Protein AF-A0A139N5F8-F1 (afdb_monomer_lite)

Structure (mmCIF, N/CA/C/O backbone):
data_AF-A0A139N5F8-F1
#
_entry.id   AF-A0A139N5F8-F1
#
loop_
_atom_site.group_PDB
_atom_site.id
_atom_site.type_symbol
_atom_site.label_atom_id
_atom_site.label_alt_id
_atom_site.label_comp_id
_atom_site.label_asym_id
_atom_site.label_entity_id
_atom_site.label_seq_id
_atom_site.pdbx_PDB_ins_code
_atom_site.Cartn_x
_atom_site.Cartn_y
_atom_site.Cartn_z
_atom_site.occupancy
_atom_site.B_iso_or_equiv
_atom_site.auth_seq_id
_atom_site.auth_comp_id
_atom_site.auth_asym_id
_atom_site.auth_atom_id
_atom_site.pdbx_PDB_model_num
ATOM 1 N N . MET A 1 1 ? -13.510 3.423 37.361 1.00 41.25 1 MET A N 1
ATOM 2 C CA . MET A 1 1 ? -13.432 2.050 37.909 1.00 41.25 1 MET A CA 1
ATOM 3 C C . MET A 1 1 ? -13.609 0.960 36.857 1.00 41.25 1 MET A C 1
ATOM 5 O O . MET A 1 1 ? -12.562 0.560 36.400 1.00 41.25 1 MET A O 1
ATOM 9 N N . TYR A 1 2 ? -14.798 0.511 36.390 1.00 46.12 2 TYR A N 1
ATOM 10 C CA . TYR A 1 2 ? -14.890 -0.666 35.463 1.00 46.12 2 TYR A CA 1
ATOM 11 C C . TYR A 1 2 ? -14.114 -0.357 34.209 1.00 46.12 2 TYR A C 1
ATOM 13 O O . TYR A 1 2 ? -13.152 -1.031 33.912 1.00 46.12 2 TYR A O 1
ATOM 21 N N . SER A 1 3 ? -14.462 0.763 33.579 1.00 46.75 3 SER A N 1
ATOM 22 C CA . SER A 1 3 ? -13.756 1.280 32.419 1.00 46.75 3 SER A CA 1
ATOM 23 C C . SER A 1 3 ? -12.316 1.691 32.707 1.00 46.75 3 SER A C 1
ATOM 25 O O . SER A 1 3 ? -11.556 1.757 31.772 1.00 46.75 3 SER A O 1
ATOM 27 N N . GLU A 1 4 ? -11.920 1.998 33.941 1.00 49.69 4 GLU A N 1
ATOM 28 C CA . GLU A 1 4 ? -10.561 2.482 34.238 1.00 49.69 4 GLU A CA 1
ATOM 29 C C . GLU A 1 4 ? -9.602 1.326 34.487 1.00 49.69 4 GLU A C 1
ATOM 31 O O . GLU A 1 4 ? -8.511 1.320 33.952 1.00 49.69 4 GLU A O 1
ATOM 36 N N . VAL A 1 5 ? -10.037 0.315 35.232 1.00 53.34 5 VAL A N 1
ATOM 37 C CA . VAL A 1 5 ? -9.359 -0.974 35.366 1.00 53.34 5 VAL A CA 1
ATOM 38 C C . VAL A 1 5 ? -9.423 -1.731 34.047 1.00 53.34 5 VAL A C 1
ATOM 40 O O . VAL A 1 5 ? -8.434 -2.327 33.658 1.00 53.34 5 VAL A O 1
ATOM 43 N N . LEU A 1 6 ? -10.540 -1.655 33.313 1.00 60.09 6 LEU A N 1
ATOM 44 C CA . LEU A 1 6 ? -10.627 -2.131 31.933 1.00 60.09 6 LEU A CA 1
ATOM 45 C C . LEU A 1 6 ? -9.640 -1.364 31.066 1.00 60.09 6 LEU A C 1
ATOM 47 O O . LEU A 1 6 ? -8.886 -1.997 30.359 1.00 60.09 6 LEU A O 1
ATOM 51 N N . SER A 1 7 ? -9.572 -0.034 31.147 1.00 58.97 7 SER A N 1
ATOM 52 C CA . SER A 1 7 ? -8.598 0.757 30.390 1.00 58.97 7 SER A CA 1
ATOM 53 C C . SER A 1 7 ? -7.164 0.504 30.833 1.00 58.97 7 SER A C 1
ATOM 55 O O . SER A 1 7 ? -6.294 0.552 29.985 1.00 58.97 7 SER A O 1
ATOM 57 N N . GLN A 1 8 ? -6.886 0.214 32.103 1.00 67.31 8 GLN A N 1
ATOM 58 C CA . GLN A 1 8 ? -5.550 -0.130 32.596 1.00 67.31 8 GLN A CA 1
ATOM 59 C C . GLN A 1 8 ? -5.160 -1.553 32.185 1.00 67.31 8 GLN A C 1
ATOM 61 O O . GLN A 1 8 ? -4.027 -1.770 31.778 1.00 67.31 8 GLN A O 1
ATOM 66 N N . ALA A 1 9 ? -6.086 -2.510 32.234 1.00 69.00 9 ALA A N 1
ATOM 67 C CA . ALA A 1 9 ? -5.894 -3.868 31.732 1.00 69.00 9 ALA A CA 1
ATOM 68 C C . ALA A 1 9 ? -5.728 -3.874 30.206 1.00 69.00 9 ALA A C 1
ATOM 70 O O . ALA A 1 9 ? -4.790 -4.472 29.694 1.00 69.00 9 ALA A O 1
ATOM 71 N N . ILE A 1 10 ? -6.572 -3.127 29.486 1.00 69.00 10 ILE A N 1
ATOM 72 C CA . ILE A 1 10 ? -6.457 -2.898 28.042 1.00 69.00 10 ILE A CA 1
ATOM 73 C C . ILE A 1 10 ? -5.171 -2.139 27.720 1.00 69.00 10 ILE A C 1
ATOM 75 O O . ILE A 1 10 ? -4.531 -2.470 26.739 1.00 69.00 10 ILE A O 1
ATOM 79 N N . ALA A 1 11 ? -4.745 -1.160 28.521 1.00 77.31 11 ALA A N 1
ATOM 80 C CA . ALA A 1 11 ? -3.487 -0.444 28.289 1.00 77.31 11 ALA A CA 1
ATOM 81 C C . ALA A 1 11 ? -2.262 -1.336 28.518 1.00 77.31 11 ALA A C 1
ATOM 83 O O . ALA A 1 11 ? -1.247 -1.149 27.853 1.00 77.31 11 ALA A O 1
ATOM 84 N N . LYS A 1 12 ? -2.370 -2.325 29.413 1.00 81.06 12 LYS A N 1
ATOM 85 C CA . LYS A 1 12 ? -1.350 -3.361 29.592 1.00 81.06 12 LYS A CA 1
ATOM 86 C C . LYS A 1 12 ? -1.323 -4.353 28.437 1.00 81.06 12 LYS A C 1
ATOM 88 O O . LYS A 1 12 ? -0.272 -4.935 28.218 1.00 81.06 12 LYS A O 1
ATOM 93 N N . LEU A 1 13 ? -2.423 -4.541 27.692 1.00 79.31 13 LEU A N 1
ATOM 94 C CA . LEU A 1 13 ? -2.438 -5.485 26.573 1.00 79.31 13 LEU A CA 1
ATOM 95 C C . LEU A 1 13 ? -1.332 -5.159 25.551 1.00 79.31 13 LEU A C 1
ATOM 97 O O . LEU A 1 13 ? -0.492 -6.031 25.353 1.00 79.31 13 LEU A O 1
ATOM 101 N N . PRO A 1 14 ? -1.237 -3.942 24.967 1.00 77.44 14 PRO A N 1
ATOM 102 C CA . PRO A 1 14 ? -0.156 -3.605 24.046 1.00 77.44 14 PRO A CA 1
ATOM 103 C C . PRO A 1 14 ? 1.236 -3.745 24.659 1.00 77.44 14 PRO A C 1
ATOM 105 O O . PRO A 1 14 ? 2.102 -4.333 24.030 1.00 77.44 14 PRO A O 1
ATOM 108 N N . GLU A 1 15 ? 1.467 -3.235 25.871 1.00 82.12 15 GLU A N 1
ATOM 109 C CA . GLU A 1 15 ? 2.800 -3.271 26.488 1.00 82.12 15 GLU A CA 1
ATOM 110 C C . GLU A 1 15 ? 3.255 -4.710 26.778 1.00 82.12 15 GLU A C 1
ATOM 112 O O . GLU A 1 15 ? 4.356 -5.106 26.403 1.00 82.12 15 GLU A O 1
ATOM 117 N N . GLU A 1 16 ? 2.392 -5.523 27.388 1.00 84.81 16 GLU A N 1
ATOM 118 C CA . GLU A 1 16 ? 2.695 -6.921 27.704 1.00 84.81 16 GLU A CA 1
ATOM 119 C C . GLU A 1 16 ? 2.792 -7.782 26.447 1.00 84.81 16 GLU A C 1
ATOM 121 O O . GLU A 1 16 ? 3.644 -8.664 26.372 1.00 84.81 16 GLU A O 1
ATOM 126 N N . TYR A 1 17 ? 1.970 -7.499 25.434 1.00 85.44 17 TYR A N 1
ATOM 127 C CA . TYR A 1 17 ? 2.072 -8.153 24.134 1.00 85.44 17 TYR A CA 1
ATOM 128 C C . TYR A 1 17 ? 3.430 -7.860 23.491 1.00 85.44 17 TYR A C 1
ATOM 130 O O . TYR A 1 17 ? 4.120 -8.778 23.061 1.00 85.44 17 TYR A O 1
ATOM 138 N N . GLN A 1 18 ? 3.858 -6.595 23.482 1.00 78.62 18 GLN A N 1
ATOM 139 C CA . GLN A 1 18 ? 5.145 -6.198 22.908 1.00 78.62 18 GLN A CA 1
ATOM 140 C C . GLN A 1 18 ? 6.342 -6.787 23.657 1.00 78.62 18 GLN A C 1
ATOM 142 O O . GLN A 1 18 ? 7.362 -7.088 23.038 1.00 78.62 18 GLN A O 1
ATOM 147 N N . ASN A 1 19 ? 6.222 -6.965 24.973 1.00 79.81 19 ASN A N 1
ATOM 148 C CA . ASN A 1 19 ? 7.268 -7.565 25.796 1.00 79.81 19 ASN A CA 1
ATOM 149 C C . ASN A 1 19 ? 7.380 -9.085 25.618 1.00 79.81 19 ASN A C 1
ATOM 151 O O . ASN A 1 19 ? 8.471 -9.628 25.795 1.00 79.81 19 ASN A O 1
ATOM 155 N N . GLN A 1 20 ? 6.267 -9.768 25.337 1.00 80.06 20 GLN A N 1
ATOM 156 C CA . GLN A 1 20 ? 6.196 -11.232 25.346 1.00 80.06 20 GLN A CA 1
ATOM 157 C C . GLN A 1 20 ? 6.139 -11.854 23.951 1.00 80.06 20 GLN A C 1
ATOM 159 O O . GLN A 1 20 ? 6.611 -12.971 23.798 1.00 80.06 20 GLN A O 1
ATOM 164 N N . VAL A 1 21 ? 5.570 -11.155 22.967 1.00 78.19 21 VAL A N 1
ATOM 165 C CA . VAL A 1 21 ? 5.289 -11.679 21.623 1.00 78.19 21 VAL A CA 1
ATOM 166 C C . VAL A 1 21 ? 6.112 -10.944 20.578 1.00 78.19 21 VAL A C 1
ATOM 168 O O . VAL A 1 21 ? 7.102 -11.463 20.072 1.00 78.19 21 VAL A O 1
ATOM 171 N N . ASP A 1 22 ? 5.707 -9.722 20.236 1.00 73.38 22 ASP A N 1
ATOM 172 C CA . ASP A 1 22 ? 6.372 -8.898 19.235 1.00 73.38 22 ASP A CA 1
ATOM 173 C C . ASP A 1 22 ? 5.853 -7.456 19.323 1.00 73.38 22 ASP A C 1
ATOM 175 O O . ASP A 1 22 ? 4.732 -7.174 19.733 1.00 73.38 22 ASP A O 1
ATOM 179 N N . THR A 1 23 ? 6.660 -6.516 18.861 1.00 68.62 23 THR A N 1
ATOM 180 C CA . THR A 1 23 ? 6.262 -5.144 18.539 1.00 68.62 23 THR A CA 1
ATOM 181 C C . THR A 1 23 ? 5.134 -5.037 17.504 1.00 68.62 23 THR A C 1
ATOM 183 O O . THR A 1 23 ? 4.361 -4.078 17.554 1.00 68.62 23 THR A O 1
ATOM 186 N N . LYS A 1 24 ? 5.017 -6.005 16.583 1.00 71.75 24 LYS A N 1
ATOM 187 C CA . LYS A 1 24 ? 3.912 -6.104 15.616 1.00 71.75 24 LYS A CA 1
ATOM 188 C C . LYS A 1 24 ? 2.756 -6.941 16.177 1.00 71.75 24 LYS A C 1
ATOM 190 O O . LYS A 1 24 ? 2.964 -8.050 16.656 1.00 71.75 24 LYS A O 1
ATOM 195 N N . SER A 1 25 ? 1.521 -6.452 16.035 1.00 72.56 25 SER A N 1
ATOM 196 C CA . SER A 1 25 ? 0.321 -7.264 16.284 1.00 72.56 25 SER A CA 1
ATOM 197 C C . SER A 1 25 ? 0.201 -8.340 15.207 1.00 72.56 25 SER A C 1
ATOM 199 O O . SER A 1 25 ? 0.054 -8.016 14.030 1.00 72.56 25 SER A O 1
ATOM 201 N N . TRP A 1 26 ? 0.266 -9.600 15.612 1.00 77.00 26 TRP A N 1
ATOM 202 C CA . TRP A 1 26 ? 0.195 -10.763 14.742 1.00 77.00 26 TRP A CA 1
ATOM 203 C C . TRP A 1 26 ? -1.126 -11.485 14.970 1.00 77.00 26 TRP A C 1
ATOM 205 O O . TRP A 1 26 ? -1.547 -11.656 16.115 1.00 77.00 26 TRP A O 1
ATOM 215 N N . SER A 1 27 ? -1.765 -11.938 13.893 1.00 83.56 27 SER A N 1
ATOM 216 C CA . SER A 1 27 ? -2.798 -12.965 14.009 1.00 83.56 27 SER A CA 1
ATOM 217 C C . SER A 1 27 ? -2.167 -14.346 13.846 1.00 83.56 27 SER A C 1
ATOM 219 O O . SER A 1 27 ? -1.191 -14.528 13.112 1.00 83.56 27 SER A O 1
ATOM 221 N N . GLU A 1 28 ? -2.729 -15.335 14.536 1.00 88.12 28 GLU A N 1
ATOM 222 C CA . GLU A 1 28 ? -2.294 -16.724 14.393 1.00 88.12 28 GLU A CA 1
ATOM 223 C C . GLU A 1 28 ? -2.449 -17.203 12.940 1.00 88.12 28 GLU A C 1
ATOM 225 O O . GLU A 1 28 ? -1.529 -17.811 12.397 1.00 88.12 28 GLU A O 1
ATOM 230 N N . ASP A 1 29 ? -3.549 -16.842 12.275 1.00 79.88 29 ASP A N 1
ATOM 231 C CA . ASP A 1 29 ? -3.785 -17.181 10.869 1.00 79.88 29 ASP A CA 1
ATOM 232 C C . ASP A 1 29 ? -2.760 -16.529 9.925 1.00 79.88 29 ASP A C 1
ATOM 234 O O . ASP A 1 29 ? -2.303 -17.171 8.976 1.00 79.88 29 ASP A O 1
ATOM 238 N N . GLU A 1 30 ? -2.343 -15.282 10.185 1.00 71.44 30 GLU A N 1
ATOM 239 C CA . GLU A 1 30 ? -1.284 -14.619 9.416 1.00 71.44 30 GLU A CA 1
ATOM 240 C C . GLU A 1 30 ? 0.047 -15.355 9.579 1.00 71.44 30 GLU A C 1
ATOM 242 O O . GLU A 1 30 ? 0.714 -15.650 8.585 1.00 71.44 30 GLU A O 1
ATOM 247 N N . LEU A 1 31 ? 0.421 -15.689 10.815 1.00 72.31 31 LEU A N 1
ATOM 248 C CA . LEU A 1 31 ? 1.657 -16.416 11.093 1.00 72.31 31 LEU A CA 1
ATOM 249 C C . LEU A 1 31 ? 1.649 -17.793 10.430 1.00 72.31 31 LEU A C 1
ATOM 251 O O . LEU A 1 31 ? 2.632 -18.160 9.792 1.00 72.31 31 LEU A O 1
ATOM 255 N N . LEU A 1 32 ? 0.536 -18.525 10.500 1.00 81.88 32 LEU A N 1
ATOM 256 C CA . LEU A 1 32 ? 0.383 -19.815 9.826 1.00 81.88 32 LEU A CA 1
ATOM 257 C C . LEU A 1 32 ? 0.470 -19.679 8.301 1.00 81.88 32 LEU A C 1
ATOM 259 O O . LEU A 1 32 ? 1.153 -20.475 7.654 1.00 81.88 32 LEU A O 1
ATOM 263 N N . ARG A 1 33 ? -0.156 -18.650 7.718 1.00 76.31 33 ARG A N 1
ATOM 264 C CA . ARG A 1 33 ? -0.075 -18.370 6.277 1.00 76.31 33 ARG A CA 1
ATOM 265 C C . ARG A 1 33 ? 1.349 -18.029 5.846 1.00 76.31 33 ARG A C 1
ATOM 267 O O . ARG A 1 33 ? 1.801 -18.531 4.821 1.00 76.31 33 ARG A O 1
ATOM 274 N N . LEU A 1 34 ? 2.062 -17.204 6.612 1.00 64.06 34 LEU A N 1
ATOM 275 C CA . LEU A 1 34 ? 3.455 -16.849 6.333 1.00 64.06 34 LEU A CA 1
ATOM 276 C C . LEU A 1 34 ? 4.380 -18.056 6.482 1.00 64.06 34 LEU A C 1
ATOM 278 O O . LEU A 1 34 ? 5.237 -18.266 5.632 1.00 64.06 34 LEU A O 1
ATOM 282 N N . ILE A 1 35 ? 4.176 -18.890 7.504 1.00 76.38 35 ILE A N 1
ATOM 283 C CA . ILE A 1 35 ? 4.897 -20.158 7.665 1.00 76.38 35 ILE A CA 1
ATOM 284 C C . ILE A 1 35 ? 4.682 -21.050 6.438 1.00 76.38 35 ILE A C 1
ATOM 286 O O . ILE A 1 35 ? 5.662 -21.537 5.876 1.00 76.38 35 ILE A O 1
ATOM 290 N N . GLN A 1 36 ? 3.435 -21.212 5.986 1.00 71.88 36 GLN A N 1
ATOM 291 C CA . GLN A 1 36 ? 3.123 -22.001 4.793 1.00 71.88 36 GLN A CA 1
ATOM 292 C C . GLN A 1 36 ? 3.755 -21.403 3.530 1.00 71.88 36 GLN A C 1
ATOM 294 O O . GLN A 1 36 ? 4.325 -22.127 2.721 1.00 71.88 36 GLN A O 1
ATOM 299 N N . GLN A 1 37 ? 3.715 -20.080 3.370 1.00 61.16 37 GLN A N 1
ATOM 300 C CA . GLN A 1 37 ? 4.336 -19.400 2.235 1.00 61.16 37 GLN A CA 1
ATOM 301 C C . GLN A 1 37 ? 5.858 -19.604 2.213 1.00 61.16 37 GLN A C 1
ATOM 303 O O . GLN A 1 37 ? 6.431 -19.860 1.155 1.00 61.16 37 GLN A O 1
ATOM 308 N N . GLU A 1 38 ? 6.523 -19.524 3.368 1.00 68.56 38 GLU A N 1
ATOM 309 C CA . GLU A 1 38 ? 7.954 -19.816 3.485 1.00 68.56 38 GLU A CA 1
ATOM 310 C C . GLU A 1 38 ? 8.251 -21.287 3.134 1.00 68.56 38 GLU A C 1
ATOM 312 O O . GLU A 1 38 ? 9.223 -21.560 2.430 1.00 68.56 38 GLU A O 1
ATOM 317 N N . GLU A 1 39 ? 7.406 -22.239 3.551 1.00 71.69 39 GLU A N 1
ATOM 318 C CA . GLU A 1 39 ? 7.519 -23.656 3.163 1.00 71.69 39 GLU A CA 1
ATOM 319 C C . GLU A 1 39 ? 7.358 -23.875 1.652 1.00 71.69 39 GLU A C 1
ATOM 321 O O . GLU A 1 39 ? 8.157 -24.595 1.043 1.00 71.69 39 GLU A O 1
ATOM 326 N N . ASP A 1 40 ? 6.378 -23.220 1.032 1.00 58.88 40 ASP A N 1
ATOM 327 C CA . ASP A 1 40 ? 6.131 -23.308 -0.407 1.00 58.88 40 ASP A CA 1
ATOM 328 C C . ASP A 1 40 ? 7.305 -22.722 -1.206 1.00 58.88 40 ASP A C 1
ATOM 330 O O . ASP A 1 40 ? 7.725 -23.295 -2.215 1.00 58.88 40 ASP A O 1
ATOM 334 N N . LEU A 1 41 ? 7.879 -21.604 -0.748 1.00 59.50 41 LEU A N 1
ATOM 335 C CA . LEU A 1 41 ? 9.068 -20.997 -1.353 1.00 59.50 41 LEU A CA 1
ATOM 336 C C . LEU A 1 41 ? 10.297 -21.898 -1.206 1.00 59.50 41 LEU A C 1
ATOM 338 O O . LEU A 1 41 ? 11.017 -22.105 -2.183 1.00 59.50 41 LEU A O 1
ATOM 342 N N . ILE A 1 42 ? 10.513 -22.500 -0.031 1.00 71.31 42 ILE A N 1
ATOM 343 C CA . ILE A 1 42 ? 11.575 -23.500 0.173 1.00 71.31 42 ILE A CA 1
ATOM 344 C C . ILE A 1 42 ? 11.423 -24.643 -0.835 1.00 71.31 42 ILE A C 1
ATOM 346 O O . ILE A 1 42 ? 12.389 -24.987 -1.520 1.00 71.31 42 ILE A O 1
ATOM 350 N N . SER A 1 43 ? 10.210 -25.185 -0.985 1.00 65.56 43 SER A N 1
ATOM 351 C CA . SER A 1 43 ? 9.939 -26.284 -1.915 1.00 65.56 43 SER A CA 1
ATOM 352 C C . SER A 1 43 ? 10.203 -25.894 -3.375 1.00 65.56 43 SER A C 1
ATOM 354 O O . SER A 1 43 ? 10.829 -26.656 -4.116 1.00 65.56 43 SER A O 1
ATOM 356 N N . GLN A 1 44 ? 9.796 -24.694 -3.791 1.00 54.19 44 GLN A N 1
ATOM 357 C CA . GLN A 1 44 ? 10.046 -24.191 -5.145 1.00 54.19 44 GLN A CA 1
ATOM 358 C C . GLN A 1 44 ? 11.539 -23.995 -5.435 1.00 54.19 44 GLN A C 1
ATOM 360 O O . GLN A 1 44 ? 12.013 -24.329 -6.528 1.00 54.19 44 GLN A O 1
ATOM 365 N N . LEU A 1 45 ? 12.295 -23.477 -4.466 1.00 59.47 45 LEU A N 1
ATOM 366 C CA . LEU A 1 45 ? 13.743 -23.317 -4.588 1.00 59.47 45 LEU A CA 1
ATOM 367 C C . LEU A 1 45 ? 14.443 -24.683 -4.646 1.00 59.47 45 LEU A C 1
ATOM 369 O O . LEU A 1 45 ? 15.373 -24.865 -5.438 1.00 59.47 45 LEU A O 1
ATOM 373 N N . ASP A 1 46 ? 13.975 -25.675 -3.890 1.00 70.12 46 ASP A N 1
ATOM 374 C CA . ASP A 1 46 ? 14.473 -27.050 -3.987 1.00 70.12 46 ASP A CA 1
ATOM 375 C C . ASP A 1 46 ? 14.237 -27.658 -5.378 1.00 70.12 46 ASP A C 1
ATOM 377 O O . ASP A 1 46 ? 15.155 -28.236 -5.972 1.00 70.12 46 ASP A O 1
ATOM 381 N N . ASP A 1 47 ? 13.064 -27.440 -5.969 1.00 59.81 47 ASP A N 1
ATOM 382 C CA . ASP A 1 47 ? 12.777 -27.832 -7.351 1.00 59.81 47 ASP A CA 1
ATOM 383 C C . ASP A 1 47 ? 13.666 -27.092 -8.363 1.00 59.81 47 ASP A C 1
ATOM 385 O O . ASP A 1 47 ? 14.115 -27.658 -9.371 1.00 59.81 47 ASP A O 1
ATOM 389 N N . MET A 1 48 ? 13.974 -25.821 -8.100 1.00 51.38 48 MET A N 1
ATOM 390 C CA . MET A 1 48 ? 14.844 -25.017 -8.953 1.00 51.38 48 MET A CA 1
ATOM 391 C C . MET A 1 48 ? 16.282 -25.545 -8.981 1.00 51.38 48 MET A C 1
ATOM 393 O O . MET A 1 48 ? 16.911 -25.517 -10.044 1.00 51.38 48 MET A O 1
ATOM 397 N N . ASN A 1 49 ? 16.776 -26.154 -7.894 1.00 64.69 49 ASN A N 1
ATOM 398 C CA . ASN A 1 49 ? 18.071 -26.850 -7.901 1.00 64.69 49 ASN A CA 1
ATOM 399 C C . ASN A 1 49 ? 18.133 -27.938 -8.985 1.00 64.69 49 ASN A C 1
ATOM 401 O O . ASN A 1 49 ? 19.170 -28.099 -9.634 1.00 64.69 49 ASN A O 1
ATOM 405 N N . GLN A 1 50 ? 17.032 -28.658 -9.221 1.00 65.19 50 GLN A N 1
ATOM 406 C CA . GLN A 1 50 ? 16.958 -29.689 -10.264 1.00 65.19 50 GLN A CA 1
ATOM 407 C C . GLN A 1 50 ? 16.919 -29.087 -11.671 1.00 65.19 50 GLN A C 1
ATOM 409 O O . GLN A 1 50 ? 17.478 -29.654 -12.614 1.00 65.19 50 GLN A O 1
ATOM 414 N N . LYS A 1 51 ? 16.281 -27.922 -11.823 1.00 50.28 51 LYS A N 1
ATOM 415 C CA . LYS A 1 51 ? 16.184 -27.204 -13.101 1.00 50.28 51 LYS A CA 1
ATOM 416 C C . LYS A 1 51 ? 17.526 -26.586 -13.507 1.00 50.28 51 LYS A C 1
ATOM 418 O O . LYS A 1 51 ? 17.907 -26.718 -14.669 1.00 50.28 51 LYS A O 1
ATOM 423 N N . ILE A 1 52 ? 1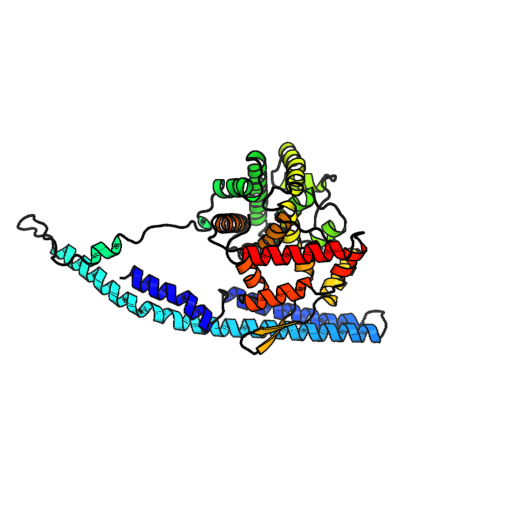8.290 -26.026 -12.561 1.00 50.06 52 ILE A N 1
ATOM 424 C CA . ILE A 1 52 ? 19.628 -25.449 -12.811 1.00 50.06 52 ILE A CA 1
ATOM 425 C C . ILE A 1 52 ? 20.576 -26.481 -13.443 1.00 50.06 52 ILE A C 1
ATOM 427 O O . ILE A 1 52 ? 21.335 -26.163 -14.360 1.00 50.06 52 ILE A O 1
ATOM 431 N N . LEU A 1 53 ? 20.493 -27.750 -13.028 1.00 58.28 53 LEU A N 1
ATOM 432 C CA . LEU A 1 53 ? 21.322 -28.824 -13.589 1.00 58.28 53 LEU A CA 1
ATOM 433 C C . LEU A 1 53 ? 21.109 -29.019 -15.099 1.00 58.28 53 LEU A C 1
ATOM 435 O O . LEU A 1 53 ? 22.054 -29.377 -15.810 1.00 58.28 53 LEU A O 1
ATOM 439 N N . ARG A 1 54 ? 19.898 -28.739 -15.596 1.00 56.22 54 ARG A N 1
ATOM 440 C CA . ARG A 1 54 ? 19.488 -28.934 -16.996 1.00 56.22 54 ARG A CA 1
ATOM 441 C C . ARG A 1 54 ? 19.806 -27.744 -17.903 1.00 56.22 54 ARG A C 1
ATOM 443 O O . ARG A 1 54 ? 19.655 -27.866 -19.115 1.00 56.22 54 ARG A O 1
ATOM 450 N N . LEU A 1 55 ? 20.248 -26.615 -17.347 1.00 46.69 55 LEU A N 1
ATOM 451 C CA . LEU A 1 55 ? 20.616 -25.434 -18.130 1.00 46.69 55 LEU A CA 1
ATOM 452 C C . LEU A 1 55 ? 21.818 -25.728 -19.038 1.00 46.69 55 LEU A C 1
ATOM 454 O O . LEU A 1 55 ? 22.690 -26.525 -18.697 1.00 46.69 55 LEU A O 1
ATOM 458 N N . THR A 1 56 ? 21.893 -25.072 -20.193 1.00 59.75 56 THR A N 1
ATOM 459 C CA . THR A 1 56 ? 23.030 -25.215 -21.122 1.00 59.75 56 THR A CA 1
ATOM 460 C C . THR A 1 56 ? 23.985 -24.032 -20.950 1.00 59.75 56 THR A C 1
ATOM 462 O O . THR A 1 56 ? 24.122 -23.199 -21.837 1.00 59.75 56 THR A O 1
ATOM 465 N N . ILE A 1 57 ? 24.591 -23.943 -19.764 1.00 52.34 57 ILE A N 1
ATOM 466 C CA . ILE A 1 57 ? 25.571 -22.918 -19.353 1.00 52.34 57 ILE A CA 1
ATOM 467 C C . ILE A 1 57 ? 26.824 -23.600 -18.783 1.00 52.34 57 ILE A C 1
ATOM 469 O O . ILE A 1 57 ? 26.824 -24.827 -18.599 1.00 52.34 57 ILE A O 1
ATOM 473 N N . SER A 1 58 ? 27.885 -22.836 -18.507 1.00 58.22 58 SER A N 1
ATOM 474 C CA . SER A 1 58 ? 29.138 -23.394 -17.988 1.00 58.22 58 SER A CA 1
ATOM 475 C C . SER A 1 58 ? 28.965 -24.030 -16.601 1.00 58.22 58 SER A C 1
ATOM 477 O O . SER A 1 58 ? 28.024 -23.743 -15.858 1.00 58.22 58 SER A O 1
ATOM 479 N N . ALA A 1 59 ? 29.872 -24.942 -16.245 1.00 63.59 59 ALA A N 1
ATOM 480 C CA . ALA A 1 59 ? 29.828 -25.619 -14.949 1.00 63.59 59 ALA A CA 1
ATOM 481 C C . ALA A 1 59 ? 30.014 -24.643 -13.775 1.00 63.59 59 ALA A C 1
ATOM 483 O O . ALA A 1 59 ? 29.361 -24.811 -12.743 1.00 63.59 59 ALA A O 1
ATOM 484 N N . ASP A 1 60 ? 30.846 -23.616 -13.960 1.00 57.59 60 ASP A N 1
ATOM 485 C CA . ASP A 1 60 ? 31.108 -22.591 -12.951 1.00 57.59 60 ASP A CA 1
ATOM 486 C C . ASP A 1 60 ? 29.848 -21.752 -12.692 1.00 57.59 60 ASP A C 1
ATOM 488 O O . ASP A 1 60 ? 29.430 -21.615 -11.543 1.00 57.59 60 ASP A O 1
ATOM 492 N N . GLU A 1 61 ? 29.148 -21.326 -13.750 1.00 45.25 61 GLU A N 1
ATOM 493 C CA . GLU A 1 61 ? 27.875 -20.595 -13.637 1.00 45.25 61 GLU A CA 1
ATOM 494 C C . GLU A 1 61 ? 26.776 -21.447 -12.978 1.00 45.25 61 GLU A C 1
ATOM 496 O O . GLU A 1 61 ? 26.029 -20.966 -12.127 1.00 45.25 61 GLU A O 1
ATOM 501 N N . LYS A 1 62 ? 26.684 -22.748 -13.299 1.00 51.47 62 LYS A N 1
ATOM 502 C CA . LYS A 1 62 ? 25.752 -23.655 -12.597 1.00 51.47 62 LYS A CA 1
ATOM 503 C C . LYS A 1 62 ? 26.080 -23.777 -11.113 1.00 51.47 62 LYS A C 1
ATOM 505 O O . LYS A 1 62 ? 25.166 -23.883 -10.295 1.00 51.47 62 LYS A O 1
ATOM 510 N N . SER A 1 63 ? 27.366 -23.835 -10.773 1.00 58.84 63 SER A N 1
ATOM 511 C CA . SER A 1 63 ? 27.823 -23.947 -9.389 1.00 58.84 63 SER A CA 1
ATOM 512 C C . SER A 1 63 ? 27.456 -22.697 -8.593 1.00 58.84 63 SER A C 1
ATOM 514 O O . SER A 1 63 ? 26.925 -22.812 -7.489 1.00 58.84 63 SER A O 1
ATOM 516 N N . GLU A 1 64 ? 27.663 -21.518 -9.175 1.00 52.66 64 GLU A N 1
ATOM 517 C CA . GLU A 1 64 ? 27.302 -20.234 -8.574 1.00 52.66 64 GLU A CA 1
ATOM 518 C C . GLU A 1 64 ? 25.785 -20.105 -8.360 1.00 52.66 64 GLU A C 1
ATOM 520 O O . GLU A 1 64 ? 25.342 -19.848 -7.239 1.00 52.66 64 GLU A O 1
ATOM 525 N N . LEU A 1 65 ? 24.971 -20.411 -9.378 1.00 47.84 65 LEU A N 1
ATOM 526 C CA . LEU A 1 65 ? 23.505 -20.391 -9.265 1.00 47.84 65 LEU A CA 1
ATOM 527 C C . LEU A 1 65 ? 22.990 -21.330 -8.170 1.00 47.84 65 LEU A C 1
ATOM 529 O O . LEU A 1 65 ? 22.101 -20.970 -7.398 1.00 47.84 65 LEU A O 1
ATOM 533 N N . ARG A 1 66 ? 23.562 -22.535 -8.064 1.00 60.81 66 ARG A N 1
ATOM 534 C CA . ARG A 1 66 ? 23.200 -23.476 -6.996 1.00 60.81 66 ARG A CA 1
ATOM 535 C C . ARG A 1 66 ? 23.620 -22.973 -5.622 1.00 60.81 66 ARG A C 1
ATOM 537 O O . ARG A 1 66 ? 22.872 -23.161 -4.667 1.00 60.81 66 ARG A O 1
ATOM 544 N N . GLN A 1 67 ? 24.790 -22.351 -5.505 1.00 56.56 67 GLN A N 1
ATOM 545 C CA . GLN A 1 67 ? 25.258 -21.803 -4.236 1.00 56.56 67 GLN A CA 1
ATOM 546 C C . GLN A 1 67 ? 24.341 -20.672 -3.752 1.00 56.56 67 GLN A C 1
ATOM 548 O O . GLN A 1 67 ? 23.978 -20.645 -2.574 1.00 56.56 67 GLN A O 1
ATOM 553 N N . ASN A 1 68 ? 23.896 -19.802 -4.658 1.00 51.03 68 ASN A N 1
ATOM 554 C CA . ASN A 1 68 ? 22.933 -18.744 -4.351 1.00 51.03 68 ASN A CA 1
ATOM 555 C C . ASN A 1 68 ? 21.586 -19.337 -3.916 1.00 51.03 68 ASN A C 1
ATOM 557 O O . ASN A 1 68 ? 21.082 -19.008 -2.843 1.00 51.03 68 ASN A O 1
ATOM 561 N N . ASN A 1 69 ? 21.068 -20.309 -4.669 1.00 52.03 69 ASN A N 1
ATOM 562 C CA . ASN A 1 69 ? 19.793 -20.964 -4.382 1.00 52.03 69 ASN A CA 1
ATOM 563 C C . ASN A 1 69 ? 19.783 -21.720 -3.034 1.00 52.03 69 ASN A C 1
ATOM 565 O O . ASN A 1 69 ? 18.839 -21.607 -2.257 1.00 52.03 69 ASN A O 1
ATOM 569 N N . VAL A 1 70 ? 20.869 -22.429 -2.697 1.00 65.19 70 VAL A N 1
ATOM 570 C CA . VAL A 1 70 ? 21.053 -23.058 -1.370 1.00 65.19 70 VAL A CA 1
ATOM 571 C C . VAL A 1 70 ? 21.026 -22.022 -0.256 1.00 65.19 70 VAL A C 1
ATOM 573 O O . VAL A 1 70 ? 20.534 -22.288 0.842 1.00 65.19 70 VAL A O 1
ATOM 576 N N . THR A 1 71 ? 21.580 -20.843 -0.514 1.00 55.28 71 THR A N 1
ATOM 577 C CA . THR A 1 71 ? 21.566 -19.785 0.483 1.00 55.28 71 THR A CA 1
ATOM 578 C C . THR A 1 71 ? 20.134 -19.261 0.653 1.00 55.28 71 THR A C 1
ATOM 580 O O . THR A 1 71 ? 19.719 -19.054 1.797 1.00 55.28 71 THR A O 1
ATOM 583 N N . LEU A 1 72 ? 19.352 -19.095 -0.427 1.00 51.16 72 LEU A N 1
ATOM 584 C CA . LEU A 1 72 ? 17.953 -18.631 -0.358 1.00 51.16 72 LEU A CA 1
ATOM 585 C C . LEU A 1 72 ? 17.108 -19.567 0.505 1.00 51.16 72 LEU A C 1
ATOM 587 O O . LEU A 1 72 ? 16.471 -19.117 1.454 1.00 51.16 72 LEU A O 1
ATOM 591 N N . ILE A 1 73 ? 17.220 -20.876 0.270 1.00 60.59 73 ILE A N 1
ATOM 592 C CA . ILE A 1 73 ? 16.557 -21.913 1.075 1.00 60.59 73 ILE A CA 1
ATOM 593 C C . ILE A 1 73 ? 16.865 -21.740 2.570 1.00 60.59 73 ILE A C 1
ATOM 595 O O . ILE A 1 73 ? 15.967 -21.787 3.410 1.00 60.59 73 ILE A O 1
ATOM 599 N N . ARG A 1 74 ? 18.130 -21.477 2.934 1.00 66.94 74 ARG A N 1
ATOM 600 C CA . ARG A 1 74 ? 18.508 -21.238 4.340 1.00 66.94 74 ARG A CA 1
ATOM 601 C C . ARG A 1 74 ? 17.857 -19.987 4.928 1.00 66.94 74 ARG A C 1
ATOM 603 O O . ARG A 1 74 ? 17.549 -19.993 6.116 1.00 66.94 74 ARG A O 1
ATOM 610 N N . GLY A 1 75 ? 17.684 -18.930 4.137 1.00 54.00 75 GLY A N 1
ATOM 611 C CA . GLY A 1 75 ? 17.039 -17.696 4.587 1.00 54.00 75 GLY A CA 1
ATOM 612 C C . GLY A 1 75 ? 15.539 -17.879 4.817 1.00 54.00 75 GLY A C 1
ATOM 613 O O . GLY A 1 75 ? 15.051 -17.507 5.879 1.00 54.00 75 GLY A O 1
ATOM 614 N N . HIS A 1 76 ? 14.840 -18.557 3.906 1.00 66.88 76 HIS A N 1
ATOM 615 C CA . HIS A 1 76 ? 13.429 -18.906 4.102 1.00 66.88 76 HIS A CA 1
ATOM 616 C C . HIS A 1 76 ? 13.230 -19.814 5.325 1.00 66.88 76 HIS A C 1
ATOM 618 O O . HIS A 1 76 ? 12.348 -19.577 6.148 1.00 66.88 76 HIS A O 1
ATOM 624 N N . HIS A 1 77 ? 14.134 -20.774 5.561 1.00 73.75 77 HIS A N 1
ATOM 625 C CA . HIS A 1 77 ? 14.129 -21.543 6.811 1.00 73.75 77 HIS A CA 1
ATOM 626 C C . HIS A 1 77 ? 14.316 -20.675 8.063 1.00 73.75 77 HIS A C 1
ATOM 628 O O . HIS A 1 77 ? 13.769 -21.004 9.115 1.00 73.75 77 HIS A O 1
ATOM 634 N N . ALA A 1 78 ? 15.107 -19.602 7.989 1.00 63.78 78 ALA A N 1
ATOM 635 C CA . ALA A 1 78 ? 15.290 -18.687 9.111 1.00 63.78 78 ALA A CA 1
ATOM 636 C C . ALA A 1 78 ? 14.031 -17.841 9.357 1.00 63.78 78 ALA A C 1
ATOM 638 O O . ALA A 1 78 ? 13.601 -17.747 10.504 1.00 63.78 78 ALA A O 1
ATOM 639 N N . ASN A 1 79 ? 13.407 -17.302 8.303 1.00 59.97 79 ASN A N 1
ATOM 640 C CA . ASN A 1 79 ? 12.131 -16.585 8.400 1.00 59.97 79 ASN A CA 1
ATOM 641 C C . ASN A 1 79 ? 11.040 -17.467 9.004 1.00 59.97 79 ASN A C 1
ATOM 643 O O . ASN A 1 79 ? 10.376 -17.056 9.952 1.00 59.97 79 ASN A O 1
ATOM 647 N N . LYS A 1 80 ? 10.912 -18.700 8.504 1.00 78.62 80 LYS A N 1
ATOM 648 C CA . LYS A 1 80 ? 9.954 -19.675 9.018 1.00 78.62 80 LYS A CA 1
ATOM 649 C C . LYS A 1 80 ? 10.089 -19.856 10.533 1.00 78.62 80 LYS A C 1
ATOM 651 O O . LYS A 1 80 ? 9.103 -19.745 11.247 1.00 78.62 80 LYS A O 1
ATOM 656 N N . ARG A 1 81 ? 11.317 -20.051 11.032 1.00 77.00 81 ARG A N 1
ATOM 657 C CA . ARG A 1 81 ? 11.582 -20.208 12.475 1.00 77.00 81 ARG A CA 1
ATOM 658 C C . ARG A 1 81 ? 11.196 -18.979 13.293 1.00 77.00 81 ARG A C 1
ATOM 660 O O . ARG A 1 81 ? 10.760 -19.130 14.429 1.00 77.00 81 ARG A O 1
ATOM 667 N N . VAL A 1 82 ? 11.382 -17.778 12.740 1.00 75.56 82 VAL A N 1
ATOM 668 C CA . VAL A 1 82 ? 10.950 -16.533 13.390 1.00 75.56 82 VAL A CA 1
ATOM 669 C C . VAL A 1 82 ? 9.430 -16.523 13.525 1.00 75.56 82 VAL A C 1
ATOM 671 O O . VAL A 1 82 ? 8.937 -16.319 14.628 1.00 75.56 82 VAL A O 1
ATOM 674 N N . TYR A 1 83 ? 8.695 -16.822 12.451 1.00 75.50 83 TYR A N 1
ATOM 675 C CA . TYR A 1 83 ? 7.233 -16.895 12.507 1.00 75.50 83 TYR A CA 1
ATOM 676 C C . TYR A 1 83 ? 6.733 -17.996 13.451 1.00 75.50 83 TYR A C 1
ATOM 678 O O . TYR A 1 83 ? 5.790 -17.763 14.196 1.00 75.50 83 TYR A O 1
ATOM 686 N N . GLU A 1 84 ? 7.389 -19.161 13.480 1.00 83.88 84 GLU A N 1
ATOM 687 C CA . GLU A 1 84 ? 7.078 -20.242 14.429 1.00 83.88 84 GLU A CA 1
ATOM 688 C C . GLU A 1 84 ? 7.290 -19.795 15.886 1.00 83.88 84 GLU A C 1
ATOM 690 O O . GLU A 1 84 ? 6.455 -20.078 16.739 1.00 83.88 84 GLU A O 1
ATOM 695 N N . THR A 1 85 ? 8.363 -19.047 16.166 1.00 83.06 85 THR A N 1
ATOM 696 C CA . THR A 1 85 ? 8.648 -18.531 17.518 1.00 83.06 85 THR A CA 1
ATOM 697 C C . THR A 1 85 ? 7.608 -17.497 17.943 1.00 83.06 85 THR A C 1
ATOM 699 O O . THR A 1 85 ? 7.029 -17.622 19.015 1.00 83.06 85 THR A O 1
ATOM 702 N N . ILE A 1 86 ? 7.304 -16.529 17.072 1.00 73.50 86 ILE A N 1
ATOM 703 C CA . ILE A 1 86 ? 6.272 -15.517 17.334 1.00 73.50 86 ILE A CA 1
ATOM 704 C C . ILE A 1 86 ? 4.908 -16.184 17.546 1.00 73.50 86 ILE A C 1
ATOM 706 O O . ILE A 1 86 ? 4.142 -15.749 18.397 1.00 73.50 86 ILE A O 1
ATOM 710 N N . LEU A 1 87 ? 4.593 -17.248 16.801 1.00 88.88 87 LEU A N 1
ATOM 711 C CA . LEU A 1 87 ? 3.342 -17.990 16.960 1.00 88.88 87 LEU A CA 1
ATOM 712 C C . LEU A 1 87 ? 3.247 -18.676 18.327 1.00 88.88 87 LEU A C 1
ATOM 714 O O . LEU A 1 87 ? 2.192 -18.640 18.964 1.00 88.88 87 LEU A O 1
ATOM 718 N N . ASP A 1 88 ? 4.333 -19.289 18.788 1.00 88.06 88 ASP A N 1
ATOM 719 C CA . ASP A 1 88 ? 4.380 -19.914 20.111 1.00 88.06 88 ASP A CA 1
ATOM 720 C C . ASP A 1 88 ? 4.269 -18.871 21.236 1.00 88.06 88 ASP A C 1
ATOM 722 O O . ASP A 1 88 ? 3.536 -19.077 22.214 1.00 88.06 88 ASP A O 1
ATOM 726 N N . ASP A 1 89 ? 4.924 -17.721 21.072 1.00 85.06 89 ASP A N 1
ATOM 727 C CA . ASP A 1 89 ? 4.834 -16.602 22.007 1.00 85.06 89 ASP A CA 1
ATOM 728 C C . ASP A 1 89 ? 3.421 -15.989 22.009 1.00 85.06 89 ASP A C 1
ATOM 730 O O . ASP A 1 89 ? 2.850 -15.755 23.076 1.00 85.06 89 ASP A O 1
ATOM 734 N N . LEU A 1 90 ? 2.793 -15.832 20.835 1.00 88.94 90 LEU A N 1
ATOM 735 C CA . LEU A 1 90 ? 1.417 -15.349 20.671 1.00 88.94 90 LEU A CA 1
ATOM 736 C C . LEU A 1 90 ? 0.418 -16.249 21.405 1.00 88.94 90 LEU A C 1
ATOM 738 O O . LEU A 1 90 ? -0.430 -15.757 22.147 1.00 88.94 90 LEU A O 1
ATOM 742 N N . ARG A 1 91 ? 0.540 -17.572 21.251 1.00 91.75 91 ARG A N 1
ATOM 743 C CA . ARG A 1 91 ? -0.306 -18.556 21.953 1.00 91.75 91 ARG A CA 1
ATOM 744 C C . ARG A 1 91 ? -0.102 -18.523 23.468 1.00 91.75 91 ARG A C 1
ATOM 746 O O . ARG A 1 91 ? -1.053 -18.694 24.236 1.00 91.75 91 ARG A O 1
ATOM 753 N N . SER A 1 92 ? 1.133 -18.294 23.911 1.00 88.62 92 SER A N 1
ATOM 754 C CA . SER A 1 92 ? 1.458 -18.137 25.333 1.00 88.62 92 SER A CA 1
ATOM 755 C C . SER A 1 92 ? 0.850 -16.854 25.904 1.00 88.62 92 SER A C 1
ATOM 757 O O . SER A 1 92 ? 0.269 -16.870 26.994 1.00 88.62 92 SER A O 1
ATOM 759 N N . TYR A 1 93 ? 0.914 -15.761 25.143 1.00 87.88 93 TYR A N 1
ATOM 760 C CA . TYR A 1 93 ? 0.305 -14.488 25.500 1.00 87.88 93 TYR A CA 1
ATOM 761 C C . TYR A 1 93 ? -1.222 -14.549 25.520 1.00 87.88 93 TYR A C 1
ATOM 763 O O . TYR A 1 93 ? -1.811 -14.025 26.458 1.00 87.88 93 TYR A O 1
ATOM 771 N N . ASP A 1 94 ? -1.872 -15.214 24.560 1.00 85.69 94 ASP A N 1
ATOM 772 C CA . ASP A 1 94 ? -3.330 -15.414 24.565 1.00 85.69 94 ASP A CA 1
ATOM 773 C C . ASP A 1 94 ? -3.788 -16.010 25.908 1.00 85.69 94 ASP A C 1
ATOM 775 O O . ASP A 1 94 ? -4.633 -15.438 26.603 1.00 85.69 94 ASP A O 1
ATOM 779 N N . SER A 1 95 ? -3.094 -17.057 26.365 1.00 84.69 95 SER A N 1
ATOM 780 C CA . SER A 1 95 ? -3.337 -17.684 27.670 1.00 84.69 95 SER A CA 1
ATOM 781 C C . SER A 1 95 ? -3.076 -16.745 28.862 1.00 84.69 95 SER A C 1
ATOM 783 O O . SER A 1 95 ? -3.809 -16.781 29.854 1.00 84.69 95 SER A O 1
ATOM 785 N N . TYR A 1 96 ? -2.039 -15.903 28.796 1.00 87.88 96 TYR A N 1
ATOM 786 C CA . TYR A 1 96 ? -1.694 -14.926 29.839 1.00 87.88 96 TYR A CA 1
ATOM 787 C C . TYR A 1 96 ? -2.675 -13.743 29.898 1.00 87.88 96 TYR A C 1
ATOM 789 O O . TYR A 1 96 ? -3.063 -13.312 30.989 1.00 87.88 96 TYR A O 1
ATOM 797 N N . SER A 1 97 ? -3.100 -13.230 28.743 1.00 80.75 97 SER A N 1
ATOM 798 C CA . SER A 1 97 ? -3.844 -11.976 28.577 1.00 80.75 97 SER A CA 1
ATOM 799 C C . SER A 1 97 ? -5.175 -11.970 29.334 1.00 80.75 97 SER A C 1
ATOM 801 O O . SER A 1 97 ? -5.567 -10.953 29.909 1.00 80.75 97 SER A O 1
ATOM 803 N N . VAL A 1 98 ? -5.818 -13.137 29.456 1.00 76.88 98 VAL A N 1
ATOM 804 C CA . VAL A 1 98 ? -7.048 -13.345 30.236 1.00 76.88 98 VAL A CA 1
ATOM 805 C C . VAL A 1 98 ? -6.871 -12.920 31.700 1.00 76.88 98 VAL A C 1
ATOM 807 O O . VAL A 1 98 ? -7.799 -12.401 32.322 1.00 76.88 98 VAL A O 1
ATOM 810 N N . THR A 1 99 ? -5.669 -13.080 32.261 1.00 80.00 99 THR A N 1
ATOM 811 C CA . THR A 1 99 ? -5.388 -12.760 33.668 1.00 80.00 99 THR A CA 1
ATOM 812 C C . THR A 1 99 ? -5.311 -11.258 33.953 1.00 80.00 99 THR A C 1
ATOM 814 O O . THR A 1 99 ? -5.526 -10.846 35.097 1.00 80.00 99 THR A O 1
ATOM 817 N N . LEU A 1 100 ? -5.089 -10.425 32.929 1.00 76.31 100 LEU A N 1
ATOM 818 C CA . LEU A 1 100 ? -5.055 -8.963 33.060 1.00 76.31 100 LEU A CA 1
ATOM 819 C C . LEU A 1 100 ? -6.425 -8.386 33.448 1.00 76.31 100 LEU A C 1
ATOM 821 O O . LEU A 1 100 ? -6.503 -7.305 34.029 1.00 76.31 100 LEU A O 1
ATOM 825 N N . PHE A 1 101 ? -7.504 -9.127 33.189 1.00 71.56 101 PHE A N 1
ATOM 826 C CA . PHE A 1 101 ? -8.883 -8.699 33.421 1.00 71.56 101 PHE A CA 1
ATOM 827 C C . PHE A 1 101 ? -9.473 -9.150 34.761 1.00 71.56 101 PHE A C 1
ATOM 829 O O . PHE A 1 101 ? -10.637 -8.866 35.048 1.00 71.56 101 PHE A O 1
ATOM 836 N N . ASN A 1 102 ? -8.683 -9.799 35.618 1.00 67.75 102 ASN A N 1
ATOM 837 C CA . ASN A 1 102 ? -9.143 -10.304 36.916 1.00 67.75 102 ASN A CA 1
ATOM 838 C C . ASN A 1 102 ? -9.737 -9.209 37.828 1.00 67.75 102 ASN A C 1
ATOM 840 O O . ASN A 1 102 ? -10.646 -9.476 38.611 1.00 67.75 102 ASN A O 1
ATOM 844 N N . GLU A 1 103 ? -9.282 -7.959 37.707 1.00 53.75 103 GLU A N 1
ATOM 845 C CA . GLU A 1 103 ? -9.798 -6.827 38.488 1.00 53.75 103 GLU A CA 1
ATOM 846 C C . GLU A 1 103 ? -11.189 -6.330 38.014 1.00 53.75 103 GLU A C 1
ATOM 848 O O . GLU A 1 103 ? -11.872 -5.622 38.759 1.00 53.75 103 GLU A O 1
ATOM 853 N N . LEU A 1 104 ? -11.673 -6.737 36.827 1.00 61.16 104 LEU A N 1
ATOM 854 C CA . LEU A 1 104 ? -13.020 -6.395 36.334 1.00 61.16 104 LEU A CA 1
ATOM 855 C C . LEU A 1 104 ? -14.144 -7.042 37.138 1.00 61.16 104 LEU A C 1
ATOM 857 O O . LEU A 1 104 ? -15.217 -6.445 37.288 1.00 61.16 104 LEU A O 1
ATOM 861 N N . GLU A 1 105 ? -13.900 -8.224 37.703 1.00 63.09 105 GLU A N 1
ATOM 862 C CA . GLU A 1 105 ? -14.860 -8.863 38.605 1.00 63.09 105 GLU A CA 1
ATOM 863 C C . GLU A 1 105 ? -15.093 -8.017 39.869 1.00 63.09 105 GLU A C 1
ATOM 865 O O . GLU A 1 105 ? -16.219 -7.905 40.357 1.00 63.09 105 GLU A O 1
ATOM 870 N N . THR A 1 106 ? -14.083 -7.271 40.326 1.00 52.84 106 THR A N 1
ATOM 871 C CA . THR A 1 106 ? -14.211 -6.331 41.452 1.00 52.84 106 THR A CA 1
ATOM 872 C C . THR A 1 106 ? -15.130 -5.148 41.134 1.00 52.84 106 THR A C 1
ATOM 874 O O . THR A 1 106 ? -15.780 -4.611 42.033 1.00 52.84 106 THR A O 1
ATOM 877 N N . ILE A 1 107 ? -15.251 -4.728 39.870 1.00 52.34 107 ILE A N 1
ATOM 878 C CA . ILE A 1 107 ? -16.136 -3.607 39.522 1.00 52.34 107 ILE A CA 1
ATOM 879 C C . ILE A 1 107 ? -17.544 -4.058 39.147 1.00 52.34 107 ILE A C 1
ATOM 881 O O . ILE A 1 107 ? -18.509 -3.342 39.422 1.00 52.34 107 ILE A O 1
ATOM 885 N N . LYS A 1 108 ? -17.703 -5.266 38.611 1.00 62.97 108 LYS A N 1
ATOM 886 C CA . LYS A 1 108 ? -19.023 -5.901 38.521 1.00 62.97 108 LYS A CA 1
ATOM 887 C C . LYS A 1 108 ? -19.731 -5.888 39.885 1.00 62.97 108 LYS A C 1
ATOM 889 O O . LYS A 1 108 ? -20.927 -5.601 39.952 1.00 62.97 108 LYS A O 1
ATOM 894 N N . ILE A 1 109 ? -18.977 -6.076 40.974 1.00 60.34 109 ILE A N 1
ATOM 895 C CA . ILE A 1 109 ? -19.465 -5.919 42.353 1.00 60.34 109 ILE A CA 1
ATOM 896 C C . ILE A 1 109 ? -19.936 -4.478 42.629 1.00 60.34 109 ILE A C 1
ATOM 898 O O . ILE A 1 109 ? -21.030 -4.305 43.149 1.00 60.34 109 ILE A O 1
ATOM 902 N N . GLN A 1 110 ? -19.198 -3.435 42.228 1.00 51.94 110 GLN A N 1
ATOM 903 C CA . GLN A 1 110 ? -19.596 -2.030 42.449 1.00 51.94 110 GLN A CA 1
ATOM 904 C C . GLN A 1 110 ? -20.808 -1.580 41.614 1.00 51.94 110 GLN A C 1
ATOM 906 O O . GLN A 1 110 ? -21.653 -0.843 42.117 1.00 51.94 110 GLN A O 1
ATOM 911 N N . ILE A 1 111 ? -20.945 -2.047 40.366 1.00 56.69 111 ILE A N 1
ATOM 912 C CA . ILE A 1 111 ? -22.155 -1.815 39.551 1.00 56.69 111 ILE A CA 1
ATOM 913 C C . ILE A 1 111 ? -23.363 -2.492 40.208 1.00 56.69 111 ILE A C 1
ATOM 915 O O . ILE A 1 111 ? -24.432 -1.893 40.314 1.00 56.69 111 ILE A O 1
ATOM 919 N N . THR A 1 112 ? -23.179 -3.717 40.705 1.00 67.62 112 THR A N 1
ATOM 920 C CA . THR A 1 112 ? -24.213 -4.445 41.455 1.00 67.62 112 THR A CA 1
ATOM 921 C C . THR A 1 112 ? -24.595 -3.699 42.738 1.00 67.62 112 THR A C 1
ATOM 923 O O . THR A 1 112 ? -25.781 -3.576 43.042 1.00 67.62 112 THR A O 1
ATOM 926 N N . THR A 1 113 ? -23.620 -3.123 43.448 1.00 64.25 113 THR A N 1
ATOM 927 C CA . THR A 1 113 ? -23.846 -2.260 44.618 1.00 64.25 113 THR A CA 1
ATOM 928 C C . THR A 1 113 ? -24.658 -1.014 44.256 1.00 64.25 113 THR A C 1
ATOM 930 O O . THR A 1 113 ? -25.648 -0.732 44.928 1.00 64.25 113 THR A O 1
ATOM 933 N N . GLY A 1 114 ? -24.313 -0.307 43.175 1.00 59.50 114 GLY A N 1
ATOM 934 C CA . GLY A 1 114 ? -25.061 0.867 42.707 1.00 59.50 114 GLY A CA 1
ATOM 935 C C . GLY A 1 114 ? -26.500 0.534 42.295 1.00 59.50 114 GLY A C 1
ATOM 936 O O . GLY A 1 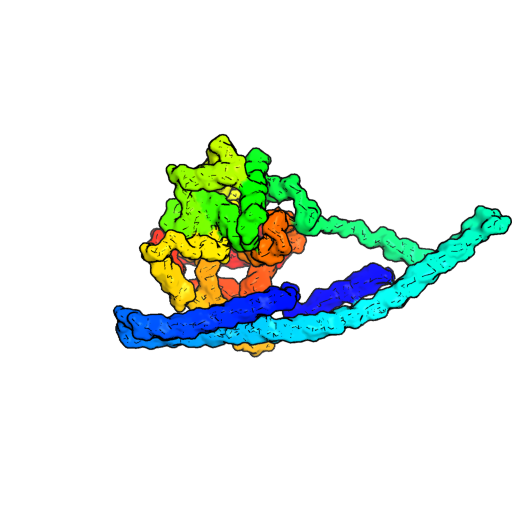114 ? -27.437 1.223 42.696 1.00 59.50 114 GLY A O 1
ATOM 937 N N . LEU A 1 115 ? -26.705 -0.574 41.573 1.00 66.44 115 LEU A N 1
ATOM 938 C CA . LEU A 1 115 ? -28.041 -1.072 41.217 1.00 66.44 115 LEU A CA 1
ATOM 939 C C . LEU A 1 115 ? -28.865 -1.446 42.457 1.00 66.44 115 LEU A C 1
ATOM 941 O O . LEU A 1 115 ? -30.048 -1.110 42.537 1.00 66.44 115 LEU A O 1
ATOM 945 N N . SER A 1 116 ? -28.242 -2.095 43.444 1.00 71.06 116 SER A N 1
ATOM 946 C CA . SER A 1 116 ? -28.880 -2.420 44.722 1.00 71.06 116 SER A CA 1
ATOM 947 C C . SER A 1 116 ? -29.272 -1.161 45.497 1.00 71.06 116 SER A C 1
ATOM 949 O O . SER A 1 116 ? -30.364 -1.108 46.063 1.00 71.06 116 SER A O 1
ATOM 951 N N . GLN A 1 117 ? -28.410 -0.141 45.516 1.00 69.06 117 GLN A N 1
ATOM 952 C CA . GLN A 1 117 ? -28.691 1.133 46.174 1.00 69.06 117 GLN A CA 1
ATOM 953 C C . GLN A 1 117 ? -29.872 1.845 45.507 1.00 69.06 117 GLN A C 1
ATOM 955 O O . GLN A 1 117 ? -30.834 2.170 46.199 1.00 69.06 117 GLN A O 1
ATOM 960 N N . ILE A 1 118 ? -29.870 1.970 44.173 1.00 66.38 118 ILE A N 1
ATOM 961 C CA . ILE A 1 118 ? -30.982 2.548 43.397 1.00 66.38 118 ILE A CA 1
ATOM 962 C C . ILE A 1 118 ? -32.296 1.801 43.668 1.00 66.38 118 ILE A C 1
ATOM 964 O O . ILE A 1 118 ? -33.330 2.435 43.878 1.00 66.38 118 ILE A O 1
ATOM 968 N N . GLY A 1 119 ? -32.258 0.465 43.719 1.00 67.44 119 GLY A N 1
ATOM 969 C CA . GLY A 1 119 ? -33.427 -0.361 44.032 1.00 67.44 119 GLY A CA 1
ATOM 970 C C . GLY A 1 119 ? -34.002 -0.117 45.433 1.00 67.44 119 GLY A C 1
ATOM 971 O O . GLY A 1 119 ? -35.208 -0.243 45.630 1.00 67.44 119 GLY A O 1
ATOM 972 N N . SER A 1 120 ? -33.161 0.276 46.395 1.00 70.94 120 SER A N 1
ATOM 973 C CA . SER A 1 120 ? -33.550 0.575 47.783 1.00 70.94 120 SER A CA 1
ATOM 974 C C . SER A 1 120 ? -33.867 2.052 48.062 1.00 70.94 120 SER A C 1
ATOM 976 O O . SER A 1 120 ? -34.442 2.372 49.101 1.00 70.94 120 SER A O 1
ATOM 978 N N . SER A 1 121 ? -33.527 2.956 47.140 1.00 68.69 121 SER A N 1
ATOM 979 C CA . SER A 1 121 ? -33.692 4.408 47.299 1.00 68.69 121 SER A CA 1
ATOM 980 C C . SER A 1 121 ? -35.138 4.894 47.172 1.00 68.69 121 SER A C 1
ATOM 982 O O . SER A 1 121 ? -35.441 6.023 47.565 1.00 68.69 121 SER A O 1
ATOM 984 N N . TRP A 1 122 ? -36.048 4.072 46.646 1.00 76.56 122 TRP A N 1
ATOM 985 C CA . TRP A 1 122 ? -37.463 4.418 46.516 1.00 76.56 122 TRP A CA 1
ATOM 986 C C . TRP A 1 122 ? -38.272 3.998 47.749 1.00 76.56 122 TRP A C 1
ATOM 988 O O . TRP A 1 122 ? -38.420 2.810 48.034 1.00 76.56 122 TRP A O 1
ATOM 998 N N . ASN A 1 123 ? -38.866 4.967 48.451 1.00 76.38 123 ASN A N 1
ATOM 999 C CA . ASN A 1 123 ? -39.801 4.694 49.538 1.00 76.38 123 ASN A CA 1
ATOM 1000 C C . ASN A 1 123 ? -41.247 4.837 49.044 1.00 76.38 123 ASN A C 1
ATOM 1002 O O . ASN A 1 123 ? -41.780 5.941 48.925 1.00 76.38 123 ASN A O 1
ATOM 1006 N N . ALA A 1 124 ? -41.903 3.703 48.789 1.00 73.31 124 ALA A N 1
ATOM 1007 C CA . ALA A 1 124 ? -43.280 3.667 48.296 1.00 73.31 124 ALA A CA 1
ATOM 1008 C C . ALA A 1 124 ? -44.314 4.218 49.299 1.00 73.31 124 ALA A C 1
ATOM 1010 O O . ALA A 1 124 ? -45.368 4.694 48.886 1.00 73.31 124 ALA A O 1
ATOM 1011 N N . SER A 1 125 ? -44.018 4.176 50.602 1.00 75.06 125 SER A N 1
ATOM 1012 C CA . SER A 1 125 ? -44.933 4.612 51.665 1.00 75.06 125 SER A CA 1
ATOM 1013 C C . SER A 1 125 ? -44.970 6.132 51.827 1.00 75.06 125 SER A C 1
ATOM 1015 O O . SER A 1 125 ? -46.010 6.683 52.175 1.00 75.06 125 SER A O 1
ATOM 1017 N N . SER A 1 126 ? -43.847 6.814 51.585 1.00 78.50 126 SER A N 1
ATOM 1018 C CA . SER A 1 126 ? -43.761 8.281 51.602 1.00 78.50 126 SER A CA 1
ATOM 1019 C C . SER A 1 126 ? -43.812 8.907 50.207 1.00 78.50 126 SER A C 1
ATOM 1021 O O . SER A 1 126 ? -43.968 10.121 50.100 1.00 78.50 126 SER A O 1
ATOM 1023 N N . GLY A 1 127 ? -43.683 8.109 49.140 1.00 77.44 127 GLY A N 1
ATOM 1024 C CA . GLY A 1 127 ? -43.612 8.591 47.757 1.00 77.44 127 GLY A CA 1
ATOM 1025 C C . GLY A 1 127 ? -42.341 9.391 47.458 1.00 77.44 127 GLY A C 1
ATOM 1026 O O . GLY A 1 127 ? -42.339 10.221 46.552 1.00 77.44 127 GLY A O 1
ATOM 1027 N N . THR A 1 128 ? -41.275 9.188 48.238 1.00 68.81 128 THR A N 1
ATOM 1028 C CA . THR A 1 128 ? -40.040 9.978 48.155 1.00 68.81 128 THR A CA 1
ATOM 1029 C C . THR A 1 128 ? -38.848 9.119 47.754 1.00 68.81 128 THR A C 1
ATOM 1031 O O . THR A 1 128 ? -38.717 7.970 48.181 1.00 68.81 128 THR A O 1
ATOM 1034 N N . PHE A 1 129 ? -37.944 9.710 46.975 1.00 69.00 129 PHE A N 1
ATOM 1035 C CA . PHE A 1 129 ? -36.656 9.119 46.631 1.00 69.00 129 PHE A CA 1
ATOM 1036 C C . PHE A 1 129 ? -35.577 9.618 47.597 1.00 69.00 129 PHE A C 1
ATOM 1038 O O . PHE A 1 129 ? -35.472 10.821 47.838 1.00 69.00 129 PHE A O 1
ATOM 1045 N N . THR A 1 130 ? -34.783 8.701 48.141 1.00 70.06 130 THR A N 1
ATOM 1046 C CA . THR A 1 130 ? -33.711 9.008 49.093 1.00 70.06 130 THR A CA 1
ATOM 1047 C C . THR A 1 130 ? -32.376 8.808 48.394 1.00 70.06 130 THR A C 1
ATOM 1049 O O . THR A 1 130 ? -32.044 7.695 47.982 1.00 70.06 130 THR A O 1
ATOM 1052 N N . ILE A 1 131 ? -31.636 9.899 48.218 1.00 61.78 131 ILE A N 1
ATOM 1053 C CA . ILE A 1 131 ? -30.322 9.877 47.577 1.00 61.78 131 ILE A CA 1
ATOM 1054 C C . ILE A 1 131 ? -29.314 9.309 48.588 1.00 61.78 131 ILE A C 1
ATOM 1056 O O . ILE A 1 131 ? -29.228 9.857 49.687 1.00 61.78 131 ILE A O 1
ATOM 1060 N N . PRO A 1 132 ? -28.587 8.223 48.265 1.00 62.84 132 PRO A N 1
ATOM 1061 C CA . PRO A 1 132 ? -27.534 7.699 49.129 1.00 62.84 132 PRO A CA 1
ATOM 1062 C C . PRO A 1 132 ? -26.410 8.723 49.328 1.00 62.84 132 PRO A C 1
ATOM 1064 O O . PRO A 1 132 ? -26.073 9.455 48.399 1.00 62.84 132 PRO A O 1
ATOM 1067 N N . ASP A 1 133 ? -25.799 8.730 50.515 1.00 59.47 133 ASP A N 1
ATOM 1068 C CA . ASP A 1 133 ? -24.754 9.701 50.879 1.00 59.47 133 ASP A CA 1
ATOM 1069 C C . ASP A 1 133 ? -23.455 9.546 50.056 1.00 59.47 133 ASP A C 1
ATOM 1071 O O . ASP A 1 133 ? -22.690 10.500 49.924 1.00 59.47 133 ASP A O 1
ATOM 1075 N N . ASP A 1 134 ? -23.211 8.365 49.473 1.00 53.19 134 ASP A N 1
ATOM 1076 C CA . ASP A 1 134 ? -22.055 8.069 48.618 1.00 53.19 134 ASP A CA 1
ATOM 1077 C C . ASP A 1 134 ? -22.488 7.827 47.161 1.00 53.19 134 ASP A C 1
ATOM 1079 O O . ASP A 1 134 ? -23.032 6.780 46.805 1.00 53.19 134 ASP A O 1
ATOM 1083 N N . LEU A 1 135 ? -22.232 8.824 46.311 1.00 60.09 135 LEU A N 1
ATOM 1084 C CA . LEU A 1 135 ? -22.483 8.807 44.864 1.00 60.09 135 LEU A CA 1
ATOM 1085 C C . LEU A 1 135 ? -21.185 8.735 44.044 1.00 60.09 135 LEU A C 1
ATOM 1087 O O . LEU A 1 135 ? -21.179 9.091 42.864 1.00 60.09 135 LEU A O 1
ATOM 1091 N N . SER A 1 136 ? -20.072 8.303 44.647 1.00 54.38 136 SER A N 1
ATOM 1092 C CA . SER A 1 136 ? -18.759 8.237 43.985 1.00 54.38 136 SER A CA 1
ATOM 1093 C C . SER A 1 136 ? -18.788 7.459 42.659 1.00 54.38 136 SER A C 1
ATOM 1095 O O . SER A 1 136 ? -18.123 7.855 41.701 1.00 54.38 136 SER A O 1
ATOM 1097 N N . TRP A 1 137 ? -19.644 6.435 42.552 1.00 52.84 137 TRP A N 1
ATOM 1098 C CA . TRP A 1 137 ? -19.873 5.650 41.333 1.00 52.84 137 TRP A CA 1
ATOM 1099 C C . TRP A 1 137 ? -20.412 6.470 40.142 1.00 52.84 137 TRP A C 1
ATOM 1101 O O . TRP A 1 137 ? -20.079 6.166 38.995 1.00 52.84 137 TRP A O 1
ATOM 1111 N N . ALA A 1 138 ? -21.220 7.509 40.382 1.00 45.88 138 ALA A N 1
ATOM 1112 C CA . ALA A 1 138 ? -21.885 8.291 39.334 1.00 45.88 138 ALA A CA 1
ATOM 1113 C C . ALA A 1 138 ? -20.938 9.315 38.682 1.00 45.88 138 ALA A C 1
ATOM 1115 O O . ALA A 1 138 ? -20.964 9.520 37.466 1.00 45.88 138 ALA A O 1
ATOM 1116 N N . THR A 1 139 ? -20.040 9.910 39.473 1.00 48.31 139 THR A N 1
ATOM 1117 C CA . THR A 1 139 ? -19.010 10.849 38.995 1.00 48.31 139 THR A CA 1
ATOM 1118 C C . THR A 1 139 ? -17.999 10.163 38.068 1.00 48.31 139 THR A C 1
ATOM 1120 O O . THR A 1 139 ? -17.498 10.776 37.131 1.00 48.31 139 THR A O 1
ATOM 1123 N N . THR A 1 140 ? -17.747 8.867 38.268 1.00 44.94 140 THR A N 1
ATOM 1124 C CA . THR A 1 140 ? -16.816 8.055 37.468 1.00 44.94 140 THR A CA 1
ATOM 1125 C C . THR A 1 140 ? -17.336 7.680 36.069 1.00 44.94 140 THR A C 1
ATOM 1127 O O . THR A 1 140 ? -16.536 7.349 35.199 1.00 44.94 140 THR A O 1
ATOM 1130 N N . LEU A 1 141 ? -18.652 7.709 35.823 1.00 44.50 141 LEU A N 1
ATOM 1131 C CA . LEU A 1 141 ? -19.253 7.275 34.546 1.00 44.50 141 LEU A CA 1
ATOM 1132 C C . LEU A 1 141 ? -19.319 8.387 33.483 1.00 44.50 141 LEU A C 1
ATOM 1134 O O . LEU A 1 141 ? -19.350 8.096 32.291 1.00 44.50 141 LEU A O 1
ATOM 1138 N N . THR A 1 142 ? -19.320 9.654 33.901 1.00 41.03 142 THR A N 1
ATOM 1139 C CA . THR A 1 142 ? -19.594 10.807 33.020 1.00 41.03 142 THR A CA 1
ATOM 1140 C C . THR A 1 142 ? -18.371 11.269 32.203 1.00 41.03 142 THR A C 1
ATOM 1142 O O . THR A 1 142 ? -18.514 12.039 31.260 1.00 41.03 142 THR A O 1
ATOM 1145 N N . SER A 1 143 ? -17.158 10.791 32.499 1.00 40.91 143 SER A N 1
ATOM 1146 C CA . SER A 1 143 ? -15.903 11.281 31.897 1.00 40.91 143 SER A CA 1
ATOM 1147 C C . SER A 1 143 ? -15.355 10.453 30.714 1.00 40.91 143 SER A C 1
ATOM 1149 O O . SER A 1 143 ? -14.163 10.533 30.438 1.00 40.91 143 SER A O 1
ATOM 1151 N N . LEU A 1 144 ? -16.173 9.637 30.029 1.00 40.28 144 LEU A N 1
ATOM 1152 C CA . LEU A 1 144 ? -15.709 8.555 29.128 1.00 40.28 144 LEU A CA 1
ATOM 1153 C C . LEU A 1 144 ? -16.125 8.647 27.637 1.00 40.28 144 LEU A C 1
ATOM 1155 O O . LEU A 1 144 ? -16.083 7.632 26.948 1.00 40.28 144 LEU A O 1
ATOM 1159 N N . SER A 1 145 ? -16.506 9.806 27.083 1.00 33.62 145 SER A N 1
ATOM 1160 C CA . SER A 1 145 ? -16.965 9.880 25.675 1.00 33.62 145 SER A CA 1
ATOM 1161 C C . SER A 1 145 ? -16.183 10.852 24.772 1.00 33.62 145 SER A C 1
ATOM 1163 O O . SER A 1 145 ? -16.437 12.056 24.809 1.00 33.62 145 SER A O 1
ATOM 1165 N N . THR A 1 146 ? -15.337 10.312 23.882 1.00 34.66 146 THR A N 1
ATOM 1166 C CA . THR A 1 146 ? -14.907 10.910 22.593 1.00 34.66 146 THR A CA 1
ATOM 1167 C C . THR A 1 146 ? -14.548 9.787 21.599 1.00 34.66 146 THR A C 1
ATOM 1169 O O . THR A 1 146 ? -13.664 8.982 21.869 1.00 34.66 146 THR A O 1
ATOM 1172 N N . SER A 1 147 ? -15.242 9.693 20.457 1.00 44.56 147 SER A N 1
ATOM 1173 C CA . SER A 1 147 ? -15.128 8.593 19.474 1.00 44.56 147 SER A CA 1
ATOM 1174 C C . SER A 1 147 ? -14.192 8.910 18.292 1.00 44.56 147 SER A C 1
ATOM 1176 O O . SER A 1 147 ? -14.305 9.983 17.700 1.00 44.56 147 SER A O 1
ATOM 1178 N N . LYS A 1 148 ? -13.333 7.952 17.901 1.00 58.44 148 LYS A N 1
ATOM 1179 C CA . LYS A 1 148 ? -12.624 7.885 16.599 1.00 58.44 148 LYS A CA 1
ATOM 1180 C C . LYS A 1 148 ? -13.444 7.040 15.606 1.00 58.44 148 LYS A C 1
ATOM 1182 O O . LYS A 1 148 ? -14.051 6.068 16.045 1.00 58.44 148 LYS A O 1
ATOM 1187 N N . LYS A 1 149 ? -13.439 7.374 14.306 1.00 62.66 149 LYS A N 1
ATOM 1188 C CA . LYS A 1 149 ? -14.061 6.553 13.242 1.00 62.66 149 LYS A CA 1
ATOM 1189 C C . LYS A 1 149 ? -13.228 5.287 12.956 1.00 62.66 149 LYS A C 1
ATOM 1191 O O . LYS A 1 149 ? -12.006 5.376 12.777 1.00 62.66 149 LYS A O 1
ATOM 1196 N N . SER A 1 150 ? -13.893 4.138 12.912 1.00 79.12 150 SER A N 1
ATOM 1197 C CA . SER A 1 150 ? -13.370 2.833 12.472 1.00 79.12 150 SER A CA 1
ATOM 1198 C C . SER A 1 150 ? -13.394 2.699 10.935 1.00 79.12 150 SER A C 1
ATOM 1200 O O . SER A 1 150 ? -13.818 3.632 10.254 1.00 79.12 150 SER A O 1
ATOM 1202 N N . VAL A 1 151 ? -12.891 1.593 10.363 1.00 82.75 151 VAL A N 1
ATOM 1203 C CA . VAL A 1 151 ? -12.926 1.360 8.896 1.00 82.75 151 VAL A CA 1
ATOM 1204 C C . VAL A 1 151 ? -14.371 1.204 8.420 1.00 82.75 151 VAL A C 1
ATOM 1206 O O . VAL A 1 151 ? -14.739 1.682 7.349 1.00 82.75 151 VAL A O 1
ATOM 1209 N N . GLU A 1 152 ? -15.202 0.585 9.251 1.00 82.75 152 GLU A N 1
ATOM 1210 C CA . GLU A 1 152 ? -16.616 0.322 9.018 1.00 82.75 152 GLU A CA 1
ATOM 1211 C C . GLU A 1 152 ? -17.433 1.621 8.952 1.00 82.75 152 GLU A C 1
ATOM 1213 O O . GLU A 1 152 ? -18.445 1.677 8.256 1.00 82.75 152 GLU A O 1
ATOM 1218 N N . ASP A 1 153 ? -16.956 2.677 9.620 1.00 82.50 153 ASP A N 1
ATOM 1219 C CA . ASP A 1 153 ? -17.569 4.010 9.634 1.00 82.50 153 ASP A CA 1
ATOM 1220 C C . ASP A 1 153 ? -17.190 4.874 8.411 1.00 82.50 153 ASP A C 1
ATOM 1222 O O . ASP A 1 153 ? -17.636 6.023 8.310 1.00 82.50 153 ASP A O 1
ATOM 1226 N N . ILE A 1 154 ? -16.329 4.376 7.511 1.00 87.06 154 ILE A N 1
ATOM 1227 C CA . ILE A 1 154 ? -15.918 5.096 6.298 1.00 87.06 154 ILE A CA 1
ATOM 1228 C C . ILE A 1 154 ? -17.014 4.986 5.238 1.00 87.06 154 ILE A C 1
ATOM 1230 O O . ILE A 1 154 ? -17.301 3.912 4.702 1.00 87.06 154 ILE A O 1
ATOM 1234 N N . GLU A 1 155 ? -17.595 6.131 4.886 1.00 88.69 155 GLU A N 1
ATOM 1235 C CA . GLU A 1 155 ? -18.646 6.231 3.877 1.00 88.69 155 GLU A CA 1
ATOM 1236 C C . GLU A 1 155 ? -18.121 6.793 2.544 1.00 88.69 155 GLU A C 1
ATOM 1238 O O . GLU A 1 155 ? -17.023 7.343 2.447 1.00 88.69 155 GLU A O 1
ATOM 1243 N N . LYS A 1 156 ? -18.950 6.739 1.489 1.00 91.31 156 LYS A N 1
ATOM 1244 C CA . LYS A 1 156 ? -18.646 7.318 0.162 1.00 91.31 156 LYS A CA 1
ATOM 1245 C C . LYS A 1 156 ? -18.105 8.751 0.244 1.00 91.31 156 LYS A C 1
ATOM 1247 O O . LYS A 1 156 ? -17.212 9.121 -0.515 1.00 91.31 156 LYS A O 1
ATOM 1252 N N . ALA A 1 157 ? -18.671 9.571 1.130 1.00 79.31 157 ALA A N 1
ATOM 1253 C CA . ALA A 1 157 ? -18.255 10.960 1.290 1.00 79.31 157 ALA A CA 1
ATOM 1254 C C . ALA A 1 157 ? -16.821 11.085 1.825 1.00 79.31 157 ALA A C 1
ATOM 1256 O O . ALA A 1 157 ? -16.102 11.975 1.376 1.00 79.31 157 ALA A O 1
ATOM 1257 N N . ASP A 1 158 ? -16.406 10.190 2.727 1.00 86.50 158 ASP A N 1
ATOM 1258 C CA . ASP A 1 158 ? -15.049 10.164 3.273 1.00 86.50 158 ASP A CA 1
ATOM 1259 C C . ASP A 1 158 ? -14.039 9.786 2.173 1.00 86.50 158 ASP A C 1
ATOM 1261 O O . ASP A 1 158 ? -13.032 10.470 2.025 1.00 86.50 158 ASP A O 1
ATOM 1265 N N . ILE A 1 159 ? -14.356 8.795 1.326 1.00 94.00 159 ILE A N 1
ATOM 1266 C CA . ILE A 1 159 ? -13.494 8.372 0.199 1.00 94.00 159 ILE A CA 1
ATOM 1267 C C . ILE A 1 159 ? -13.362 9.478 -0.860 1.00 94.00 159 ILE A C 1
ATOM 1269 O O . ILE A 1 159 ? -12.266 9.787 -1.323 1.00 94.00 159 ILE A O 1
ATOM 1273 N N . ILE A 1 160 ? -14.469 10.129 -1.239 1.00 87.62 160 ILE A N 1
ATOM 1274 C CA . ILE A 1 160 ? -14.416 11.267 -2.174 1.00 87.62 160 ILE A CA 1
ATOM 1275 C C . ILE A 1 160 ? -13.592 12.411 -1.575 1.00 87.62 160 ILE A C 1
ATOM 1277 O O . ILE A 1 160 ? -12.814 13.046 -2.285 1.00 87.62 160 ILE A O 1
ATOM 1281 N N . ASN A 1 161 ? -13.771 12.695 -0.284 1.00 76.12 161 ASN A N 1
ATOM 1282 C CA . ASN A 1 161 ? -13.029 13.750 0.391 1.00 76.12 161 ASN A CA 1
ATOM 1283 C C . ASN A 1 161 ? -11.535 13.422 0.500 1.00 76.12 161 ASN A C 1
ATOM 1285 O O . ASN A 1 161 ? -10.725 14.325 0.330 1.00 76.12 161 ASN A O 1
ATOM 1289 N N . ASP A 1 162 ? -11.169 12.161 0.717 1.00 89.62 162 ASP A N 1
ATOM 1290 C CA . ASP A 1 162 ? -9.780 11.701 0.680 1.00 89.62 162 ASP A CA 1
ATOM 1291 C C . ASP A 1 162 ? -9.134 11.984 -0.680 1.00 89.62 162 ASP A C 1
ATOM 1293 O O . ASP A 1 162 ? -8.118 12.669 -0.740 1.00 89.62 162 ASP A O 1
ATOM 1297 N N . TYR A 1 163 ? -9.783 11.621 -1.793 1.00 92.50 163 TYR A N 1
ATOM 1298 C CA . TYR A 1 163 ? -9.263 11.953 -3.126 1.00 92.50 163 TYR A CA 1
ATOM 1299 C C . TYR A 1 163 ? -9.017 13.450 -3.343 1.00 92.50 163 TYR A C 1
ATOM 1301 O O . TYR A 1 163 ? -8.056 13.846 -4.007 1.00 92.50 163 TYR A O 1
ATOM 1309 N N . MET A 1 164 ? -9.884 14.286 -2.779 1.00 87.56 164 MET A N 1
ATOM 1310 C CA . MET A 1 164 ? -9.760 15.735 -2.872 1.00 87.56 164 MET A CA 1
ATOM 1311 C C . MET A 1 164 ? -8.660 16.290 -1.959 1.00 87.56 164 MET A C 1
ATOM 1313 O O . MET A 1 164 ? -7.932 17.186 -2.374 1.00 87.56 164 MET A O 1
ATOM 1317 N N . GLN A 1 165 ? -8.547 15.800 -0.723 1.00 81.06 165 GLN A N 1
ATOM 1318 C CA . GLN A 1 165 ? -7.598 16.330 0.262 1.00 81.06 165 GLN A CA 1
ATOM 1319 C C . GLN A 1 165 ? -6.184 15.796 0.057 1.00 81.06 165 GLN A C 1
ATOM 1321 O O . GLN A 1 165 ? -5.235 16.566 0.138 1.00 81.06 165 GLN A O 1
ATOM 1326 N N . THR A 1 166 ? -6.059 14.503 -0.225 1.00 86.25 166 THR A N 1
ATOM 1327 C CA . THR A 1 166 ? -4.778 13.798 -0.291 1.00 86.25 166 THR A CA 1
ATOM 1328 C C . THR A 1 166 ? -4.078 14.003 -1.632 1.00 86.25 166 THR A C 1
ATOM 1330 O O . THR A 1 166 ? -2.860 14.160 -1.669 1.00 86.25 166 THR A O 1
ATOM 1333 N N . TYR A 1 167 ? -4.839 14.039 -2.732 1.00 89.31 167 TYR A N 1
ATOM 1334 C CA . TYR A 1 167 ? -4.286 14.117 -4.092 1.00 89.31 167 TYR A CA 1
ATOM 1335 C C . TYR A 1 167 ? -4.675 15.402 -4.839 1.00 89.31 167 TYR A C 1
ATOM 1337 O O . TYR A 1 167 ? -4.168 15.668 -5.928 1.00 89.31 167 TYR A O 1
ATOM 1345 N N . GLY A 1 168 ? -5.561 16.230 -4.275 1.00 85.06 168 GLY A N 1
ATOM 1346 C CA . GLY A 1 168 ? -5.945 17.516 -4.868 1.00 85.06 168 GLY A CA 1
ATOM 1347 C C . GLY A 1 168 ? -6.913 17.419 -6.052 1.00 85.06 168 GLY A C 1
ATOM 1348 O O . GLY A 1 168 ? -7.066 18.391 -6.796 1.00 85.06 168 GLY A O 1
ATOM 1349 N N . PHE A 1 169 ? -7.570 16.274 -6.262 1.00 89.88 169 PHE A N 1
ATOM 1350 C CA . PHE A 1 169 ? -8.543 16.131 -7.345 1.00 89.88 169 PHE A CA 1
ATOM 1351 C C . PHE A 1 169 ? -9.784 17.004 -7.125 1.00 89.88 169 PHE A C 1
ATOM 1353 O O . PHE A 1 169 ? -10.228 17.242 -6.000 1.00 89.88 169 PHE A O 1
ATOM 1360 N N . ASP A 1 170 ? -10.407 17.444 -8.220 1.00 85.31 170 ASP A N 1
ATOM 1361 C CA . ASP A 1 170 ? -11.748 18.018 -8.141 1.00 85.31 170 ASP A CA 1
ATOM 1362 C C . ASP A 1 170 ? -12.796 16.939 -7.813 1.00 85.31 170 ASP A C 1
ATOM 1364 O O . ASP A 1 170 ? -12.590 15.739 -8.008 1.00 85.31 170 ASP A O 1
ATOM 1368 N N . ARG A 1 171 ? -13.955 17.371 -7.303 1.00 85.12 171 ARG A N 1
ATOM 1369 C CA . ARG A 1 171 ? -15.019 16.454 -6.871 1.00 85.12 171 ARG A CA 1
ATOM 1370 C C . ARG A 1 171 ? -15.540 15.562 -8.004 1.00 85.12 171 ARG A C 1
ATOM 1372 O O . ARG A 1 171 ? -15.951 14.438 -7.723 1.00 85.12 171 ARG A O 1
ATOM 1379 N N . GLU A 1 172 ? -15.566 16.050 -9.247 1.00 96.00 172 GLU A N 1
ATOM 1380 C CA . GLU A 1 172 ? -16.024 15.258 -10.400 1.00 96.00 172 GLU A CA 1
ATOM 1381 C C . GLU A 1 172 ? -15.059 14.091 -10.630 1.00 96.00 172 GLU A C 1
ATOM 1383 O O . GLU A 1 172 ? -15.483 12.939 -10.625 1.00 96.00 172 GLU A O 1
ATOM 1388 N N . THR A 1 173 ? -13.759 14.375 -10.696 1.00 96.88 173 THR A N 1
ATOM 1389 C CA . THR A 1 173 ? -12.704 13.367 -10.854 1.00 96.88 173 THR A CA 1
ATOM 1390 C C . THR A 1 173 ? -12.687 12.379 -9.684 1.00 96.88 173 THR A C 1
ATOM 1392 O O . THR A 1 173 ? -12.677 11.170 -9.907 1.00 96.88 173 THR A O 1
ATOM 1395 N N . ALA A 1 174 ? -12.777 12.865 -8.440 1.00 93.94 174 ALA A N 1
ATOM 1396 C CA . ALA A 1 174 ? -12.847 12.024 -7.242 1.00 93.94 174 ALA A CA 1
ATOM 1397 C C . ALA A 1 174 ? -14.072 11.091 -7.239 1.00 93.94 174 ALA A C 1
ATOM 1399 O O . ALA A 1 174 ? -13.985 9.936 -6.827 1.00 93.94 174 ALA A O 1
ATOM 1400 N N . THR A 1 175 ? -15.218 11.570 -7.735 1.00 94.75 175 THR A N 1
ATOM 1401 C CA . THR A 1 175 ? -16.430 10.746 -7.858 1.00 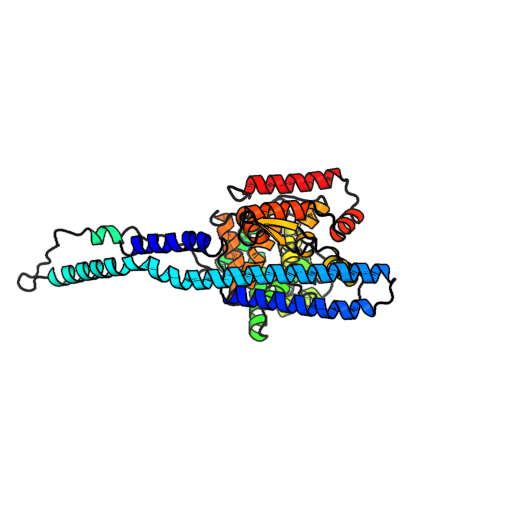94.75 175 THR A CA 1
ATOM 1402 C C . THR A 1 175 ? -16.252 9.660 -8.916 1.00 94.75 175 THR A C 1
ATOM 1404 O O . THR A 1 175 ? -16.633 8.521 -8.669 1.00 94.75 175 THR A O 1
ATOM 1407 N N . ILE A 1 176 ? -15.620 9.977 -10.050 1.00 98.38 176 ILE A N 1
ATOM 1408 C CA . ILE A 1 176 ? -15.332 8.998 -11.109 1.00 98.38 176 ILE A CA 1
ATOM 1409 C C . ILE A 1 176 ? -14.374 7.909 -10.602 1.00 98.38 176 ILE A C 1
ATOM 1411 O O . ILE A 1 176 ? -14.589 6.730 -10.877 1.00 98.38 176 ILE A O 1
ATOM 1415 N N . LEU A 1 177 ? -13.340 8.278 -9.837 1.00 98.44 177 LEU A N 1
ATOM 1416 C CA . LEU A 1 177 ? -12.421 7.316 -9.215 1.00 98.44 177 LEU A CA 1
ATOM 1417 C C . LEU A 1 177 ? -13.145 6.404 -8.217 1.00 98.44 177 LEU A C 1
ATOM 1419 O O . LEU A 1 177 ? -12.950 5.190 -8.252 1.00 98.44 177 LEU A O 1
ATOM 1423 N N . PHE A 1 178 ? -14.032 6.962 -7.387 1.00 97.94 178 PHE A N 1
ATOM 1424 C CA . PHE A 1 178 ? -14.895 6.167 -6.513 1.00 97.94 178 PHE A CA 1
ATOM 1425 C C . PHE A 1 178 ? -15.786 5.207 -7.319 1.00 97.94 178 PHE A C 1
ATOM 1427 O O . PHE A 1 178 ? -15.877 4.027 -6.992 1.00 97.94 178 PHE A O 1
ATOM 1434 N N . ASP A 1 179 ? -16.426 5.670 -8.393 1.00 97.88 179 ASP A N 1
ATOM 1435 C CA . ASP A 1 179 ? -17.300 4.820 -9.206 1.00 97.88 179 ASP A CA 1
ATOM 1436 C C . ASP A 1 179 ? -16.505 3.695 -9.906 1.00 97.88 179 ASP A C 1
ATOM 1438 O O . ASP A 1 179 ? -16.992 2.564 -9.992 1.00 97.88 179 ASP A O 1
ATOM 1442 N N . LEU A 1 180 ? -15.247 3.946 -10.299 1.00 98.56 180 LEU A N 1
ATOM 1443 C CA . LEU A 1 180 ? -14.325 2.917 -10.798 1.00 98.56 180 LEU A CA 1
ATOM 1444 C C . LEU A 1 180 ? -14.041 1.853 -9.727 1.00 98.56 180 LEU A C 1
ATOM 1446 O O . LEU A 1 180 ? -14.127 0.658 -10.020 1.00 98.56 180 LEU A O 1
ATOM 1450 N N . GLN A 1 181 ? -13.756 2.263 -8.483 1.00 98.25 181 GLN A N 1
ATOM 1451 C CA . GLN A 1 181 ? -13.588 1.335 -7.356 1.00 98.25 181 GLN A CA 1
ATOM 1452 C C . GLN A 1 181 ? -14.827 0.452 -7.173 1.00 98.25 181 GLN A C 1
ATOM 1454 O O . GLN A 1 181 ? -14.704 -0.766 -7.051 1.00 98.25 181 GLN A O 1
ATOM 1459 N N . GLN A 1 182 ? -16.028 1.042 -7.206 1.00 98.00 182 GLN A N 1
ATOM 1460 C CA . GLN A 1 182 ? -17.282 0.297 -7.049 1.00 98.00 182 GLN A CA 1
ATOM 1461 C C . GLN A 1 182 ? -17.522 -0.688 -8.198 1.00 98.00 182 GLN A C 1
ATOM 1463 O O . GLN A 1 182 ? -17.976 -1.812 -7.972 1.00 98.00 182 GLN A O 1
ATOM 1468 N N . GLY A 1 183 ? -17.192 -0.296 -9.431 1.00 98.38 183 GLY A N 1
ATOM 1469 C CA . GLY A 1 183 ? -17.252 -1.172 -10.597 1.00 98.38 183 GLY A CA 1
ATOM 1470 C C . GLY A 1 183 ? -16.364 -2.407 -10.454 1.00 98.38 183 GLY A C 1
ATOM 1471 O O . GLY A 1 183 ? -16.798 -3.524 -10.754 1.00 98.38 183 GLY A O 1
ATOM 1472 N N . ILE A 1 184 ? -15.146 -2.217 -9.944 1.00 98.38 184 ILE A N 1
ATOM 1473 C CA . ILE A 1 184 ? -14.189 -3.299 -9.693 1.00 98.38 184 ILE A CA 1
ATOM 1474 C C . ILE A 1 184 ? -14.645 -4.176 -8.526 1.00 98.38 184 ILE A C 1
ATOM 1476 O O . ILE A 1 184 ? -14.678 -5.391 -8.693 1.00 98.38 184 ILE A O 1
ATOM 1480 N N . ILE A 1 185 ? -15.069 -3.604 -7.392 1.00 97.81 185 ILE A N 1
ATOM 1481 C CA . ILE A 1 185 ? -15.587 -4.370 -6.239 1.00 97.81 185 ILE A CA 1
ATOM 1482 C C . ILE A 1 185 ? -16.764 -5.251 -6.662 1.00 97.81 185 ILE A C 1
ATOM 1484 O O . ILE A 1 185 ? -16.807 -6.439 -6.345 1.00 97.81 185 ILE A O 1
ATOM 1488 N N . LYS A 1 186 ? -17.696 -4.707 -7.449 1.00 97.88 186 LYS A N 1
ATOM 1489 C CA . LYS A 1 186 ? -18.836 -5.471 -7.963 1.00 97.88 186 LYS A CA 1
ATOM 1490 C C . LYS A 1 186 ? -18.393 -6.657 -8.823 1.00 97.88 186 LYS A C 1
ATOM 1492 O O . LYS A 1 186 ? -18.996 -7.729 -8.754 1.00 97.88 186 LYS A O 1
ATOM 1497 N N . GLN A 1 187 ? -17.366 -6.474 -9.653 1.00 97.50 187 GLN A N 1
ATOM 1498 C CA . GLN A 1 187 ? -16.804 -7.570 -10.440 1.00 97.50 187 GLN A CA 1
ATOM 1499 C C . GLN A 1 187 ? -16.080 -8.585 -9.549 1.00 97.50 187 GLN A C 1
ATOM 1501 O O . GLN A 1 187 ? -16.249 -9.785 -9.748 1.00 97.50 187 GLN A O 1
ATOM 1506 N N . ALA A 1 188 ? -15.327 -8.106 -8.561 1.00 97.19 188 ALA A N 1
ATOM 1507 C CA . ALA A 1 188 ? -14.584 -8.912 -7.606 1.00 97.19 188 ALA A CA 1
ATOM 1508 C C . ALA A 1 188 ? -15.501 -9.840 -6.808 1.00 97.19 188 ALA A C 1
ATOM 1510 O O . ALA A 1 188 ? -15.246 -11.035 -6.751 1.00 97.19 188 ALA A O 1
ATOM 1511 N N . GLN A 1 189 ? -16.620 -9.326 -6.294 1.00 96.31 189 GLN A N 1
ATOM 1512 C CA . GLN A 1 189 ? -17.635 -10.124 -5.598 1.00 96.31 189 GLN A CA 1
ATOM 1513 C C . GLN A 1 189 ? -18.289 -11.163 -6.520 1.00 96.31 189 GLN A C 1
ATOM 1515 O O . GLN A 1 189 ? -18.587 -12.279 -6.106 1.00 96.31 189 GLN A O 1
ATOM 1520 N N . LYS A 1 190 ? -18.519 -10.812 -7.792 1.00 96.50 190 LYS A N 1
ATOM 1521 C CA . LYS A 1 190 ? -19.117 -11.726 -8.775 1.00 96.50 190 LYS A CA 1
ATOM 1522 C C . LYS A 1 190 ? -18.179 -12.875 -9.159 1.00 96.50 190 LYS A C 1
ATOM 1524 O O . LYS A 1 190 ? -18.655 -13.964 -9.472 1.00 96.50 190 LYS A O 1
ATOM 1529 N N . GLU A 1 191 ? -16.881 -12.608 -9.220 1.00 95.19 191 GLU A N 1
ATOM 1530 C CA . GLU A 1 191 ? -15.856 -13.551 -9.676 1.00 95.19 191 GLU A CA 1
ATOM 1531 C C . GLU A 1 191 ? -14.993 -14.123 -8.541 1.00 95.19 191 GLU A C 1
ATOM 1533 O O . GLU A 1 191 ? -14.023 -14.818 -8.836 1.00 95.19 191 GLU A O 1
ATOM 1538 N N . ASP A 1 192 ? -15.335 -13.837 -7.283 1.00 92.88 192 ASP A N 1
ATOM 1539 C CA . ASP A 1 192 ? -14.620 -14.296 -6.085 1.00 92.88 192 ASP A CA 1
ATOM 1540 C C . ASP A 1 192 ? -13.117 -13.950 -6.115 1.00 92.88 192 ASP A C 1
ATOM 1542 O O . ASP A 1 192 ? -12.231 -14.801 -6.046 1.00 92.88 192 ASP A O 1
ATOM 1546 N N . TRP A 1 193 ? -12.809 -12.671 -6.346 1.00 95.19 193 TRP A N 1
ATOM 1547 C CA . TRP A 1 193 ? -11.424 -12.201 -6.412 1.00 95.19 193 TRP A CA 1
ATOM 1548 C C . TRP A 1 193 ? -10.795 -12.074 -5.027 1.00 95.19 193 TRP A C 1
ATOM 1550 O O . TRP A 1 193 ? -11.434 -11.616 -4.085 1.00 95.19 193 TRP A O 1
ATOM 1560 N N . SER A 1 194 ? -9.495 -12.367 -4.943 1.00 93.69 194 SER A N 1
ATOM 1561 C CA . SER A 1 194 ? -8.688 -12.019 -3.775 1.00 93.69 194 SER A CA 1
ATOM 1562 C C . SER A 1 194 ? -8.471 -10.508 -3.658 1.00 93.69 194 SER A C 1
ATOM 1564 O O . SER A 1 194 ? -8.516 -9.778 -4.657 1.00 93.69 194 SER A O 1
ATOM 1566 N N . ASN A 1 195 ? -8.126 -10.050 -2.452 1.00 93.81 195 ASN A N 1
ATOM 1567 C CA . ASN A 1 195 ? -7.771 -8.653 -2.198 1.00 93.81 195 ASN A CA 1
ATOM 1568 C C . ASN A 1 195 ? -6.630 -8.181 -3.106 1.00 93.81 195 ASN A C 1
ATOM 1570 O O . ASN A 1 195 ? -6.734 -7.127 -3.732 1.00 93.81 195 ASN A O 1
ATOM 1574 N N . GLN A 1 196 ? -5.586 -9.000 -3.277 1.00 91.50 196 GLN A N 1
ATOM 1575 C CA . GLN A 1 196 ? -4.453 -8.693 -4.156 1.00 91.50 196 GLN A CA 1
ATOM 1576 C C . GLN A 1 196 ? -4.901 -8.440 -5.598 1.00 91.50 196 GLN A C 1
ATOM 1578 O O . GLN A 1 196 ? -4.386 -7.537 -6.250 1.00 91.50 196 GLN A O 1
ATOM 1583 N N . LYS A 1 197 ? -5.890 -9.189 -6.101 1.00 92.94 197 LYS A N 1
ATOM 1584 C CA . LYS A 1 197 ? -6.403 -8.994 -7.460 1.00 92.94 197 LYS A CA 1
ATOM 1585 C C . LYS A 1 197 ? -7.205 -7.698 -7.600 1.00 92.94 197 LYS A C 1
ATOM 1587 O O . LYS A 1 197 ? -7.127 -7.056 -8.645 1.00 92.94 197 LYS A O 1
ATOM 1592 N N . VAL A 1 198 ? -7.948 -7.295 -6.568 1.00 96.81 198 VAL A N 1
ATOM 1593 C CA . VAL A 1 198 ? -8.655 -6.002 -6.542 1.00 96.81 198 VAL A CA 1
ATOM 1594 C C . VAL A 1 198 ? -7.662 -4.841 -6.510 1.00 96.81 198 VAL A C 1
ATOM 1596 O O . VAL A 1 198 ? -7.794 -3.910 -7.307 1.00 96.81 198 VAL A O 1
ATOM 1599 N N . ILE A 1 199 ? -6.641 -4.936 -5.648 1.00 96.69 199 ILE A N 1
ATOM 1600 C CA . ILE A 1 199 ? -5.540 -3.968 -5.563 1.00 96.69 199 ILE A CA 1
ATOM 1601 C C . ILE A 1 199 ? -4.855 -3.858 -6.927 1.00 96.69 199 ILE A C 1
ATOM 1603 O O . ILE A 1 199 ? -4.727 -2.754 -7.449 1.00 96.69 199 ILE A O 1
ATOM 1607 N N . TYR A 1 200 ? -4.486 -4.986 -7.537 1.00 95.06 200 TYR A N 1
ATOM 1608 C CA . TYR A 1 200 ? -3.848 -5.032 -8.852 1.00 95.06 200 TYR A CA 1
ATOM 1609 C C . TYR A 1 200 ? -4.695 -4.343 -9.922 1.00 95.06 200 TYR A C 1
ATOM 1611 O O . TYR A 1 200 ? -4.212 -3.468 -10.638 1.00 95.06 200 TYR A O 1
ATOM 1619 N N . GLU A 1 201 ? -5.971 -4.718 -10.035 1.00 96.75 201 GLU A N 1
ATOM 1620 C CA . GLU A 1 201 ? -6.817 -4.266 -11.137 1.00 96.75 201 GLU A CA 1
ATOM 1621 C C . GLU A 1 201 ? -7.106 -2.763 -11.063 1.00 96.75 201 GLU A C 1
ATOM 1623 O O . GLU A 1 201 ? -7.016 -2.078 -12.081 1.00 96.75 201 GLU A O 1
ATOM 1628 N N . PHE A 1 202 ? -7.403 -2.227 -9.876 1.00 98.38 202 PHE A N 1
ATOM 1629 C CA . PHE A 1 202 ? -7.619 -0.788 -9.721 1.00 98.38 202 PHE A CA 1
ATOM 1630 C C . PHE A 1 202 ? -6.338 -0.001 -10.001 1.00 98.38 202 PHE A C 1
ATOM 1632 O O . PHE A 1 202 ? -6.330 0.920 -10.821 1.00 98.38 202 PHE A O 1
ATOM 1639 N N . ASN A 1 203 ? -5.239 -0.397 -9.361 1.00 98.19 203 ASN A N 1
ATOM 1640 C CA . ASN A 1 203 ? -4.000 0.362 -9.417 1.00 98.19 203 ASN A CA 1
ATOM 1641 C C . ASN A 1 203 ? -3.331 0.294 -10.795 1.00 98.19 203 ASN A C 1
ATOM 1643 O O . ASN A 1 203 ? -2.838 1.312 -11.279 1.00 98.19 203 ASN A O 1
ATOM 1647 N N . ARG A 1 204 ? -3.394 -0.840 -11.507 1.00 95.62 204 ARG A N 1
ATOM 1648 C CA . ARG A 1 204 ? -2.868 -0.909 -12.879 1.00 95.62 204 ARG A CA 1
ATOM 1649 C C . ARG A 1 204 ? -3.652 -0.024 -13.847 1.00 95.62 204 ARG A C 1
ATOM 1651 O O . ARG A 1 204 ? -3.050 0.519 -14.768 1.00 95.62 204 ARG A O 1
ATOM 1658 N N . ILE A 1 205 ? -4.968 0.137 -13.662 1.00 97.81 205 ILE A N 1
ATOM 1659 C CA . ILE A 1 205 ? -5.794 1.035 -14.490 1.00 97.81 205 ILE A CA 1
ATOM 1660 C C . ILE A 1 205 ? -5.374 2.483 -14.259 1.00 97.81 205 ILE A C 1
ATOM 1662 O O . ILE A 1 205 ? -5.124 3.199 -15.225 1.00 97.81 205 ILE A O 1
ATOM 1666 N N . VAL A 1 206 ? -5.242 2.897 -12.997 1.00 98.00 206 VAL A N 1
ATOM 1667 C CA . VAL A 1 206 ? -4.783 4.247 -12.640 1.00 98.00 206 VAL A CA 1
ATOM 1668 C C . VAL A 1 206 ? -3.382 4.513 -13.202 1.00 98.00 206 VAL A C 1
ATOM 1670 O O . VAL A 1 206 ? -3.180 5.501 -13.908 1.00 98.00 206 VAL A O 1
ATOM 1673 N N . ALA A 1 207 ? -2.437 3.597 -12.976 1.00 96.69 207 ALA A N 1
ATOM 1674 C CA . ALA A 1 207 ? -1.060 3.723 -13.449 1.00 96.69 207 ALA A CA 1
ATOM 1675 C C . ALA A 1 207 ? -0.951 3.787 -14.984 1.00 96.69 207 ALA A C 1
ATOM 1677 O O . ALA A 1 207 ? -0.066 4.456 -15.517 1.00 96.69 207 ALA A O 1
ATOM 1678 N N . SER A 1 208 ? -1.868 3.139 -15.712 1.00 96.88 208 SER A N 1
ATOM 1679 C CA . SER A 1 208 ? -1.880 3.108 -17.184 1.00 96.88 208 SER A CA 1
ATOM 1680 C C . SER A 1 208 ? -2.032 4.486 -17.832 1.00 96.88 208 SER A C 1
ATOM 1682 O O . SER A 1 208 ? -1.610 4.673 -18.966 1.00 96.88 208 SER A O 1
ATOM 1684 N N . PHE A 1 209 ? -2.592 5.476 -17.133 1.00 96.62 209 PHE A N 1
ATOM 1685 C CA . PHE A 1 209 ? -2.709 6.831 -17.681 1.00 96.62 209 PHE A CA 1
ATOM 1686 C C . PHE A 1 209 ? -1.371 7.586 -17.743 1.00 96.62 209 PHE A C 1
ATOM 1688 O O . PHE A 1 209 ? -1.287 8.596 -18.441 1.00 96.62 209 PHE A O 1
ATOM 1695 N N . VAL A 1 210 ? -0.338 7.112 -17.040 1.00 95.75 210 VAL A N 1
ATOM 1696 C CA . VAL A 1 210 ? 0.966 7.786 -16.911 1.00 95.75 210 VAL A CA 1
ATOM 1697 C C . VAL A 1 210 ? 2.126 6.890 -17.357 1.00 95.75 210 VAL A C 1
ATOM 1699 O O . VAL A 1 210 ? 3.013 7.333 -18.088 1.00 95.75 210 VAL A O 1
ATOM 1702 N N . TYR A 1 211 ? 2.122 5.620 -16.952 1.00 89.12 211 TYR A N 1
ATOM 1703 C CA . TYR A 1 211 ? 3.252 4.703 -17.099 1.00 89.12 211 TYR A CA 1
ATOM 1704 C C . TYR A 1 211 ? 3.105 3.787 -18.327 1.00 89.12 211 TYR A C 1
ATOM 1706 O O . TYR A 1 211 ? 2.880 2.579 -18.212 1.00 89.12 211 TYR A O 1
ATOM 1714 N N . ASP A 1 212 ? 3.280 4.373 -19.515 1.00 87.12 212 ASP A N 1
ATOM 1715 C CA . ASP A 1 212 ? 3.132 3.719 -20.830 1.00 87.12 212 ASP A CA 1
ATOM 1716 C C . ASP A 1 212 ? 4.482 3.334 -21.469 1.00 87.12 212 ASP A C 1
ATOM 1718 O O . ASP A 1 212 ? 4.873 3.811 -22.533 1.00 87.12 212 ASP A O 1
ATOM 1722 N N . ALA A 1 213 ? 5.275 2.521 -20.771 1.00 79.75 213 ALA A N 1
ATOM 1723 C CA . ALA A 1 213 ? 6.518 1.982 -21.321 1.00 79.75 213 ALA A CA 1
ATOM 1724 C C . ALA A 1 213 ? 6.591 0.473 -21.093 1.00 79.75 213 ALA A C 1
ATOM 1726 O O . ALA A 1 213 ? 6.097 -0.024 -20.084 1.00 79.75 213 ALA A O 1
ATOM 1727 N N . ALA A 1 214 ? 7.305 -0.245 -21.970 1.00 68.44 214 ALA A N 1
ATOM 1728 C CA . ALA A 1 214 ? 7.440 -1.708 -21.930 1.00 68.44 214 ALA A CA 1
ATOM 1729 C C . ALA A 1 214 ? 7.778 -2.271 -20.537 1.00 68.44 214 ALA A C 1
ATOM 1731 O O . ALA A 1 214 ? 7.220 -3.284 -20.123 1.00 68.44 214 ALA A O 1
ATOM 1732 N N . ARG A 1 215 ? 8.641 -1.580 -19.778 1.00 71.50 215 ARG A N 1
ATOM 1733 C CA . ARG A 1 215 ? 8.980 -1.965 -18.399 1.00 71.50 215 ARG A CA 1
ATOM 1734 C C . ARG A 1 215 ? 7.768 -1.960 -17.459 1.00 71.50 215 ARG A C 1
ATOM 1736 O O . ARG A 1 215 ? 7.616 -2.878 -16.664 1.00 71.50 215 ARG A O 1
ATOM 1743 N N . TRP A 1 216 ? 6.889 -0.968 -17.579 1.00 79.69 216 TRP A N 1
ATOM 1744 C CA . TRP A 1 216 ? 5.709 -0.802 -16.731 1.00 79.69 216 TRP A CA 1
ATOM 1745 C C . TRP A 1 216 ? 4.574 -1.738 -17.141 1.00 79.69 216 TRP A C 1
ATOM 1747 O O . TRP A 1 216 ? 3.890 -2.279 -16.274 1.00 79.69 216 TRP A O 1
ATOM 1757 N N . HIS A 1 217 ? 4.453 -2.039 -18.436 1.00 79.69 217 HIS A N 1
ATOM 1758 C CA . HIS A 1 217 ? 3.577 -3.113 -18.906 1.00 79.69 217 HIS A CA 1
ATOM 1759 C C . HIS A 1 217 ? 3.992 -4.465 -18.317 1.00 79.69 217 HIS A C 1
ATOM 1761 O O . HIS A 1 217 ? 3.142 -5.233 -17.878 1.00 79.69 217 HIS A O 1
ATOM 1767 N N . GLY A 1 218 ? 5.300 -4.743 -18.279 1.00 65.06 218 GLY A N 1
ATOM 1768 C CA . GLY A 1 218 ? 5.840 -5.990 -17.741 1.00 65.06 218 GLY A CA 1
ATOM 1769 C C . GLY A 1 218 ? 5.685 -6.115 -16.226 1.00 65.06 218 GLY A C 1
ATOM 1770 O O . GLY A 1 218 ? 5.209 -7.139 -15.752 1.00 65.06 218 GLY A O 1
ATOM 1771 N N . VAL A 1 219 ? 6.062 -5.080 -15.471 1.00 68.75 219 VAL A N 1
ATOM 1772 C CA . VAL A 1 219 ? 6.115 -5.148 -13.999 1.00 68.75 219 VAL A CA 1
ATOM 1773 C C . VAL A 1 219 ? 4.756 -4.851 -13.364 1.00 68.75 219 VAL A C 1
ATOM 1775 O O . VAL A 1 219 ? 4.282 -5.624 -12.540 1.00 68.75 219 VAL A O 1
ATOM 1778 N N . ALA A 1 220 ? 4.075 -3.788 -13.794 1.00 80.50 220 ALA A N 1
ATOM 1779 C CA . ALA A 1 220 ? 2.820 -3.327 -13.195 1.00 80.50 220 ALA A CA 1
ATOM 1780 C C . ALA A 1 220 ? 1.576 -3.671 -14.032 1.00 80.50 220 ALA A C 1
ATOM 1782 O O . ALA A 1 220 ? 0.457 -3.337 -13.642 1.00 80.50 220 ALA A O 1
ATOM 1783 N N . GLY A 1 221 ? 1.731 -4.325 -15.189 1.00 82.62 221 GLY A N 1
ATOM 1784 C CA . GLY A 1 221 ? 0.599 -4.700 -16.038 1.00 82.62 221 GLY A CA 1
ATOM 1785 C C . GLY A 1 221 ? -0.163 -3.505 -16.609 1.00 82.62 221 GLY A C 1
ATOM 1786 O O . GLY A 1 221 ? -1.371 -3.623 -16.835 1.00 82.62 221 GLY A O 1
ATOM 1787 N N . THR A 1 222 ? 0.495 -2.355 -16.788 1.00 90.50 222 THR A N 1
ATOM 1788 C CA . THR A 1 222 ? -0.144 -1.173 -17.376 1.00 90.50 222 THR A CA 1
ATOM 1789 C C . THR A 1 222 ? -0.554 -1.438 -18.823 1.00 90.50 222 THR A C 1
ATOM 1791 O O . THR A 1 222 ? 0.017 -2.289 -19.504 1.00 90.50 222 THR A O 1
ATOM 1794 N N . LEU A 1 223 ? -1.559 -0.715 -19.299 1.00 90.81 223 LEU A N 1
ATOM 1795 C CA . LEU A 1 223 ? -2.009 -0.697 -20.687 1.00 90.81 223 LEU A CA 1
ATOM 1796 C C . LEU A 1 223 ? -1.684 0.667 -21.292 1.00 90.81 223 LEU A C 1
ATOM 1798 O O . LEU A 1 223 ? -1.627 1.657 -20.566 1.00 90.81 223 LEU A O 1
ATOM 1802 N N . SER A 1 224 ? -1.513 0.731 -22.611 1.00 88.56 224 SER A N 1
ATOM 1803 C CA . SER A 1 224 ? -1.343 2.029 -23.261 1.00 88.56 224 SER A CA 1
ATOM 1804 C C . SER A 1 224 ? -2.673 2.796 -23.258 1.00 88.56 224 SER A C 1
ATOM 1806 O O . SER A 1 224 ? -3.698 2.235 -23.659 1.00 88.56 224 SER A O 1
ATOM 1808 N N . PRO A 1 225 ? -2.695 4.071 -22.829 1.00 82.12 225 PRO A N 1
ATOM 1809 C CA . PRO A 1 225 ? -3.895 4.905 -22.841 1.00 82.12 225 PRO A CA 1
ATOM 1810 C C . PRO A 1 225 ? -4.290 5.363 -24.255 1.00 82.12 225 PRO A C 1
ATOM 1812 O O . PRO A 1 225 ? -5.382 5.917 -24.435 1.00 82.12 225 PRO A O 1
ATOM 1815 N N . ASP A 1 226 ? -3.404 5.155 -25.233 1.00 80.75 226 ASP A N 1
ATOM 1816 C CA . ASP A 1 226 ? -3.633 5.398 -26.659 1.00 80.75 226 ASP A CA 1
ATOM 1817 C C . ASP A 1 226 ? -4.213 4.168 -27.377 1.00 80.75 226 ASP A C 1
ATOM 1819 O O . ASP A 1 226 ? -4.693 4.282 -28.507 1.00 80.75 226 ASP A O 1
ATOM 1823 N N . ASP A 1 227 ? -4.217 3.010 -26.712 1.00 80.12 227 ASP A N 1
ATOM 1824 C CA . ASP A 1 227 ? -4.925 1.810 -27.147 1.00 80.12 227 ASP A CA 1
ATOM 1825 C C . ASP A 1 227 ? -6.369 1.803 -26.600 1.00 80.12 227 ASP A C 1
ATOM 1827 O O . ASP A 1 227 ? -6.652 2.266 -25.491 1.00 80.12 227 ASP A O 1
ATOM 1831 N N . GLU A 1 228 ? -7.309 1.240 -27.363 1.00 87.62 228 GLU A N 1
ATOM 1832 C CA . GLU A 1 228 ? -8.698 1.065 -26.916 1.00 87.62 228 GLU A CA 1
ATOM 1833 C C . GLU A 1 228 ? -8.793 0.095 -25.728 1.00 87.62 228 GLU A C 1
ATOM 1835 O O . GLU A 1 228 ? -9.731 0.196 -24.941 1.00 87.62 228 GLU A O 1
ATOM 1840 N N . SER A 1 229 ? -7.793 -0.769 -25.517 1.00 91.00 229 SER A N 1
ATOM 1841 C CA . SER A 1 229 ? -7.746 -1.736 -24.411 1.00 91.00 229 SER A CA 1
ATOM 1842 C C . SER A 1 229 ? -7.990 -1.118 -23.023 1.00 91.00 229 SER A C 1
ATOM 1844 O O . SER A 1 229 ? -8.744 -1.681 -22.225 1.00 91.00 229 SER A O 1
ATOM 1846 N N . LEU A 1 230 ? -7.384 0.038 -22.706 1.00 94.44 230 LEU A N 1
ATOM 1847 C CA . LEU A 1 230 ? -7.592 0.695 -21.404 1.00 94.44 230 LEU A CA 1
ATOM 1848 C C . LEU A 1 230 ? -9.011 1.265 -21.288 1.00 94.44 230 LEU A C 1
ATOM 1850 O O . LEU A 1 230 ? -9.660 1.145 -20.248 1.00 94.44 230 LEU A O 1
ATOM 1854 N N . LYS A 1 231 ? -9.514 1.857 -22.372 1.00 95.69 231 LYS A N 1
ATOM 1855 C CA . LYS A 1 231 ? -10.859 2.432 -22.427 1.00 95.69 231 LYS A CA 1
ATOM 1856 C C . LYS A 1 231 ? -11.939 1.359 -22.326 1.00 95.69 231 LYS A C 1
ATOM 1858 O O . LYS A 1 231 ? -12.884 1.528 -21.559 1.00 95.69 231 LYS A O 1
ATOM 1863 N N . GLU A 1 232 ? -11.788 0.246 -23.037 1.00 95.69 232 GLU A N 1
ATOM 1864 C CA . GLU A 1 232 ? -12.665 -0.924 -22.938 1.00 95.69 232 GLU A CA 1
ATOM 1865 C C . GLU A 1 232 ? -12.690 -1.492 -21.516 1.00 95.69 232 GLU A C 1
ATOM 1867 O O . GLU A 1 232 ? -13.755 -1.837 -20.998 1.00 95.69 232 GLU A O 1
ATOM 1872 N N . L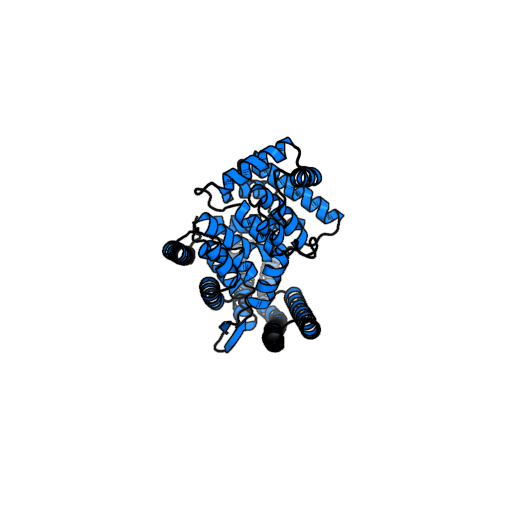EU A 1 233 ? -11.532 -1.530 -20.853 1.00 95.44 233 LEU A N 1
ATOM 1873 C CA . LEU A 1 233 ? -11.431 -1.982 -19.473 1.00 95.44 233 LEU A CA 1
ATOM 1874 C C . LEU A 1 233 ? -12.164 -1.047 -18.499 1.00 95.44 233 LEU A C 1
ATOM 1876 O O . LEU A 1 233 ? -12.937 -1.519 -17.669 1.00 95.44 233 LEU A O 1
ATOM 1880 N N . CYS A 1 234 ? -11.994 0.269 -18.630 1.00 96.81 234 CYS A N 1
ATOM 1881 C CA . CYS A 1 234 ? -12.741 1.253 -17.841 1.00 96.81 234 CYS A CA 1
ATOM 1882 C C . CYS A 1 234 ? -14.260 1.141 -18.077 1.00 96.81 234 CYS A C 1
ATOM 1884 O O . CYS A 1 234 ? -15.038 1.130 -17.120 1.00 96.81 234 CYS A O 1
ATOM 1886 N N . LEU A 1 235 ? -14.688 0.971 -19.335 1.00 97.06 235 LEU A N 1
ATOM 1887 C CA . LEU A 1 235 ? -16.097 0.769 -19.700 1.00 97.06 235 LEU A CA 1
ATOM 1888 C C . LEU A 1 235 ? -16.685 -0.497 -19.066 1.00 97.06 235 LEU A C 1
ATOM 1890 O O . LEU A 1 235 ? -17.826 -0.472 -18.600 1.00 97.06 235 LEU A O 1
ATOM 1894 N N . LYS A 1 236 ? -15.910 -1.588 -18.989 1.00 97.06 236 LYS A N 1
ATOM 1895 C CA . LYS A 1 236 ? -16.310 -2.827 -18.299 1.00 97.06 236 LYS A CA 1
ATOM 1896 C C . LYS A 1 236 ? -16.650 -2.577 -16.825 1.00 97.06 236 LYS A C 1
ATOM 1898 O O . LYS A 1 236 ? -17.569 -3.209 -16.306 1.00 97.06 236 LYS A O 1
ATOM 1903 N N . TYR A 1 237 ? -15.952 -1.646 -16.176 1.00 98.12 237 TYR A N 1
ATOM 1904 C CA . TYR A 1 237 ? -16.193 -1.251 -14.784 1.00 98.12 237 TYR A CA 1
ATOM 1905 C C . TYR A 1 237 ? -17.199 -0.101 -14.633 1.00 98.12 237 TYR A C 1
ATOM 1907 O O . TYR A 1 237 ? -17.405 0.395 -13.533 1.00 98.12 237 TYR A O 1
ATOM 1915 N N . GLY A 1 238 ? -17.893 0.280 -15.708 1.00 96.56 238 GLY A N 1
ATOM 1916 C CA . GLY A 1 238 ? -18.988 1.250 -15.661 1.00 96.56 238 GLY A CA 1
ATOM 1917 C C . GLY A 1 238 ? -18.580 2.700 -15.911 1.00 96.56 238 GLY A C 1
ATOM 1918 O O . GLY A 1 238 ? -19.447 3.566 -15.858 1.00 96.56 238 GLY A O 1
ATOM 1919 N N . ILE A 1 239 ? -17.313 2.963 -16.242 1.00 97.94 239 ILE A N 1
ATOM 1920 C CA . ILE A 1 239 ? -16.827 4.305 -16.585 1.00 97.94 239 ILE A CA 1
ATOM 1921 C C . ILE A 1 239 ? -17.163 4.615 -18.038 1.00 97.94 239 ILE A C 1
ATOM 1923 O O . ILE A 1 239 ? -16.663 3.960 -18.950 1.00 97.94 239 ILE A O 1
ATOM 1927 N N . ASN A 1 240 ? -17.994 5.625 -18.283 1.00 97.19 240 ASN A N 1
ATOM 1928 C CA . ASN A 1 240 ? -18.383 5.995 -19.642 1.00 97.19 240 ASN A CA 1
ATOM 1929 C C . ASN A 1 240 ? -17.277 6.776 -20.384 1.00 97.19 240 ASN A C 1
ATOM 1931 O O . ASN A 1 240 ? -16.306 7.252 -19.800 1.00 97.19 240 ASN A O 1
ATOM 1935 N N . SER A 1 241 ? -17.427 6.964 -21.700 1.00 96.56 241 SER A N 1
ATOM 1936 C CA . SER A 1 241 ? -16.403 7.618 -22.534 1.00 96.56 241 SER A CA 1
ATOM 1937 C C . SER A 1 241 ? -16.061 9.056 -22.117 1.00 96.56 241 SER A C 1
ATOM 1939 O O . SER A 1 241 ? -14.920 9.490 -22.298 1.00 96.56 241 SER A O 1
ATOM 1941 N N . ARG A 1 242 ? -17.027 9.814 -21.576 1.00 97.75 242 ARG A N 1
ATOM 1942 C CA . ARG A 1 242 ? -16.766 11.164 -21.052 1.00 97.75 242 ARG A CA 1
ATOM 1943 C C . ARG A 1 242 ? -15.907 11.074 -19.796 1.00 97.75 242 ARG A C 1
ATOM 1945 O O . ARG A 1 242 ? -14.909 11.779 -19.705 1.00 97.75 242 ARG A O 1
ATOM 1952 N N . GLU A 1 243 ? -16.274 10.206 -18.864 1.00 98.19 243 GLU A N 1
ATOM 1953 C CA . GLU A 1 243 ? -15.543 9.998 -17.609 1.00 98.19 243 GLU A CA 1
ATOM 1954 C C . GLU A 1 243 ? -14.125 9.477 -17.863 1.00 98.19 243 GLU A C 1
ATOM 1956 O O . GLU A 1 243 ? -13.172 9.999 -17.294 1.00 98.19 243 GLU A O 1
ATOM 1961 N N . TYR A 1 244 ? -13.954 8.550 -18.811 1.00 97.44 244 TYR A N 1
ATOM 1962 C CA . TYR A 1 244 ? -12.636 8.106 -19.273 1.00 97.44 244 TYR A CA 1
ATOM 1963 C C . TYR A 1 244 ? -11.776 9.274 -19.773 1.00 97.44 244 TYR A C 1
ATOM 1965 O O . TYR A 1 244 ? -10.599 9.376 -19.438 1.00 97.44 244 TYR A O 1
ATOM 1973 N N . THR A 1 245 ? -12.367 10.184 -20.555 1.00 97.31 245 THR A N 1
ATOM 1974 C CA . THR A 1 245 ? -11.658 11.368 -21.064 1.00 97.31 245 THR A CA 1
ATOM 1975 C C . THR A 1 245 ? -11.233 12.298 -19.924 1.00 97.31 245 THR A C 1
ATOM 1977 O O . THR A 1 245 ? -10.152 12.879 -19.990 1.00 97.31 245 THR A O 1
ATOM 1980 N N . ILE A 1 246 ? -12.047 12.411 -18.866 1.00 97.88 246 ILE A N 1
ATOM 1981 C CA . ILE A 1 246 ? -11.700 13.169 -17.657 1.00 97.88 246 ILE A CA 1
ATOM 1982 C C . ILE A 1 246 ? -10.516 12.510 -16.944 1.00 97.88 246 ILE A C 1
ATOM 1984 O O . ILE A 1 246 ? -9.531 13.196 -16.687 1.00 97.88 246 ILE A O 1
ATOM 1988 N N . LEU A 1 247 ? -10.554 11.195 -16.696 1.00 97.75 247 LEU A N 1
ATOM 1989 C CA . LEU A 1 247 ? -9.441 10.475 -16.060 1.00 97.75 247 LEU A CA 1
ATOM 1990 C C . LEU A 1 247 ? -8.137 10.603 -16.863 1.00 97.75 247 LEU A C 1
ATOM 1992 O O . LEU A 1 247 ? -7.095 10.922 -16.293 1.00 97.75 247 LEU A O 1
ATOM 1996 N N . ARG A 1 248 ? -8.213 10.456 -18.194 1.00 96.25 248 ARG A N 1
ATOM 1997 C CA . ARG A 1 248 ? -7.068 10.577 -19.114 1.00 96.25 248 ARG A CA 1
ATOM 1998 C C . ARG A 1 248 ? -6.433 11.968 -19.118 1.00 96.25 248 ARG A C 1
ATOM 2000 O O . ARG A 1 248 ? -5.261 12.087 -19.453 1.00 96.25 248 ARG A O 1
ATOM 2007 N N . ALA A 1 249 ? -7.184 13.008 -18.766 1.00 96.50 249 ALA A N 1
ATOM 2008 C CA . ALA A 1 249 ? -6.644 14.354 -18.607 1.00 96.50 249 ALA A CA 1
ATOM 2009 C C . ALA A 1 249 ? -6.127 14.594 -17.179 1.00 96.50 249 ALA A C 1
ATOM 2011 O O . ALA A 1 249 ? -5.011 15.061 -16.986 1.00 96.50 249 ALA A O 1
ATOM 2012 N N . LYS A 1 250 ? -6.931 14.247 -16.172 1.00 97.56 250 LYS A N 1
ATOM 2013 C CA . LYS A 1 250 ? -6.730 14.686 -14.788 1.00 97.56 250 LYS A CA 1
ATOM 2014 C C . LYS A 1 250 ? -5.675 13.893 -14.029 1.00 97.56 250 LYS A C 1
ATOM 2016 O O . LYS A 1 250 ? -4.961 14.490 -13.232 1.00 97.56 250 LYS A O 1
ATOM 2021 N N . ILE A 1 251 ? -5.552 12.586 -14.272 1.00 97.31 251 ILE A N 1
ATOM 2022 C CA . ILE A 1 251 ? -4.529 11.766 -13.604 1.00 97.31 251 ILE A CA 1
ATOM 2023 C C . ILE A 1 251 ? -3.118 12.209 -14.037 1.00 97.31 251 ILE A C 1
ATOM 2025 O O . ILE A 1 251 ? -2.302 12.486 -13.160 1.00 97.31 251 ILE A O 1
ATOM 2029 N N . PRO A 1 252 ? -2.815 12.392 -15.341 1.00 96.44 252 PRO A N 1
ATOM 2030 C CA . PRO A 1 252 ? -1.507 12.905 -15.754 1.00 96.44 252 PRO A CA 1
ATOM 2031 C C . PRO A 1 252 ? -1.219 14.343 -15.317 1.00 96.44 252 PRO A C 1
ATOM 2033 O O . PRO A 1 252 ? -0.054 14.688 -15.130 1.00 96.44 252 PRO A O 1
ATOM 2036 N N . ASP A 1 253 ? -2.243 15.193 -15.196 1.00 94.75 253 ASP A N 1
ATOM 2037 C CA . ASP A 1 253 ? -2.080 16.553 -14.669 1.00 94.75 253 ASP A CA 1
ATOM 2038 C C . ASP A 1 253 ? -1.704 16.528 -13.181 1.00 94.75 253 ASP A C 1
ATOM 2040 O O . ASP A 1 253 ? -0.821 17.275 -12.766 1.00 94.75 253 ASP A O 1
ATOM 2044 N N . GLN A 1 254 ? -2.328 15.644 -12.395 1.00 94.62 254 GLN A N 1
ATOM 2045 C CA . GLN A 1 254 ? -2.020 15.472 -10.974 1.00 94.62 254 GLN A CA 1
ATOM 2046 C C . GLN A 1 254 ? -0.610 14.905 -10.761 1.00 94.62 254 GLN A C 1
ATOM 2048 O O . GLN A 1 254 ? 0.134 15.464 -9.966 1.00 94.62 254 GLN A O 1
ATOM 2053 N N . HIS A 1 255 ? -0.207 13.901 -11.544 1.00 93.00 255 HIS A N 1
ATOM 2054 C CA . HIS A 1 255 ? 1.148 13.330 -11.528 1.00 93.00 255 HIS A CA 1
ATOM 2055 C C . HIS A 1 255 ? 2.251 14.378 -11.774 1.00 93.00 255 HIS A C 1
ATOM 2057 O O . HIS A 1 255 ? 3.348 14.300 -11.241 1.00 93.00 255 HIS A O 1
ATOM 2063 N N . LYS A 1 256 ? 1.977 15.398 -12.595 1.00 90.12 256 LYS A N 1
ATOM 2064 C CA . LYS A 1 256 ? 2.948 16.467 -12.894 1.00 90.12 256 LYS A CA 1
ATOM 2065 C C . LYS A 1 256 ? 2.920 17.610 -11.878 1.00 90.12 256 LYS A C 1
ATOM 2067 O O . LYS A 1 256 ? 3.692 18.559 -12.026 1.00 90.12 256 LYS A O 1
ATOM 2072 N N . ASN A 1 257 ? 1.997 17.582 -10.919 1.00 84.94 257 ASN A N 1
ATOM 2073 C CA . ASN A 1 257 ? 1.790 18.674 -9.986 1.00 84.94 257 ASN A CA 1
ATOM 2074 C C . ASN A 1 257 ? 2.682 18.523 -8.749 1.00 84.94 257 ASN A C 1
ATOM 2076 O O . ASN A 1 257 ? 2.289 17.901 -7.767 1.00 84.94 257 ASN A O 1
ATOM 2080 N N . SER A 1 258 ? 3.831 19.196 -8.765 1.00 70.94 258 SER A N 1
ATOM 2081 C CA . SER A 1 258 ? 4.777 19.235 -7.643 1.00 70.94 258 SER A CA 1
ATOM 2082 C C . SER A 1 258 ? 4.248 19.938 -6.382 1.00 70.94 258 SER A C 1
ATOM 2084 O O . SER A 1 258 ? 4.946 19.981 -5.378 1.00 70.94 258 SER A O 1
ATOM 2086 N N . GLU A 1 259 ? 3.061 20.560 -6.426 1.00 71.81 259 GLU A N 1
ATOM 2087 C CA . GLU A 1 259 ? 2.397 21.120 -5.236 1.00 71.81 259 GLU A CA 1
ATOM 2088 C C . GLU A 1 259 ? 1.478 20.102 -4.533 1.00 71.81 259 GLU A C 1
ATOM 2090 O O . GLU A 1 259 ? 0.891 20.419 -3.498 1.00 71.81 259 GLU A O 1
ATOM 2095 N N . SER A 1 260 ? 1.297 18.902 -5.097 1.00 74.56 260 SER A N 1
ATOM 2096 C CA . SER A 1 260 ? 0.503 17.847 -4.466 1.00 74.56 260 SER A CA 1
ATOM 2097 C C . SER A 1 260 ? 1.289 17.173 -3.343 1.00 74.56 260 SER A C 1
ATOM 2099 O O . SER A 1 260 ? 2.477 16.911 -3.489 1.00 74.56 260 SER A O 1
ATOM 2101 N N . SER A 1 261 ? 0.619 16.839 -2.238 1.00 78.31 261 SER A N 1
ATOM 2102 C CA . SER A 1 261 ? 1.238 16.110 -1.122 1.00 78.31 261 SER A CA 1
ATOM 2103 C C . SER A 1 261 ? 1.615 14.671 -1.478 1.00 78.31 261 SER A C 1
ATOM 2105 O O . SER A 1 261 ? 2.451 14.077 -0.804 1.00 78.31 261 SER A O 1
ATOM 2107 N N . LYS A 1 262 ? 0.974 14.084 -2.496 1.00 87.31 262 LYS A N 1
ATOM 2108 C CA . LYS A 1 262 ? 1.215 12.717 -2.978 1.00 87.31 262 LYS A CA 1
ATOM 2109 C C . LYS A 1 262 ? 0.983 12.643 -4.477 1.00 87.31 262 LYS A C 1
ATOM 2111 O O . LYS A 1 262 ? 0.068 13.278 -4.986 1.00 87.31 262 LYS A O 1
ATOM 2116 N N . ASP A 1 263 ? 1.723 11.795 -5.163 1.00 92.00 263 ASP A N 1
ATOM 2117 C CA . ASP A 1 263 ? 1.520 11.444 -6.560 1.00 92.00 263 ASP A CA 1
ATOM 2118 C C . ASP A 1 263 ? 0.652 10.182 -6.669 1.00 92.00 263 ASP A C 1
ATOM 2120 O O . ASP A 1 263 ? 1.050 9.071 -6.308 1.00 92.00 263 ASP A O 1
ATOM 2124 N N . PHE A 1 264 ? -0.567 10.353 -7.187 1.00 95.56 264 PHE A N 1
ATOM 2125 C CA . PHE A 1 264 ? -1.550 9.276 -7.237 1.00 95.56 264 PHE A CA 1
ATOM 2126 C C . PHE A 1 264 ? -1.165 8.167 -8.221 1.00 95.56 264 PHE A C 1
ATOM 2128 O O . PHE A 1 264 ? -1.384 6.985 -7.948 1.00 95.56 264 PHE A O 1
ATOM 2135 N N . ALA A 1 265 ? -0.613 8.530 -9.381 1.00 95.50 265 ALA A N 1
ATOM 2136 C CA . ALA A 1 265 ? -0.234 7.545 -10.386 1.00 95.50 265 ALA A CA 1
ATOM 2137 C C . ALA A 1 265 ? 1.025 6.783 -9.955 1.00 95.50 265 ALA A C 1
ATOM 2139 O O . ALA A 1 265 ? 1.124 5.582 -10.221 1.00 95.50 265 ALA A O 1
ATOM 2140 N N . HIS A 1 266 ? 1.954 7.469 -9.284 1.00 94.31 266 HIS A N 1
ATOM 2141 C CA . HIS A 1 266 ? 3.178 6.876 -8.744 1.00 94.31 266 HIS A CA 1
ATOM 2142 C C . HIS A 1 266 ? 2.888 5.883 -7.619 1.00 94.31 266 HIS A C 1
ATOM 2144 O O . HIS A 1 266 ? 3.362 4.750 -7.658 1.00 94.31 266 HIS A O 1
ATOM 2150 N N . GLU A 1 267 ? 2.014 6.236 -6.676 1.00 95.00 267 GLU A N 1
ATOM 2151 C CA . GLU A 1 267 ? 1.544 5.295 -5.652 1.00 95.00 267 GLU A CA 1
ATOM 2152 C C . GLU A 1 267 ? 0.835 4.082 -6.289 1.00 95.00 267 GLU A C 1
ATOM 2154 O O . GLU A 1 267 ? 1.084 2.930 -5.922 1.00 95.00 267 GLU A O 1
ATOM 2159 N N . ALA A 1 268 ? 0.001 4.312 -7.309 1.00 96.62 268 ALA A N 1
ATOM 2160 C CA . ALA A 1 268 ? -0.713 3.240 -7.996 1.00 96.62 268 ALA A CA 1
ATOM 2161 C C . ALA A 1 268 ? 0.223 2.277 -8.750 1.00 96.62 268 ALA A C 1
ATOM 2163 O O . ALA A 1 268 ? 0.025 1.061 -8.706 1.00 96.62 268 ALA A O 1
ATOM 2164 N N . VAL A 1 269 ? 1.264 2.760 -9.438 1.00 93.50 269 VAL A N 1
ATOM 2165 C CA . VAL A 1 269 ? 2.158 1.851 -10.178 1.00 93.50 269 VAL A CA 1
ATOM 2166 C C . VAL A 1 269 ? 2.921 0.918 -9.231 1.00 93.50 269 VAL A C 1
ATOM 2168 O O . VAL A 1 269 ? 3.076 -0.267 -9.540 1.00 93.50 269 VAL A O 1
ATOM 2171 N N . GLN A 1 270 ? 3.290 1.416 -8.047 1.00 92.75 270 GLN A N 1
ATOM 2172 C CA . GLN A 1 270 ? 3.908 0.635 -6.975 1.00 92.75 270 GLN A CA 1
ATOM 2173 C C . GLN A 1 270 ? 2.949 -0.416 -6.417 1.00 92.75 270 GLN A C 1
ATOM 2175 O O . GLN A 1 270 ? 3.266 -1.605 -6.417 1.00 92.75 270 GLN A O 1
ATOM 2180 N N . LEU A 1 271 ? 1.744 -0.000 -6.012 1.00 93.12 271 LEU A N 1
ATOM 2181 C CA . LEU A 1 271 ? 0.727 -0.903 -5.470 1.00 93.12 271 LEU A CA 1
ATOM 2182 C C . LEU A 1 271 ? 0.334 -1.997 -6.465 1.00 93.12 271 LEU A C 1
ATOM 2184 O O . LEU A 1 271 ? 0.117 -3.135 -6.060 1.00 93.12 271 LEU A O 1
ATOM 2188 N N . SER A 1 272 ? 0.279 -1.684 -7.763 1.00 91.25 272 SER A N 1
ATOM 2189 C CA . SER A 1 272 ? 0.071 -2.695 -8.800 1.00 91.25 272 SER A CA 1
ATOM 2190 C C . SER A 1 272 ? 1.234 -3.689 -8.858 1.00 91.25 272 SER A C 1
ATOM 2192 O O . SER A 1 272 ? 1.010 -4.899 -8.815 1.00 91.25 272 SER A O 1
ATOM 2194 N N . ALA A 1 273 ? 2.475 -3.200 -8.911 1.00 84.12 273 ALA A N 1
ATOM 2195 C CA . ALA A 1 273 ? 3.663 -4.047 -8.981 1.00 84.12 273 ALA A CA 1
ATOM 2196 C C . ALA A 1 273 ? 3.800 -4.972 -7.760 1.00 84.12 273 ALA A C 1
ATOM 2198 O O . ALA A 1 273 ? 4.089 -6.154 -7.922 1.00 84.12 273 ALA A O 1
ATOM 2199 N N . PHE A 1 274 ? 3.505 -4.475 -6.554 1.00 86.31 274 PHE A N 1
ATOM 2200 C CA . PHE A 1 274 ? 3.603 -5.243 -5.305 1.00 86.31 274 PHE A CA 1
ATOM 2201 C C . PHE A 1 274 ? 2.720 -6.495 -5.276 1.00 86.31 274 PHE A C 1
ATOM 2203 O O . PHE A 1 274 ? 3.015 -7.425 -4.528 1.00 86.31 274 PHE A O 1
ATOM 2210 N N . THR A 1 275 ? 1.642 -6.522 -6.067 1.00 80.62 275 THR A N 1
ATOM 2211 C CA . THR A 1 275 ? 0.728 -7.675 -6.145 1.00 80.62 275 THR A CA 1
ATOM 2212 C C . THR A 1 275 ? 1.277 -8.839 -6.951 1.00 80.62 275 THR A C 1
ATOM 2214 O O . THR A 1 275 ? 0.700 -9.922 -6.892 1.00 80.62 275 THR A O 1
ATOM 2217 N N . GLU A 1 276 ? 2.307 -8.603 -7.771 1.00 73.75 276 GLU A N 1
ATOM 2218 C CA . GLU A 1 276 ? 2.795 -9.565 -8.760 1.00 73.75 276 GLU A CA 1
ATOM 2219 C C . GLU A 1 276 ? 1.668 -10.064 -9.708 1.00 73.75 276 GLU A C 1
ATOM 2221 O O . GLU A 1 276 ? 1.761 -11.112 -10.343 1.00 73.75 276 GLU A O 1
ATOM 2226 N N . GLY A 1 277 ? 0.579 -9.300 -9.875 1.00 62.91 277 GLY A N 1
ATOM 2227 C CA . GLY A 1 277 ? -0.580 -9.703 -10.685 1.00 62.91 277 GLY A CA 1
ATOM 2228 C C . GLY A 1 277 ? -0.331 -9.729 -12.202 1.00 62.91 277 GLY A C 1
ATOM 2229 O O . GLY A 1 277 ? -1.128 -10.286 -12.961 1.00 62.91 277 GLY A O 1
ATOM 2230 N N . SER A 1 278 ? 0.775 -9.140 -12.663 1.00 62.31 278 SER A N 1
ATOM 2231 C CA . SER A 1 278 ? 1.241 -9.166 -14.059 1.00 62.31 278 SER A CA 1
ATOM 2232 C C . SER A 1 278 ? 1.872 -10.513 -14.461 1.00 62.31 278 SER A C 1
ATOM 2234 O O . SER A 1 278 ? 1.987 -10.814 -15.657 1.00 62.31 278 SER A O 1
ATOM 2236 N N . TRP A 1 279 ? 2.216 -11.359 -13.483 1.00 53.00 279 TRP A N 1
ATOM 2237 C CA . TRP A 1 279 ? 2.886 -12.644 -13.668 1.00 53.00 279 TRP A CA 1
ATOM 2238 C C . TRP A 1 279 ? 1.933 -13.687 -14.257 1.00 53.00 279 TRP A C 1
ATOM 2240 O O . TRP A 1 279 ? 1.056 -14.224 -13.587 1.00 53.00 279 TRP A O 1
ATOM 2250 N N . GLY A 1 280 ? 2.103 -13.984 -15.551 1.00 39.81 280 GLY A N 1
ATOM 2251 C CA . GLY A 1 280 ? 1.367 -15.054 -16.239 1.00 39.81 280 GLY A CA 1
ATOM 2252 C C . GLY A 1 280 ? 0.823 -14.717 -17.629 1.00 39.81 280 GLY A C 1
ATOM 2253 O O . GLY A 1 280 ? 0.290 -15.609 -18.288 1.00 39.81 280 GLY A O 1
ATOM 2254 N N . LYS A 1 281 ? 0.962 -13.472 -18.116 1.00 41.69 281 LYS A N 1
ATOM 2255 C CA . LYS A 1 281 ? 0.461 -13.074 -19.451 1.00 41.69 281 LYS A CA 1
ATOM 2256 C C . LYS A 1 281 ? 1.512 -12.980 -20.566 1.00 41.69 281 LYS A C 1
ATOM 2258 O O . LYS A 1 281 ? 1.123 -12.886 -21.727 1.00 41.69 281 LYS A O 1
ATOM 2263 N N . SER A 1 282 ? 2.807 -13.102 -20.270 1.00 36.88 282 SER A N 1
ATOM 2264 C CA . SER A 1 282 ? 3.853 -13.228 -21.296 1.00 36.88 282 SER A CA 1
ATOM 2265 C C . SER A 1 282 ? 4.920 -14.247 -20.887 1.00 36.88 282 SER A C 1
ATOM 2267 O O . SER A 1 282 ? 5.882 -13.965 -20.178 1.00 36.88 282 SER A O 1
ATOM 2269 N N . ALA A 1 283 ? 4.764 -15.480 -21.366 1.00 34.16 283 ALA A N 1
ATOM 2270 C CA . ALA A 1 283 ? 5.907 -16.370 -21.482 1.00 34.16 283 ALA A CA 1
ATOM 2271 C C . ALA A 1 283 ? 6.804 -15.817 -22.606 1.00 34.16 283 ALA A C 1
ATOM 2273 O O . ALA A 1 283 ? 6.370 -15.780 -23.755 1.00 34.16 283 ALA A O 1
ATOM 2274 N N . PHE A 1 284 ? 8.035 -15.425 -22.257 1.00 35.97 284 PHE A N 1
ATOM 2275 C CA . PHE A 1 284 ? 9.129 -14.989 -23.144 1.00 35.97 284 PHE A CA 1
ATOM 2276 C C . PHE A 1 284 ? 9.104 -13.538 -23.662 1.00 35.97 284 PHE A C 1
ATOM 2278 O O . PHE A 1 284 ? 8.991 -13.311 -24.864 1.00 35.97 284 PHE A O 1
ATOM 2285 N N . ASP A 1 285 ? 9.378 -12.568 -22.782 1.00 37.94 285 ASP A N 1
ATOM 2286 C CA . ASP A 1 285 ? 9.984 -11.289 -23.189 1.00 37.94 285 ASP A CA 1
ATOM 2287 C C . ASP A 1 285 ? 11.238 -10.976 -22.342 1.00 37.94 285 ASP A C 1
ATOM 2289 O O . ASP A 1 285 ? 11.383 -11.448 -21.214 1.00 37.94 285 ASP A O 1
ATOM 2293 N N . MET A 1 286 ? 12.177 -10.193 -22.883 1.00 33.09 286 MET A N 1
ATOM 2294 C CA . MET A 1 286 ? 13.444 -9.801 -22.237 1.00 33.09 286 MET A CA 1
ATOM 2295 C C . MET A 1 286 ? 13.245 -9.111 -20.874 1.00 33.09 286 MET A C 1
ATOM 2297 O O . MET A 1 286 ? 14.125 -9.187 -20.014 1.00 33.09 286 MET A O 1
ATOM 2301 N N . ALA A 1 287 ? 12.080 -8.495 -20.645 1.00 37.56 287 ALA A N 1
ATOM 2302 C CA . ALA A 1 287 ? 11.676 -7.942 -19.351 1.00 37.56 287 ALA A CA 1
ATOM 2303 C C . ALA A 1 287 ? 11.540 -9.028 -18.265 1.00 37.56 287 ALA A C 1
ATOM 2305 O O . ALA A 1 287 ? 11.983 -8.826 -17.139 1.00 37.56 287 ALA A O 1
ATOM 2306 N N . THR A 1 288 ? 11.036 -10.216 -18.612 1.00 39.72 288 THR A N 1
ATOM 2307 C CA . THR A 1 288 ? 10.934 -11.370 -17.705 1.00 39.72 288 THR A CA 1
ATOM 2308 C C . THR A 1 288 ? 12.312 -11.950 -17.375 1.00 39.72 288 THR A C 1
ATOM 2310 O O . THR A 1 288 ? 12.518 -12.458 -16.282 1.00 39.72 288 THR A O 1
ATOM 2313 N N . VAL A 1 289 ? 13.288 -11.853 -18.287 1.00 35.81 289 VAL A N 1
ATOM 2314 C CA . VAL A 1 289 ? 14.673 -12.301 -18.042 1.00 35.81 289 VAL A CA 1
ATOM 2315 C C . VAL A 1 289 ? 15.405 -11.345 -17.100 1.00 35.81 289 VAL A C 1
ATOM 2317 O O . VAL A 1 289 ? 16.058 -11.805 -16.169 1.00 35.81 289 VAL A O 1
ATOM 2320 N N . ALA A 1 290 ? 15.265 -10.028 -17.288 1.00 36.34 290 ALA A N 1
ATOM 2321 C CA . ALA A 1 290 ? 15.796 -9.034 -16.352 1.00 36.34 290 ALA A CA 1
ATOM 2322 C C . ALA A 1 290 ? 15.174 -9.178 -14.952 1.00 36.34 290 ALA A C 1
ATOM 2324 O O . ALA A 1 290 ? 15.870 -9.026 -13.953 1.00 36.34 290 ALA A O 1
ATOM 2325 N N . HIS A 1 291 ? 13.897 -9.557 -14.901 1.00 44.22 291 HIS A N 1
ATOM 2326 C CA . HIS A 1 291 ? 13.167 -9.799 -13.667 1.00 44.22 291 HIS A CA 1
ATOM 2327 C C . HIS A 1 291 ? 13.537 -11.117 -12.976 1.00 44.22 291 HIS A C 1
ATOM 2329 O O . HIS A 1 291 ? 13.786 -11.142 -11.783 1.00 44.22 291 HIS A O 1
ATOM 2335 N N . VAL A 1 292 ? 13.671 -12.228 -13.705 1.00 38.59 292 VAL A N 1
ATOM 2336 C CA . VAL A 1 292 ? 14.213 -13.477 -13.135 1.00 38.59 292 VAL A CA 1
ATOM 2337 C C . VAL A 1 292 ? 15.635 -13.244 -12.614 1.00 38.59 292 VAL A C 1
ATOM 2339 O O . VAL A 1 292 ? 16.005 -13.775 -11.572 1.00 38.59 292 VAL A O 1
ATOM 2342 N N . MET A 1 293 ? 16.423 -12.401 -13.285 1.00 36.31 293 MET A N 1
ATOM 2343 C CA . MET A 1 293 ? 17.754 -12.003 -12.823 1.00 36.31 293 MET A CA 1
ATOM 2344 C C . MET A 1 293 ? 17.715 -11.075 -11.596 1.00 36.31 293 MET A C 1
ATOM 2346 O O . MET A 1 293 ? 18.605 -11.188 -10.756 1.00 36.31 293 MET A O 1
ATOM 2350 N N . SER A 1 294 ? 16.709 -10.203 -11.433 1.00 38.75 294 SER A N 1
ATOM 2351 C CA . SER A 1 294 ? 16.544 -9.397 -10.213 1.00 38.75 294 SER A CA 1
ATOM 2352 C C . SER A 1 294 ? 16.012 -10.227 -9.042 1.00 38.75 294 SER A C 1
ATOM 2354 O O . SER A 1 294 ? 16.603 -10.196 -7.967 1.00 38.75 294 SER A O 1
ATOM 2356 N N . THR A 1 295 ? 14.986 -11.052 -9.247 1.00 41.78 295 THR A N 1
ATOM 2357 C CA . THR A 1 295 ? 14.384 -11.902 -8.209 1.00 41.78 295 THR A CA 1
ATOM 2358 C C . THR A 1 295 ? 15.334 -13.024 -7.746 1.00 41.78 295 THR A C 1
ATOM 2360 O O . THR A 1 295 ? 15.393 -13.329 -6.557 1.00 41.78 295 THR A O 1
ATOM 2363 N N . VAL A 1 296 ? 16.127 -13.629 -8.646 1.00 37.88 296 VAL A N 1
ATOM 2364 C CA . VAL A 1 296 ? 17.071 -14.725 -8.312 1.00 37.88 296 VAL A CA 1
ATOM 2365 C C . VAL A 1 296 ? 18.486 -14.212 -7.988 1.00 37.88 296 VAL A C 1
ATOM 2367 O O . VAL A 1 296 ? 19.226 -14.880 -7.267 1.00 37.88 296 VAL A O 1
ATOM 2370 N N . GLY A 1 297 ? 18.875 -13.032 -8.488 1.00 37.12 297 GLY A N 1
ATOM 2371 C CA . GLY A 1 297 ? 20.227 -12.471 -8.346 1.00 37.12 297 GLY A CA 1
ATOM 2372 C C . GLY A 1 297 ? 20.391 -11.305 -7.358 1.00 37.12 297 GLY A C 1
ATOM 2373 O O . GLY A 1 297 ? 21.515 -11.083 -6.913 1.00 37.12 297 GLY A O 1
ATOM 2374 N N . ASN A 1 298 ? 19.324 -10.575 -6.981 1.00 44.06 298 ASN A N 1
ATOM 2375 C CA . ASN A 1 298 ? 19.415 -9.363 -6.136 1.00 44.06 298 ASN A CA 1
ATOM 2376 C C . ASN A 1 298 ? 18.909 -9.540 -4.691 1.00 44.06 298 ASN A C 1
ATOM 2378 O O . ASN A 1 298 ? 18.891 -8.567 -3.938 1.00 44.06 298 ASN A O 1
ATOM 2382 N N . ASN A 1 299 ? 18.516 -10.742 -4.268 1.00 49.59 299 ASN A N 1
ATOM 2383 C CA . ASN A 1 299 ? 18.181 -11.007 -2.866 1.00 49.59 299 ASN A CA 1
ATOM 2384 C C . ASN A 1 299 ? 19.475 -11.110 -2.050 1.00 49.59 299 ASN A C 1
ATOM 2386 O O . ASN A 1 299 ? 20.117 -12.160 -1.999 1.00 49.59 299 ASN A O 1
ATOM 2390 N N . VAL A 1 300 ? 19.899 -9.996 -1.453 1.00 46.91 300 VAL A N 1
ATOM 2391 C CA . VAL A 1 300 ? 21.176 -9.919 -0.739 1.00 46.91 300 VAL A CA 1
ATOM 2392 C C . VAL A 1 300 ? 20.964 -10.099 0.771 1.00 46.91 300 VAL A C 1
ATOM 2394 O O . VAL A 1 300 ? 20.031 -9.556 1.360 1.00 46.91 300 VAL A O 1
ATOM 2397 N N . TYR A 1 301 ? 21.832 -10.897 1.403 1.00 45.22 301 TYR A N 1
ATOM 2398 C CA . TYR A 1 301 ? 21.820 -11.146 2.848 1.00 45.22 301 TYR A CA 1
ATOM 2399 C C . TYR A 1 301 ? 22.223 -9.898 3.628 1.00 45.22 301 TYR A C 1
ATOM 2401 O O . TYR A 1 301 ? 23.343 -9.403 3.468 1.00 45.22 301 TYR A O 1
ATOM 2409 N N . GLN A 1 302 ? 21.378 -9.484 4.571 1.00 44.62 302 GLN A N 1
ATOM 2410 C CA . GLN A 1 302 ? 21.787 -8.603 5.661 1.00 44.62 302 GLN A CA 1
ATOM 2411 C C . GLN A 1 302 ? 21.627 -9.318 7.001 1.00 44.62 302 GLN A C 1
ATOM 2413 O O . GLN A 1 302 ? 20.676 -10.063 7.217 1.00 44.62 302 GLN A O 1
ATOM 2418 N N . TYR A 1 303 ? 22.574 -9.084 7.909 1.00 47.06 303 TYR A N 1
ATOM 2419 C CA . TYR A 1 303 ? 22.440 -9.469 9.308 1.00 47.06 303 TYR A CA 1
ATOM 2420 C C . TYR A 1 303 ? 21.957 -8.256 10.091 1.00 47.06 303 TYR A C 1
ATOM 2422 O O . TYR A 1 303 ? 22.737 -7.331 10.322 1.00 47.06 303 TYR A O 1
ATOM 2430 N N . VAL A 1 304 ? 20.696 -8.261 10.504 1.00 38.94 304 VAL A N 1
ATOM 2431 C CA . VAL A 1 304 ? 20.186 -7.286 11.475 1.00 38.94 304 VAL A CA 1
ATOM 2432 C C . VAL A 1 304 ? 20.371 -7.835 12.880 1.00 38.94 304 VAL A C 1
ATOM 2434 O O . VAL A 1 304 ? 20.263 -9.039 13.122 1.00 38.94 304 VAL A O 1
ATOM 2437 N N . ASN A 1 305 ? 20.729 -6.944 13.802 1.00 37.97 305 ASN A N 1
ATOM 2438 C CA . ASN A 1 305 ? 20.918 -7.287 15.200 1.00 37.97 305 ASN A CA 1
ATOM 2439 C C . ASN A 1 305 ? 19.609 -7.029 15.946 1.00 37.97 305 ASN A C 1
ATOM 2441 O O . ASN A 1 305 ? 19.255 -5.878 16.193 1.00 37.97 305 ASN A O 1
ATOM 2445 N N . ILE A 1 306 ? 18.894 -8.100 16.274 1.00 36.62 306 ILE A N 1
ATOM 2446 C CA . ILE A 1 306 ? 17.638 -8.050 17.021 1.00 36.62 306 ILE A CA 1
ATOM 2447 C C . ILE A 1 306 ? 17.927 -8.658 18.397 1.00 36.62 306 ILE A C 1
ATOM 2449 O O . ILE A 1 306 ? 18.385 -9.796 18.490 1.00 36.62 306 ILE A O 1
ATOM 2453 N N . PHE A 1 307 ? 17.762 -7.869 19.464 1.00 31.97 307 PHE A N 1
ATOM 2454 C CA . PHE A 1 307 ? 18.038 -8.272 20.856 1.00 31.97 307 PHE A CA 1
ATOM 2455 C C . PHE A 1 307 ? 19.427 -8.910 21.092 1.00 31.97 307 PHE A C 1
ATOM 2457 O O . PHE A 1 307 ? 19.579 -9.829 21.892 1.00 31.97 307 PHE A O 1
ATOM 2464 N N . GLY A 1 308 ? 20.466 -8.445 20.390 1.00 31.77 308 GLY A N 1
ATOM 2465 C CA . GLY A 1 308 ? 21.830 -8.981 20.517 1.00 31.77 308 GLY A CA 1
ATOM 2466 C C . GLY A 1 308 ? 22.123 -10.213 19.648 1.00 31.77 308 GLY A C 1
ATOM 2467 O O . GLY A 1 308 ? 23.260 -10.691 19.641 1.00 31.77 308 GLY A O 1
ATOM 2468 N N . THR A 1 309 ? 21.140 -10.698 18.883 1.00 32.66 309 THR A N 1
ATOM 2469 C CA . THR A 1 309 ? 21.267 -11.839 17.971 1.00 32.66 309 THR A CA 1
ATOM 2470 C C . THR A 1 309 ? 21.340 -11.365 16.518 1.00 32.66 309 THR A C 1
ATOM 2472 O O . THR A 1 309 ? 20.501 -10.594 16.056 1.00 32.66 309 THR A O 1
ATOM 2475 N N . LYS A 1 310 ? 22.346 -11.839 15.768 1.00 39.50 310 LYS A N 1
ATOM 2476 C CA . LYS A 1 310 ? 22.485 -11.569 14.326 1.00 39.50 310 LYS A CA 1
ATOM 2477 C C . LYS A 1 310 ? 21.572 -12.497 13.529 1.00 39.50 310 LYS A C 1
ATOM 2479 O O . LYS A 1 310 ? 21.848 -13.693 13.453 1.00 39.50 310 LYS A O 1
ATOM 2484 N N . ILE A 1 311 ? 20.544 -11.942 12.899 1.00 40.12 311 ILE A N 1
ATOM 2485 C CA . ILE A 1 311 ? 19.558 -12.699 12.122 1.00 40.12 311 ILE A CA 1
ATOM 2486 C C . ILE A 1 311 ? 19.735 -12.376 10.632 1.00 40.12 311 ILE A C 1
ATOM 2488 O O . ILE A 1 311 ? 19.730 -11.193 10.281 1.00 40.12 311 ILE A O 1
ATOM 2492 N N . PRO A 1 312 ? 19.920 -13.383 9.752 1.00 40.97 312 PRO A N 1
ATOM 2493 C CA . PRO A 1 312 ? 19.926 -13.163 8.313 1.00 40.97 312 PRO A CA 1
ATOM 2494 C C . PRO A 1 312 ? 18.500 -12.870 7.829 1.00 40.97 312 PRO A C 1
ATOM 2496 O O . PRO A 1 312 ? 17.608 -13.692 8.019 1.00 40.97 312 PRO A O 1
ATOM 2499 N N . ILE A 1 313 ? 18.299 -11.726 7.182 1.00 44.75 313 ILE A N 1
ATOM 2500 C CA . ILE A 1 313 ? 17.048 -11.373 6.501 1.00 44.75 313 ILE A CA 1
ATOM 2501 C C . ILE A 1 313 ? 17.255 -11.401 4.984 1.00 44.75 313 ILE A C 1
ATOM 2503 O O . ILE A 1 313 ? 18.286 -10.944 4.482 1.00 44.75 313 ILE A O 1
ATOM 2507 N N . ILE A 1 314 ? 16.276 -11.953 4.262 1.00 49.53 314 ILE A N 1
ATOM 2508 C CA . ILE A 1 314 ? 16.162 -11.797 2.808 1.00 49.53 314 ILE A CA 1
ATOM 2509 C C . ILE A 1 314 ? 15.380 -10.511 2.562 1.00 49.53 314 ILE A C 1
ATOM 2511 O O . ILE A 1 314 ? 14.251 -10.370 3.032 1.00 49.53 314 ILE A O 1
ATOM 2515 N N . VAL A 1 315 ? 15.992 -9.577 1.841 1.00 57.50 315 VAL A N 1
ATOM 2516 C CA . VAL A 1 315 ? 15.375 -8.307 1.463 1.00 57.50 315 VAL A CA 1
ATOM 2517 C C . VAL A 1 315 ? 14.929 -8.434 -0.001 1.00 57.50 315 VAL A C 1
ATOM 2519 O O . VAL A 1 315 ? 15.803 -8.483 -0.867 1.00 57.50 315 VAL A O 1
ATOM 2522 N N . PRO A 1 316 ? 13.615 -8.536 -0.299 1.00 60.06 316 PRO A N 1
ATOM 2523 C CA . PRO A 1 316 ? 13.114 -8.651 -1.669 1.00 60.06 316 PRO A CA 1
ATOM 2524 C C . PRO A 1 316 ? 13.277 -7.307 -2.388 1.00 60.06 316 PRO A C 1
ATOM 2526 O O . PRO A 1 316 ? 12.395 -6.450 -2.356 1.00 60.06 316 PRO A O 1
ATOM 2529 N N . MET A 1 317 ? 14.454 -7.097 -2.983 1.00 67.25 317 MET A N 1
ATOM 2530 C CA . MET A 1 317 ? 14.902 -5.786 -3.473 1.00 67.25 317 MET A CA 1
ATOM 2531 C C . MET A 1 317 ? 14.004 -5.187 -4.556 1.00 67.25 317 MET A C 1
ATOM 2533 O O . MET A 1 317 ? 13.898 -3.970 -4.647 1.00 67.25 317 MET A O 1
ATOM 2537 N N . GLU A 1 318 ? 13.326 -6.027 -5.329 1.00 63.53 318 GLU A N 1
ATOM 2538 C CA . GLU A 1 318 ? 12.429 -5.637 -6.419 1.00 63.53 318 GLU A CA 1
ATOM 2539 C C . GLU A 1 318 ? 11.304 -4.693 -5.964 1.00 63.53 318 GLU A C 1
ATOM 2541 O O . GLU A 1 318 ? 11.066 -3.662 -6.593 1.00 63.53 318 GLU A O 1
ATOM 2546 N N . LYS A 1 319 ? 10.688 -4.981 -4.807 1.00 72.25 319 LYS A N 1
ATOM 2547 C CA . LYS A 1 319 ? 9.648 -4.134 -4.205 1.00 72.25 319 LYS A CA 1
ATOM 2548 C C . LYS A 1 319 ? 10.163 -2.725 -3.903 1.00 72.25 319 LYS A C 1
ATOM 2550 O O . LYS A 1 319 ? 9.418 -1.756 -3.968 1.00 72.25 319 LYS A O 1
ATOM 2555 N N . TYR A 1 320 ? 11.438 -2.599 -3.560 1.00 81.31 320 TYR A N 1
ATOM 2556 C CA . TYR A 1 320 ? 12.031 -1.302 -3.258 1.00 81.31 320 TYR A CA 1
ATOM 2557 C C . TYR A 1 320 ? 12.518 -0.600 -4.524 1.00 81.31 320 TYR A C 1
ATOM 2559 O O . TYR A 1 320 ? 12.395 0.615 -4.624 1.00 81.31 320 TYR A O 1
ATOM 2567 N N . GLU A 1 321 ? 13.032 -1.350 -5.503 1.00 75.75 321 GLU A N 1
ATOM 2568 C CA . GLU A 1 321 ? 13.479 -0.840 -6.807 1.00 75.75 321 GLU A CA 1
ATOM 2569 C C . GLU A 1 321 ? 12.346 -0.230 -7.640 1.00 75.75 321 GLU A C 1
ATOM 2571 O O . GLU A 1 321 ? 12.614 0.650 -8.454 1.00 75.75 321 GLU A O 1
ATOM 2576 N N . ILE A 1 322 ? 11.103 -0.679 -7.441 1.00 78.38 322 ILE A N 1
ATOM 2577 C CA . ILE A 1 322 ? 9.908 -0.086 -8.060 1.00 78.38 322 ILE A CA 1
ATOM 2578 C C . ILE A 1 322 ? 9.343 1.110 -7.266 1.00 78.38 322 ILE A C 1
ATOM 2580 O O . ILE A 1 322 ? 8.424 1.762 -7.742 1.00 78.38 322 ILE A O 1
ATOM 2584 N N . SER A 1 323 ? 9.892 1.367 -6.075 1.00 88.12 323 SER A N 1
ATOM 2585 C CA . SER A 1 323 ? 9.489 2.373 -5.079 1.00 88.12 323 SER A CA 1
ATOM 2586 C C . SER A 1 323 ? 10.676 3.316 -4.786 1.00 88.12 323 SER A C 1
ATOM 2588 O O . SER A 1 323 ? 11.522 3.534 -5.657 1.00 88.12 323 SER A O 1
ATOM 2590 N N . PHE A 1 324 ? 10.824 3.778 -3.538 1.00 89.06 324 PHE A N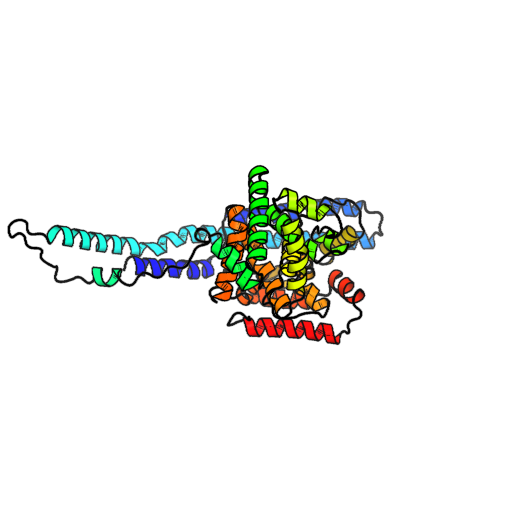 1
ATOM 2591 C CA . PHE A 1 324 ? 11.815 4.773 -3.108 1.00 89.06 324 PHE A CA 1
ATOM 2592 C C . PHE A 1 324 ? 13.249 4.502 -3.560 1.00 89.06 324 PHE A C 1
ATOM 2594 O O . PHE A 1 324 ? 13.997 5.432 -3.858 1.00 89.06 324 PHE A O 1
ATOM 2601 N N . LYS A 1 325 ? 13.684 3.237 -3.636 1.00 85.38 325 LYS A N 1
ATOM 2602 C CA . LYS A 1 325 ? 15.045 2.935 -4.097 1.00 85.38 325 LYS A CA 1
ATOM 2603 C C . LYS A 1 325 ? 15.219 3.287 -5.573 1.00 85.38 325 LYS A C 1
ATOM 2605 O O . LYS A 1 325 ? 16.282 3.784 -5.944 1.00 85.38 325 LYS A O 1
ATOM 2610 N N . GLY A 1 326 ? 14.217 2.998 -6.399 1.00 80.56 326 GLY A N 1
ATOM 2611 C CA . GLY A 1 326 ? 14.232 3.315 -7.822 1.00 80.56 326 GLY A CA 1
ATOM 2612 C C . GLY A 1 326 ? 14.339 4.814 -8.062 1.00 80.56 326 GLY A C 1
ATOM 2613 O O . GLY A 1 326 ? 15.178 5.245 -8.856 1.00 80.56 326 GLY A O 1
ATOM 2614 N N . ASP A 1 327 ? 13.564 5.600 -7.319 1.00 84.00 327 ASP A N 1
ATOM 2615 C CA . ASP A 1 327 ? 13.533 7.055 -7.456 1.00 84.00 327 ASP A CA 1
ATOM 2616 C C . ASP A 1 327 ? 14.845 7.695 -6.986 1.00 84.00 327 ASP A C 1
ATOM 2618 O O . ASP A 1 327 ? 15.462 8.458 -7.743 1.00 84.00 327 ASP A O 1
ATOM 2622 N N . ILE A 1 328 ? 15.383 7.249 -5.840 1.00 84.12 328 ILE A N 1
ATOM 2623 C CA . ILE A 1 328 ? 16.730 7.623 -5.370 1.00 84.12 328 ILE A CA 1
ATOM 2624 C C . ILE A 1 328 ? 17.792 7.283 -6.428 1.00 84.12 328 ILE A C 1
ATOM 2626 O O . ILE A 1 328 ? 18.611 8.130 -6.799 1.00 84.12 328 ILE A O 1
ATOM 2630 N N . ASP A 1 329 ? 17.782 6.054 -6.957 1.00 77.75 329 ASP A N 1
ATOM 2631 C CA . ASP A 1 329 ? 18.755 5.608 -7.959 1.00 77.75 329 ASP A CA 1
ATOM 2632 C C . ASP A 1 329 ? 18.611 6.361 -9.298 1.00 77.75 329 ASP A C 1
ATOM 2634 O O . ASP A 1 329 ? 19.593 6.496 -10.037 1.00 77.75 329 ASP A O 1
ATOM 2638 N N . SER A 1 330 ? 17.419 6.885 -9.605 1.00 76.38 330 SER A N 1
ATOM 2639 C CA . SER A 1 330 ? 17.137 7.691 -10.798 1.00 76.38 330 SER A CA 1
ATOM 2640 C C . SER A 1 330 ? 17.596 9.156 -10.684 1.00 76.38 330 SER A C 1
ATOM 2642 O O . SER A 1 330 ? 17.731 9.846 -11.706 1.00 76.38 330 SER A O 1
ATOM 2644 N N . GLY A 1 331 ? 17.850 9.634 -9.459 1.00 74.44 331 GLY A N 1
ATOM 2645 C CA . GLY A 1 331 ? 18.215 11.022 -9.166 1.00 74.44 331 GLY A CA 1
ATOM 2646 C C . GLY A 1 331 ? 17.059 12.018 -9.324 1.00 74.44 331 GLY A C 1
ATOM 2647 O O . GLY A 1 331 ? 17.311 13.189 -9.607 1.00 74.44 331 GLY A O 1
ATOM 2648 N N . ARG A 1 332 ? 15.809 11.554 -9.222 1.00 72.69 332 ARG A N 1
ATOM 2649 C CA . ARG A 1 332 ? 14.588 12.369 -9.117 1.00 72.69 332 ARG A CA 1
ATOM 2650 C C . ARG A 1 332 ? 13.893 11.960 -7.834 1.00 72.69 332 ARG A C 1
ATOM 2652 O O . ARG A 1 332 ? 13.500 10.808 -7.730 1.00 72.69 332 ARG A O 1
ATOM 2659 N N . TYR A 1 333 ? 13.845 12.871 -6.877 1.00 78.38 333 TYR A N 1
ATOM 2660 C CA . TYR A 1 333 ? 13.207 12.618 -5.599 1.00 78.38 333 TYR A CA 1
ATOM 2661 C C . TYR A 1 333 ? 12.682 13.938 -5.054 1.00 78.38 333 TYR A C 1
ATOM 2663 O O . TYR A 1 333 ? 13.473 14.862 -4.847 1.00 78.38 333 TYR A O 1
ATOM 2671 N N . ASP A 1 334 ? 11.372 14.043 -4.877 1.00 79.06 334 ASP A N 1
ATOM 2672 C CA . ASP A 1 334 ? 10.728 15.178 -4.221 1.00 79.06 334 ASP A CA 1
ATOM 2673 C C . ASP A 1 334 ? 9.792 14.737 -3.077 1.00 79.06 334 ASP A C 1
ATOM 2675 O O . ASP A 1 334 ? 9.697 13.557 -2.733 1.00 79.06 334 ASP A O 1
ATOM 2679 N N . ASP A 1 335 ? 9.153 15.709 -2.421 1.00 77.25 335 ASP A N 1
ATOM 2680 C CA . ASP A 1 335 ? 8.225 15.478 -1.306 1.00 77.25 335 ASP A CA 1
ATOM 2681 C C . ASP A 1 335 ? 7.036 14.577 -1.694 1.00 77.25 335 ASP A C 1
ATOM 2683 O O . ASP A 1 335 ? 6.578 13.759 -0.886 1.00 77.25 335 ASP A O 1
ATOM 2687 N N . ALA A 1 336 ? 6.531 14.717 -2.925 1.00 80.06 336 ALA A N 1
ATOM 2688 C CA . ALA A 1 336 ? 5.390 13.949 -3.404 1.00 80.06 336 ALA A CA 1
ATOM 2689 C C . ALA A 1 336 ? 5.797 12.495 -3.667 1.00 80.06 336 ALA A C 1
ATOM 2691 O O . ALA A 1 336 ? 5.063 11.587 -3.261 1.00 80.06 336 ALA A O 1
ATOM 2692 N N . ASP A 1 337 ? 6.976 12.273 -4.258 1.00 82.88 337 ASP A N 1
ATOM 2693 C CA . ASP A 1 337 ? 7.580 10.944 -4.418 1.00 82.88 337 ASP A CA 1
ATOM 2694 C C . ASP A 1 337 ? 7.750 10.271 -3.045 1.00 82.88 337 ASP A C 1
ATOM 2696 O O . ASP A 1 337 ? 7.244 9.168 -2.820 1.00 82.88 337 ASP A O 1
ATOM 2700 N N . PHE A 1 338 ? 8.340 10.983 -2.073 1.00 87.19 338 PHE A N 1
ATOM 2701 C CA . PHE A 1 338 ? 8.574 10.473 -0.717 1.00 87.19 338 PHE A CA 1
ATOM 2702 C C . PHE A 1 338 ? 7.305 9.958 -0.040 1.00 87.19 338 PHE A C 1
ATOM 2704 O O . PHE A 1 338 ? 7.267 8.842 0.491 1.00 87.19 338 PHE A O 1
ATOM 2711 N N . ASN A 1 339 ? 6.247 10.768 -0.055 1.00 88.81 339 ASN A N 1
ATOM 2712 C CA . ASN A 1 339 ? 4.989 10.392 0.574 1.00 88.81 339 ASN A CA 1
ATOM 2713 C C . ASN A 1 339 ? 4.321 9.224 -0.162 1.00 88.81 339 ASN A C 1
ATOM 2715 O O . ASN A 1 339 ? 3.755 8.342 0.482 1.00 88.81 339 ASN A O 1
ATOM 2719 N N . SER A 1 340 ? 4.412 9.193 -1.492 1.00 91.06 340 SER A N 1
ATOM 2720 C CA . SER A 1 340 ? 3.820 8.142 -2.328 1.00 91.06 340 SER A CA 1
ATOM 2721 C C . SER A 1 340 ? 4.514 6.796 -2.139 1.00 91.06 340 SER A C 1
ATOM 2723 O O . SER A 1 340 ? 3.838 5.772 -2.057 1.00 91.06 340 SER A O 1
ATOM 2725 N N . ASP A 1 341 ? 5.838 6.794 -1.983 1.00 92.12 341 ASP A N 1
ATOM 2726 C CA . ASP A 1 341 ? 6.618 5.582 -1.737 1.00 92.12 341 ASP A CA 1
ATOM 2727 C C . ASP A 1 341 ? 6.310 4.954 -0.376 1.00 92.12 341 ASP A C 1
ATOM 2729 O O . ASP A 1 341 ? 6.032 3.754 -0.260 1.00 92.12 341 ASP A O 1
ATOM 2733 N N . LEU A 1 342 ? 6.371 5.771 0.682 1.00 93.19 342 LEU A N 1
ATOM 2734 C CA . LEU A 1 342 ? 6.154 5.306 2.049 1.00 93.19 342 LEU A CA 1
ATOM 2735 C C . LEU A 1 342 ? 4.714 4.837 2.237 1.00 93.19 342 LEU A C 1
ATOM 2737 O O . LEU A 1 342 ? 4.483 3.762 2.796 1.00 93.19 342 LEU A O 1
ATOM 2741 N N . ASP A 1 343 ? 3.751 5.620 1.752 1.00 94.25 343 ASP A N 1
ATOM 2742 C CA . ASP A 1 343 ? 2.340 5.307 1.927 1.00 94.25 343 ASP A CA 1
ATOM 2743 C C . ASP A 1 343 ? 1.938 4.071 1.101 1.00 94.25 343 ASP A C 1
ATOM 2745 O O . ASP A 1 343 ? 1.175 3.249 1.611 1.00 94.25 343 ASP A O 1
ATOM 2749 N N . ALA A 1 344 ? 2.515 3.840 -0.089 1.00 93.69 344 ALA A N 1
ATOM 2750 C CA . ALA A 1 344 ? 2.320 2.589 -0.833 1.00 93.69 344 ALA A CA 1
ATOM 2751 C C . ALA A 1 344 ? 2.793 1.370 -0.025 1.00 93.69 344 ALA A C 1
ATOM 2753 O O . ALA A 1 344 ? 2.107 0.347 0.049 1.00 93.69 344 ALA A O 1
ATOM 2754 N N . ILE A 1 345 ? 3.964 1.462 0.614 1.00 91.31 345 ILE A N 1
ATOM 2755 C CA . ILE A 1 345 ? 4.504 0.382 1.452 1.00 91.31 345 ILE A CA 1
ATOM 2756 C C . ILE A 1 345 ? 3.636 0.158 2.694 1.00 91.31 345 ILE A C 1
ATOM 2758 O O . ILE A 1 345 ? 3.372 -0.997 3.039 1.00 91.31 345 ILE A O 1
ATOM 2762 N N . ASN A 1 346 ? 3.172 1.237 3.327 1.00 93.31 346 ASN A N 1
ATOM 2763 C CA . ASN A 1 346 ? 2.375 1.181 4.550 1.00 93.31 346 ASN A CA 1
ATOM 2764 C C . ASN A 1 346 ? 0.966 0.637 4.323 1.00 93.31 346 ASN A C 1
ATOM 2766 O O . ASN A 1 346 ? 0.449 -0.140 5.126 1.00 93.31 346 ASN A O 1
ATOM 2770 N N . THR A 1 347 ? 0.344 1.013 3.212 1.00 93.81 347 THR A N 1
ATOM 2771 C CA . THR A 1 347 ? -1.049 0.662 2.920 1.00 93.81 347 THR A CA 1
ATOM 2772 C C . THR A 1 347 ? -1.184 -0.703 2.265 1.00 93.81 347 THR A C 1
ATOM 2774 O O . THR A 1 347 ? -2.193 -1.373 2.484 1.00 93.81 347 THR A O 1
ATOM 2777 N N . TYR A 1 348 ? -0.177 -1.162 1.511 1.00 91.88 348 TYR A N 1
ATOM 2778 C CA . TYR A 1 348 ? -0.267 -2.405 0.744 1.00 91.88 348 TYR A CA 1
ATOM 2779 C C . TYR A 1 348 ? -0.664 -3.611 1.600 1.00 91.88 3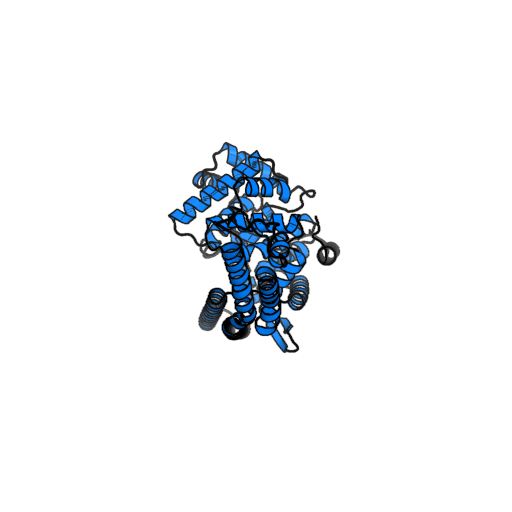48 TYR A C 1
ATOM 2781 O O . TYR A 1 348 ? -1.629 -4.305 1.278 1.00 91.88 348 TYR A O 1
ATOM 2789 N N . GLN A 1 349 ? 0.054 -3.849 2.703 1.00 85.56 349 GLN A N 1
ATOM 2790 C CA . GLN A 1 349 ? -0.210 -5.013 3.548 1.00 85.56 349 GLN A CA 1
ATOM 2791 C C . GLN A 1 349 ? -1.569 -4.886 4.249 1.00 85.56 349 GLN A C 1
ATOM 2793 O O . GLN A 1 349 ? -2.346 -5.834 4.229 1.00 85.56 349 GLN A O 1
ATOM 2798 N N . ARG A 1 350 ? -1.915 -3.685 4.737 1.00 90.44 350 ARG A N 1
ATOM 2799 C CA . ARG A 1 350 ? -3.233 -3.397 5.330 1.00 90.44 350 ARG A CA 1
ATOM 2800 C C . ARG A 1 350 ? -4.378 -3.738 4.374 1.00 90.44 350 ARG A C 1
ATOM 2802 O O . ARG A 1 350 ? -5.371 -4.317 4.787 1.00 90.44 350 ARG A O 1
ATOM 2809 N N . MET A 1 351 ? -4.239 -3.385 3.096 1.00 94.50 351 MET A N 1
ATOM 2810 C CA . MET A 1 351 ? -5.237 -3.691 2.069 1.00 94.50 351 MET A CA 1
ATOM 2811 C C . MET A 1 351 ? -5.287 -5.182 1.719 1.00 94.50 351 MET A C 1
ATOM 2813 O O . MET A 1 351 ? -6.361 -5.706 1.433 1.00 94.50 351 MET A O 1
ATOM 2817 N N . CYS A 1 352 ? -4.145 -5.875 1.727 1.00 87.00 352 CYS A N 1
ATOM 2818 C CA . CYS A 1 352 ? -4.108 -7.324 1.519 1.00 87.00 352 CYS A CA 1
ATOM 2819 C C . CYS A 1 352 ? -4.831 -8.076 2.638 1.00 87.00 352 CYS A C 1
ATOM 2821 O O . CYS A 1 352 ? -5.516 -9.055 2.350 1.00 87.00 352 CYS A O 1
ATOM 2823 N N . ASP A 1 353 ? -4.707 -7.587 3.870 1.00 88.44 353 ASP A N 1
ATOM 2824 C CA . ASP A 1 353 ? -5.284 -8.182 5.077 1.00 88.44 353 ASP A CA 1
ATOM 2825 C C . ASP A 1 353 ? -6.716 -7.698 5.366 1.00 88.44 353 ASP A C 1
ATOM 2827 O O . ASP A 1 353 ? -7.253 -7.972 6.434 1.00 88.44 353 ASP A O 1
ATOM 2831 N N . ALA A 1 354 ? -7.348 -6.980 4.431 1.00 90.81 354 ALA A N 1
ATOM 2832 C CA . ALA A 1 354 ? -8.745 -6.584 4.559 1.00 90.81 354 ALA A CA 1
ATOM 2833 C C . ALA A 1 354 ? -9.653 -7.817 4.714 1.00 90.81 354 ALA A C 1
ATOM 2835 O O . ALA A 1 354 ? -9.563 -8.752 3.915 1.00 90.81 354 ALA A O 1
ATOM 2836 N N . ASP A 1 355 ? -10.581 -7.787 5.670 1.00 88.25 355 ASP A N 1
ATOM 2837 C CA . ASP A 1 355 ? -11.527 -8.893 5.872 1.00 88.25 355 ASP A CA 1
ATOM 2838 C C . ASP A 1 355 ? -12.418 -9.117 4.638 1.00 88.25 355 ASP A C 1
ATOM 2840 O O . ASP A 1 355 ? -12.746 -10.253 4.294 1.00 88.25 355 ASP A O 1
ATOM 2844 N N . ASN A 1 356 ? -12.780 -8.032 3.940 1.00 90.50 356 ASN A N 1
ATOM 2845 C CA . ASN A 1 356 ? -13.607 -8.069 2.738 1.00 90.50 356 ASN A CA 1
ATOM 2846 C C . ASN A 1 356 ? -13.049 -7.162 1.632 1.00 90.50 356 ASN A C 1
ATOM 2848 O O . ASN A 1 356 ? -12.528 -6.074 1.886 1.00 90.50 356 ASN A O 1
ATOM 2852 N N . VAL A 1 357 ? -13.281 -7.544 0.369 1.00 92.06 357 VAL A N 1
ATOM 2853 C CA . VAL A 1 357 ? -12.867 -6.754 -0.811 1.00 92.06 357 VAL A CA 1
ATOM 2854 C C . VAL A 1 357 ? -13.464 -5.339 -0.857 1.00 92.06 357 VAL A C 1
ATOM 2856 O O . VAL A 1 357 ? -12.916 -4.453 -1.508 1.00 92.06 357 VAL A O 1
ATOM 2859 N N . GLU A 1 358 ? -14.585 -5.112 -0.171 1.00 91.62 358 GLU A N 1
ATOM 2860 C CA . GLU A 1 358 ? -15.250 -3.808 -0.061 1.00 91.62 358 GLU A CA 1
ATOM 2861 C C . GLU A 1 358 ? -14.583 -2.850 0.936 1.00 91.62 358 GLU A C 1
ATOM 2863 O O . GLU A 1 358 ? -14.815 -1.640 0.867 1.00 91.62 358 GLU A O 1
ATOM 2868 N N . ASP A 1 359 ? -13.719 -3.365 1.813 1.00 93.75 359 ASP A N 1
ATOM 2869 C CA . ASP A 1 359 ? -13.008 -2.575 2.818 1.00 93.75 359 ASP A CA 1
ATOM 2870 C C . ASP A 1 359 ? -11.625 -2.118 2.338 1.00 93.75 359 ASP A C 1
ATOM 2872 O O . ASP A 1 359 ? -11.075 -1.165 2.886 1.00 93.75 359 ASP A O 1
ATOM 2876 N N . ILE A 1 360 ? -11.096 -2.703 1.255 1.00 94.94 360 ILE A N 1
ATOM 2877 C CA . ILE A 1 360 ? -9.772 -2.390 0.682 1.00 94.94 360 ILE A CA 1
ATOM 2878 C C . ILE A 1 360 ? -9.565 -0.878 0.517 1.00 94.94 360 ILE A C 1
ATOM 2880 O O . ILE A 1 360 ? -8.595 -0.312 1.020 1.00 94.94 360 ILE A O 1
ATOM 2884 N N . PHE A 1 361 ? -10.494 -0.193 -0.152 1.00 96.12 361 PHE A N 1
ATOM 2885 C CA . PHE A 1 361 ? -10.357 1.247 -0.387 1.00 96.12 361 PHE A CA 1
ATOM 2886 C C . PHE A 1 361 ? -10.693 2.087 0.851 1.00 96.12 361 PHE A C 1
ATOM 2888 O O . PHE A 1 361 ? -10.138 3.172 1.013 1.00 96.12 361 PHE A O 1
ATOM 2895 N N . LYS A 1 362 ? -11.533 1.576 1.763 1.00 96.06 362 LYS A N 1
ATOM 2896 C CA . LYS A 1 362 ? -11.815 2.237 3.047 1.00 96.06 362 LYS A CA 1
ATOM 2897 C C . LYS A 1 362 ? -10.583 2.251 3.945 1.00 96.06 362 LYS A C 1
ATOM 2899 O O . LYS A 1 362 ? -10.327 3.253 4.605 1.00 96.06 362 LYS A O 1
ATOM 2904 N N . ILE A 1 363 ? -9.804 1.168 3.942 1.00 94.75 363 ILE A N 1
ATOM 2905 C CA . ILE A 1 363 ? -8.544 1.051 4.682 1.00 94.75 363 ILE A CA 1
ATOM 2906 C C . ILE A 1 363 ? -7.554 2.116 4.213 1.00 94.75 363 ILE A C 1
ATOM 2908 O O . ILE A 1 363 ? -6.972 2.807 5.050 1.00 94.75 363 ILE A O 1
ATOM 2912 N N . ASN A 1 364 ? -7.414 2.300 2.897 1.00 94.31 364 ASN A N 1
ATOM 2913 C CA . ASN A 1 364 ? -6.544 3.336 2.346 1.00 94.31 364 ASN A CA 1
ATOM 2914 C C . ASN A 1 364 ? -7.017 4.749 2.735 1.00 94.31 364 ASN A C 1
ATOM 2916 O O . ASN A 1 364 ? -6.244 5.550 3.256 1.00 94.31 364 ASN A O 1
ATOM 2920 N N . THR A 1 365 ? -8.317 5.024 2.592 1.00 92.69 365 THR A N 1
ATOM 2921 C CA . THR A 1 365 ? -8.918 6.303 3.001 1.00 92.69 365 THR A CA 1
ATOM 2922 C C . THR A 1 365 ? -8.749 6.580 4.493 1.00 92.69 365 THR A C 1
ATOM 2924 O O . THR A 1 365 ? -8.419 7.701 4.888 1.00 92.69 365 THR A O 1
ATOM 2927 N N . LYS A 1 366 ? -8.924 5.564 5.343 1.00 91.69 366 LYS A N 1
ATOM 2928 C CA . LYS A 1 366 ? -8.690 5.689 6.781 1.00 91.69 366 LYS A CA 1
ATOM 2929 C C . LYS A 1 366 ? -7.224 5.998 7.075 1.00 91.69 366 LYS A C 1
ATOM 2931 O O . LYS A 1 366 ? -6.964 6.897 7.869 1.00 91.69 366 LYS A O 1
ATOM 2936 N N . TYR A 1 367 ? -6.290 5.289 6.442 1.00 93.62 367 TYR A N 1
ATOM 2937 C CA . TYR A 1 367 ? -4.858 5.541 6.601 1.00 93.62 367 TYR A CA 1
ATOM 2938 C C . TYR A 1 367 ? -4.506 6.990 6.238 1.00 93.62 367 TYR A C 1
ATOM 2940 O O . TYR A 1 367 ? -3.931 7.692 7.066 1.00 93.62 367 TYR A O 1
ATOM 2948 N N . ASN A 1 368 ? -4.932 7.474 5.066 1.00 89.62 368 ASN A N 1
ATOM 2949 C CA . ASN A 1 368 ? -4.681 8.854 4.641 1.00 89.62 368 ASN A CA 1
ATOM 2950 C C . ASN A 1 368 ? -5.255 9.872 5.643 1.00 89.62 368 ASN A C 1
ATOM 2952 O O . ASN A 1 368 ? -4.566 10.807 6.052 1.00 89.62 368 ASN A O 1
ATOM 2956 N N . SER A 1 369 ? -6.489 9.662 6.115 1.00 83.44 369 SER A N 1
ATOM 2957 C CA . SER A 1 369 ? -7.102 10.502 7.153 1.00 83.44 369 SER A CA 1
ATOM 2958 C C . SER A 1 369 ? -6.317 10.474 8.471 1.00 83.44 369 SER A C 1
ATOM 2960 O O . SER A 1 369 ? -6.131 11.509 9.119 1.00 83.44 369 SER A O 1
ATOM 2962 N N . ASP A 1 370 ? -5.852 9.304 8.899 1.00 85.31 370 ASP A N 1
ATOM 2963 C CA . ASP A 1 370 ? -5.082 9.150 10.132 1.00 85.31 370 ASP A CA 1
ATOM 2964 C C . ASP A 1 370 ? -3.690 9.798 10.008 1.00 85.31 370 ASP A C 1
ATOM 2966 O O . ASP A 1 370 ? -3.213 10.392 10.974 1.00 85.31 370 ASP A O 1
ATOM 2970 N N . VAL A 1 371 ? -3.076 9.792 8.822 1.00 86.81 371 VAL A N 1
ATOM 2971 C CA . VAL A 1 371 ? -1.840 10.537 8.529 1.00 86.81 371 VAL A CA 1
ATOM 2972 C C . VAL A 1 371 ? -2.087 12.050 8.564 1.00 86.81 371 VAL A C 1
ATOM 2974 O O . VAL A 1 371 ? -1.390 12.768 9.284 1.00 86.81 371 VAL A O 1
ATOM 2977 N N . ILE A 1 372 ? -3.120 12.548 7.873 1.00 78.31 372 ILE A N 1
ATOM 2978 C CA . ILE A 1 372 ? -3.483 13.981 7.849 1.00 78.31 372 ILE A CA 1
ATOM 2979 C C . ILE A 1 372 ? -3.773 14.507 9.261 1.00 78.31 372 ILE A C 1
ATOM 2981 O O . ILE A 1 372 ? -3.433 15.642 9.599 1.00 78.31 372 ILE A O 1
ATOM 2985 N N . THR A 1 373 ? -4.396 13.681 10.102 1.00 74.00 373 THR A N 1
ATOM 2986 C CA . THR A 1 373 ? -4.729 14.031 11.489 1.00 74.00 373 THR A CA 1
ATOM 2987 C C . THR A 1 373 ? -3.614 13.708 12.491 1.00 74.00 373 THR A C 1
ATOM 2989 O O . THR A 1 373 ? -3.836 13.857 13.693 1.00 74.00 373 THR A O 1
ATOM 2992 N N . ASN A 1 374 ? -2.423 13.299 12.025 1.00 74.38 374 ASN A N 1
ATOM 2993 C CA . ASN A 1 374 ? -1.274 12.884 12.847 1.00 74.38 374 ASN A CA 1
ATOM 2994 C C . ASN A 1 374 ? -1.600 11.762 13.861 1.00 74.38 374 ASN A C 1
ATOM 2996 O O . ASN A 1 374 ? -0.930 11.609 14.882 1.00 74.38 374 ASN A O 1
ATOM 3000 N N . GLN A 1 375 ? -2.635 10.963 13.600 1.00 76.75 375 GLN A N 1
ATOM 3001 C CA . GLN A 1 375 ? -2.944 9.753 14.366 1.00 76.75 375 GLN A CA 1
ATOM 3002 C C . GLN A 1 375 ? -2.045 8.576 13.982 1.00 76.75 375 GLN A C 1
ATOM 3004 O O . GLN A 1 375 ? -1.802 7.704 14.814 1.00 76.75 375 GLN A O 1
ATOM 3009 N N . VAL A 1 376 ? -1.560 8.563 12.742 1.00 85.69 376 VAL A N 1
ATOM 3010 C CA . VAL A 1 376 ? -0.543 7.643 12.228 1.00 85.69 376 VAL A CA 1
ATOM 3011 C C . VAL A 1 376 ? 0.669 8.468 11.825 1.00 85.69 376 VAL A C 1
ATOM 3013 O O . VAL A 1 376 ? 0.509 9.475 11.145 1.00 85.69 376 VAL A O 1
ATOM 3016 N N . ASN A 1 377 ? 1.874 8.051 12.222 1.00 88.81 377 ASN A N 1
ATOM 3017 C CA . ASN A 1 377 ? 3.119 8.631 11.719 1.00 88.81 377 ASN A CA 1
ATOM 3018 C C . ASN A 1 377 ? 3.665 7.749 10.584 1.00 88.81 377 ASN A C 1
ATOM 3020 O O . ASN A 1 377 ? 4.063 6.608 10.833 1.00 88.81 377 ASN A O 1
ATOM 3024 N N . ARG A 1 378 ? 3.708 8.277 9.353 1.00 92.31 378 ARG A N 1
ATOM 3025 C CA . ARG A 1 378 ? 4.066 7.485 8.162 1.00 92.31 378 ARG A CA 1
ATOM 3026 C C . ARG A 1 378 ? 5.486 6.922 8.207 1.00 92.31 378 ARG A C 1
ATOM 3028 O O . ARG A 1 378 ? 5.712 5.807 7.749 1.00 92.31 378 ARG A O 1
ATOM 3035 N N . VAL A 1 379 ? 6.438 7.665 8.776 1.00 92.44 379 VAL A N 1
ATOM 3036 C CA . VAL A 1 379 ? 7.854 7.267 8.835 1.00 92.44 379 VAL A CA 1
ATOM 3037 C C . VAL A 1 379 ? 8.056 6.160 9.861 1.00 92.44 379 VAL A C 1
ATOM 3039 O O . VAL A 1 379 ? 8.759 5.184 9.596 1.00 92.44 379 VAL A O 1
ATOM 3042 N N . GLN A 1 380 ? 7.428 6.282 11.031 1.00 89.06 380 GLN A N 1
ATOM 3043 C CA . GLN A 1 380 ? 7.469 5.235 12.048 1.00 89.06 380 GLN A CA 1
ATOM 3044 C C . GLN A 1 380 ? 6.854 3.945 11.518 1.00 89.06 380 GLN A C 1
ATOM 3046 O O . GLN A 1 380 ? 7.458 2.884 11.667 1.00 89.06 380 GLN A O 1
ATOM 3051 N N . GLU A 1 381 ? 5.709 4.045 10.846 1.00 89.44 381 GLU A N 1
ATOM 3052 C CA . GLU A 1 381 ? 5.048 2.886 10.264 1.00 89.44 381 GLU A CA 1
ATOM 3053 C C . GLU A 1 381 ? 5.856 2.263 9.117 1.00 89.44 381 GLU A C 1
ATOM 3055 O O . GLU A 1 381 ? 6.007 1.044 9.062 1.00 89.44 381 GLU A O 1
ATOM 3060 N N . PHE A 1 382 ? 6.488 3.079 8.273 1.00 92.50 382 PHE A N 1
ATOM 3061 C CA . PHE A 1 382 ? 7.410 2.601 7.243 1.00 92.50 382 PHE A CA 1
ATOM 3062 C C . PHE A 1 382 ? 8.556 1.785 7.848 1.00 92.50 382 PHE A C 1
ATOM 3064 O O . PHE A 1 382 ? 8.814 0.655 7.423 1.00 92.50 382 PHE A O 1
ATOM 3071 N N . TYR A 1 383 ? 9.209 2.294 8.897 1.00 87.12 383 TYR A N 1
ATOM 3072 C CA . TYR A 1 383 ? 10.254 1.536 9.585 1.00 87.12 383 TYR A CA 1
ATOM 3073 C C . TYR A 1 383 ? 9.722 0.269 10.251 1.00 87.12 383 TYR A C 1
ATOM 3075 O O . TYR A 1 383 ? 10.406 -0.752 10.231 1.00 87.12 383 TYR A O 1
ATOM 3083 N N . GLN A 1 384 ? 8.519 0.296 10.822 1.00 83.31 384 GLN A N 1
ATOM 3084 C CA . GLN A 1 384 ? 7.894 -0.913 11.356 1.00 83.31 384 GLN A CA 1
ATOM 3085 C C . GLN A 1 384 ? 7.676 -1.943 10.246 1.00 83.31 384 GLN A C 1
ATOM 3087 O O . GLN A 1 384 ? 8.040 -3.101 10.423 1.00 83.31 384 GLN A O 1
ATOM 3092 N N . ASN A 1 385 ? 7.189 -1.539 9.076 1.00 83.12 385 ASN A N 1
ATOM 3093 C CA . ASN A 1 385 ? 6.965 -2.453 7.959 1.00 83.12 385 ASN A CA 1
ATOM 3094 C C . ASN A 1 385 ? 8.269 -3.088 7.455 1.00 83.12 385 ASN A C 1
ATOM 3096 O O . ASN A 1 385 ? 8.344 -4.310 7.322 1.00 83.12 385 ASN A O 1
ATOM 3100 N N . LEU A 1 386 ? 9.330 -2.299 7.253 1.00 78.75 386 LEU A N 1
ATOM 3101 C CA . LEU A 1 386 ? 10.631 -2.827 6.812 1.00 78.75 386 LEU A CA 1
ATOM 3102 C C . LEU A 1 386 ? 11.329 -3.654 7.901 1.00 78.75 386 LEU A C 1
ATOM 3104 O O . LEU A 1 386 ? 12.043 -4.612 7.606 1.00 78.75 386 LEU A O 1
ATOM 3108 N N . GLY A 1 387 ? 11.134 -3.279 9.162 1.00 67.69 387 GLY A N 1
ATOM 3109 C CA . GLY A 1 387 ? 11.736 -3.912 10.329 1.00 67.69 387 GLY A CA 1
ATOM 3110 C C . GLY A 1 387 ? 10.930 -5.061 10.923 1.00 67.69 387 GLY A C 1
ATOM 3111 O O . GLY A 1 387 ? 11.300 -5.542 11.993 1.00 67.69 387 GLY A O 1
ATOM 3112 N N . LYS A 1 388 ? 9.831 -5.472 10.271 1.00 69.25 388 LYS A N 1
ATOM 3113 C CA . LYS A 1 388 ? 8.873 -6.471 10.776 1.00 69.25 388 LYS A CA 1
ATOM 3114 C C . LYS A 1 388 ? 8.411 -6.166 12.216 1.00 69.25 388 LYS A C 1
ATOM 3116 O O . LYS A 1 388 ? 8.474 -7.021 13.084 1.00 69.25 388 LYS A O 1
ATOM 3121 N N . GLY A 1 389 ? 8.000 -4.924 12.469 1.00 66.06 389 GLY A N 1
ATOM 3122 C CA . GLY A 1 389 ? 7.598 -4.379 13.772 1.00 66.06 389 GLY A CA 1
ATOM 3123 C C . GLY A 1 389 ? 8.702 -3.585 14.479 1.00 66.06 389 GLY A C 1
ATOM 3124 O O . GLY A 1 389 ? 8.422 -2.603 15.169 1.00 66.06 389 GLY A O 1
ATOM 3125 N N . ASN A 1 390 ? 9.975 -3.924 14.254 1.00 69.75 390 ASN A N 1
ATOM 3126 C CA . ASN A 1 390 ? 11.090 -3.287 14.948 1.00 69.75 390 ASN A CA 1
ATOM 3127 C C . ASN A 1 390 ? 11.623 -2.063 14.185 1.00 69.75 390 ASN A C 1
ATOM 3129 O O . ASN A 1 390 ? 12.364 -2.198 13.214 1.00 69.75 390 ASN A O 1
ATOM 3133 N N . ILE A 1 391 ? 11.334 -0.856 14.680 1.00 79.19 391 ILE A N 1
ATOM 3134 C CA . ILE A 1 391 ? 11.772 0.410 14.058 1.00 79.19 391 ILE A CA 1
ATOM 3135 C C . ILE A 1 391 ? 13.296 0.479 13.863 1.00 79.19 391 ILE A C 1
ATOM 3137 O O . ILE A 1 391 ? 13.765 0.962 12.834 1.00 79.19 391 ILE A O 1
ATOM 3141 N N . THR A 1 392 ? 14.090 0.002 14.826 1.00 77.38 392 THR A N 1
ATOM 3142 C CA . THR A 1 392 ? 15.560 0.030 14.720 1.00 77.38 392 THR A CA 1
ATOM 3143 C C . THR A 1 392 ? 16.043 -0.893 13.606 1.00 77.38 392 THR A C 1
ATOM 3145 O O . THR A 1 392 ? 16.894 -0.497 12.811 1.00 77.38 392 THR A O 1
ATOM 3148 N N . ALA A 1 393 ? 15.477 -2.099 13.510 1.00 69.69 393 ALA A N 1
ATOM 3149 C CA . ALA A 1 393 ? 15.757 -3.003 12.401 1.00 69.69 393 ALA A CA 1
ATOM 3150 C C . ALA A 1 393 ? 15.316 -2.378 11.073 1.00 69.69 393 ALA A C 1
ATOM 3152 O O . ALA A 1 393 ? 16.088 -2.390 10.121 1.00 69.69 393 ALA A O 1
ATOM 3153 N N . GLY A 1 394 ? 14.140 -1.746 11.038 1.00 76.88 394 GLY A N 1
ATOM 3154 C CA . GLY A 1 394 ? 13.626 -1.015 9.883 1.00 76.88 394 GLY A CA 1
ATOM 3155 C C . GLY A 1 394 ? 14.596 0.039 9.376 1.00 76.88 394 GLY A C 1
ATOM 3156 O O . GLY A 1 394 ? 14.946 0.021 8.204 1.00 76.88 394 GLY A O 1
ATOM 3157 N N . LYS A 1 395 ? 15.125 0.887 10.267 1.00 85.56 395 LYS A N 1
ATOM 3158 C CA . LYS A 1 395 ? 16.153 1.888 9.930 1.00 85.56 395 LYS A CA 1
ATOM 3159 C C . LYS A 1 395 ? 17.403 1.259 9.309 1.00 85.56 395 LYS A C 1
ATOM 3161 O O . LYS A 1 395 ? 17.962 1.804 8.357 1.00 85.56 395 LYS A O 1
ATOM 3166 N N . GLU A 1 396 ? 17.857 0.120 9.828 1.00 76.81 396 GLU A N 1
ATOM 3167 C CA . GLU A 1 396 ? 19.023 -0.589 9.287 1.00 76.81 396 GLU A CA 1
ATOM 3168 C C . GLU A 1 396 ? 18.737 -1.259 7.933 1.00 76.81 396 GLU A C 1
ATOM 3170 O O . GLU A 1 396 ? 19.611 -1.254 7.060 1.00 76.81 396 GLU A O 1
ATOM 3175 N N . VAL A 1 397 ? 17.518 -1.768 7.726 1.00 77.38 397 VAL A N 1
ATOM 3176 C CA . VAL A 1 397 ? 17.050 -2.282 6.429 1.00 77.38 397 VAL A CA 1
ATOM 3177 C C . VAL A 1 397 ? 16.939 -1.147 5.416 1.00 77.38 397 VAL A C 1
ATOM 3179 O O . VAL A 1 397 ? 17.429 -1.285 4.300 1.00 77.38 397 VAL A O 1
ATOM 3182 N N . THR A 1 398 ? 16.384 0.007 5.792 1.00 86.81 398 THR A N 1
ATOM 3183 C CA . THR A 1 398 ? 16.301 1.187 4.918 1.00 86.81 398 THR A CA 1
ATOM 3184 C C . THR A 1 398 ? 17.687 1.608 4.436 1.00 86.81 398 THR A C 1
ATOM 3186 O O . THR A 1 398 ? 17.912 1.705 3.230 1.00 86.81 398 THR A O 1
ATOM 3189 N N . LYS A 1 399 ? 18.655 1.776 5.353 1.00 83.12 399 LYS A N 1
ATOM 3190 C CA . LYS A 1 399 ? 20.040 2.135 4.990 1.00 83.12 399 LYS A CA 1
ATOM 3191 C C . LYS A 1 399 ? 20.663 1.143 4.019 1.00 83.12 399 LYS A C 1
ATOM 3193 O O . LYS A 1 399 ? 21.407 1.511 3.105 1.00 83.12 399 LYS A O 1
ATOM 3198 N N . TYR A 1 400 ? 20.373 -0.131 4.229 1.00 77.44 400 TYR A N 1
ATOM 3199 C CA . TYR A 1 400 ? 20.858 -1.189 3.373 1.00 77.44 400 TYR A CA 1
ATOM 3200 C C . TYR A 1 400 ? 20.251 -1.136 1.979 1.00 77.44 400 TYR A C 1
ATOM 3202 O O . TYR A 1 400 ? 20.994 -1.112 1.005 1.00 77.44 400 TYR A O 1
ATOM 3210 N N . VAL A 1 401 ? 18.925 -1.056 1.879 1.00 80.75 401 VAL A N 1
ATOM 3211 C CA . VAL A 1 401 ? 18.204 -0.988 0.603 1.00 80.75 401 VAL A CA 1
ATOM 3212 C C . VAL A 1 401 ? 18.699 0.193 -0.235 1.00 80.75 401 VAL A C 1
ATOM 3214 O O . VAL A 1 401 ? 19.032 0.027 -1.413 1.00 80.75 401 VAL A O 1
ATOM 3217 N N . VAL A 1 402 ? 18.831 1.365 0.389 1.00 83.50 402 VAL A N 1
ATOM 3218 C CA . VAL A 1 402 ? 19.334 2.581 -0.263 1.00 83.50 402 VAL A CA 1
ATOM 3219 C C . VAL A 1 402 ? 20.770 2.391 -0.769 1.00 83.50 402 VAL A C 1
ATOM 3221 O O . VAL A 1 402 ? 21.070 2.708 -1.918 1.00 83.50 402 VAL A O 1
ATOM 3224 N N . SER A 1 403 ? 21.661 1.811 0.042 1.00 74.19 403 SER A N 1
ATOM 3225 C CA . SER A 1 403 ? 23.077 1.632 -0.323 1.00 74.19 403 SER A CA 1
ATOM 3226 C C . SER A 1 403 ? 23.370 0.406 -1.202 1.00 74.19 403 SER A C 1
ATOM 3228 O O . SER A 1 403 ? 24.461 0.304 -1.779 1.00 74.19 403 SER A O 1
ATOM 3230 N N . ALA A 1 404 ? 22.423 -0.527 -1.324 1.00 68.25 404 ALA A N 1
ATOM 3231 C CA . ALA A 1 404 ? 22.596 -1.770 -2.058 1.00 68.25 404 ALA A CA 1
ATOM 3232 C C . ALA A 1 404 ? 22.828 -1.509 -3.552 1.00 68.25 404 ALA A C 1
ATOM 3234 O O . ALA A 1 404 ? 22.065 -0.810 -4.223 1.00 68.25 404 ALA A O 1
ATOM 3235 N N . LYS A 1 405 ? 23.880 -2.127 -4.097 1.00 65.50 405 LYS A N 1
ATOM 3236 C CA . LYS A 1 405 ? 24.151 -2.139 -5.537 1.00 65.50 405 LYS A CA 1
ATOM 3237 C C . LYS A 1 405 ? 23.506 -3.370 -6.145 1.00 65.50 405 LYS A C 1
ATOM 3239 O O . LYS A 1 405 ? 24.043 -4.466 -6.014 1.00 65.50 405 LYS A O 1
ATOM 3244 N N . THR A 1 406 ? 22.379 -3.178 -6.810 1.00 60.75 406 THR A N 1
ATOM 3245 C CA . THR A 1 406 ? 21.658 -4.261 -7.474 1.00 60.75 406 THR A CA 1
ATOM 3246 C C . THR A 1 406 ? 21.780 -4.157 -8.993 1.00 60.75 406 THR A C 1
ATOM 3248 O O . THR A 1 406 ? 22.219 -3.136 -9.548 1.00 60.75 406 THR A O 1
ATOM 3251 N N . ILE A 1 407 ? 21.393 -5.226 -9.691 1.00 54.62 407 ILE A N 1
ATOM 3252 C CA . ILE A 1 407 ? 21.274 -5.207 -11.154 1.00 54.62 407 ILE A CA 1
ATOM 3253 C C . ILE A 1 407 ? 20.215 -4.174 -11.577 1.00 54.62 407 ILE A C 1
ATOM 3255 O O . ILE A 1 407 ? 20.456 -3.434 -12.531 1.00 54.62 407 ILE A O 1
ATOM 3259 N N . GLY A 1 408 ? 19.111 -4.051 -10.826 1.00 56.59 408 GLY A N 1
ATOM 3260 C CA . GLY A 1 408 ? 18.072 -3.039 -11.044 1.00 56.59 408 GLY A CA 1
ATOM 3261 C C . GLY A 1 408 ? 18.614 -1.615 -10.914 1.00 56.59 408 GLY A C 1
ATOM 3262 O O . GLY A 1 408 ? 18.503 -0.834 -11.858 1.00 56.59 408 GLY A O 1
ATOM 3263 N N . SER A 1 409 ? 19.336 -1.307 -9.827 1.00 58.88 409 SER A N 1
ATOM 3264 C CA . SER A 1 409 ? 20.035 -0.024 -9.655 1.00 58.88 409 SER A CA 1
ATOM 3265 C C . SER A 1 409 ? 20.982 0.269 -10.809 1.00 58.88 409 SER A C 1
ATOM 3267 O O . SER A 1 409 ? 21.059 1.393 -11.294 1.00 58.88 409 SER A O 1
ATOM 3269 N N . SER A 1 410 ? 21.732 -0.737 -11.260 1.00 58.34 410 SER A N 1
ATOM 3270 C CA . SER A 1 410 ? 22.668 -0.568 -12.369 1.00 58.34 410 SER A CA 1
ATOM 3271 C C . SER A 1 410 ? 21.919 -0.266 -13.665 1.00 58.34 410 SER A C 1
ATOM 3273 O O . SER A 1 410 ? 22.305 0.655 -14.375 1.00 58.34 410 SER A O 1
ATOM 3275 N N . TYR A 1 411 ? 20.824 -0.966 -13.952 1.00 58.75 411 TYR A N 1
ATOM 3276 C CA . TYR A 1 411 ? 19.993 -0.729 -15.130 1.00 58.75 411 TYR A CA 1
ATOM 3277 C C . TYR A 1 411 ? 19.348 0.669 -15.126 1.00 58.75 411 TYR A C 1
ATOM 3279 O O . TYR A 1 411 ? 19.459 1.393 -16.116 1.00 58.75 411 TYR A O 1
ATOM 3287 N N . ILE A 1 412 ? 18.765 1.091 -13.998 1.00 61.50 412 ILE A N 1
ATOM 3288 C CA . ILE A 1 412 ? 18.171 2.429 -13.815 1.00 61.50 412 ILE A CA 1
ATOM 3289 C C . ILE A 1 412 ? 19.228 3.526 -14.015 1.00 61.50 412 ILE A C 1
ATOM 3291 O O . ILE A 1 412 ? 18.969 4.523 -14.689 1.00 61.50 412 ILE A O 1
ATOM 3295 N N . LYS A 1 413 ? 20.447 3.316 -13.499 1.00 60.25 413 LYS A N 1
ATOM 3296 C CA . LYS A 1 413 ? 21.570 4.260 -13.629 1.00 60.25 413 LYS A CA 1
ATOM 3297 C C . LYS A 1 413 ? 22.144 4.324 -15.042 1.00 60.25 413 LYS A C 1
ATOM 3299 O O . LYS A 1 413 ? 22.487 5.407 -15.491 1.00 60.25 413 LYS A O 1
ATOM 3304 N N . HIS A 1 414 ? 22.242 3.199 -15.752 1.00 51.78 414 HIS A N 1
ATOM 3305 C CA . HIS A 1 414 ? 22.744 3.173 -17.134 1.00 51.78 414 HIS A CA 1
ATOM 3306 C C . HIS A 1 414 ? 21.734 3.746 -18.140 1.00 51.78 414 HIS A C 1
ATOM 3308 O O . HIS A 1 414 ? 22.138 4.212 -19.202 1.00 51.78 414 HIS A O 1
ATOM 3314 N N . GLY A 1 415 ? 20.436 3.719 -17.821 1.00 50.28 415 GLY A N 1
ATOM 3315 C CA . GLY A 1 415 ? 19.379 4.327 -18.633 1.00 50.28 415 GLY A CA 1
ATOM 3316 C C . GLY A 1 415 ? 19.183 5.835 -18.423 1.00 50.28 415 GLY A C 1
ATOM 3317 O O . GLY A 1 415 ? 18.382 6.428 -19.143 1.00 50.28 415 GLY A O 1
ATOM 3318 N N . ASN A 1 416 ? 19.879 6.454 -17.461 1.00 54.06 416 ASN A N 1
ATOM 3319 C CA . ASN A 1 416 ? 19.758 7.874 -17.121 1.00 54.06 416 ASN A CA 1
ATOM 3320 C C . ASN A 1 416 ? 21.073 8.623 -17.398 1.00 54.06 416 ASN A C 1
ATOM 3322 O O . ASN A 1 416 ? 22.132 8.226 -16.927 1.00 54.06 416 ASN A O 1
ATOM 3326 N N . GLU A 1 417 ? 21.004 9.765 -18.090 1.00 53.56 417 GLU A N 1
ATOM 3327 C CA . GLU A 1 417 ? 22.159 10.652 -18.345 1.00 53.56 417 GLU A CA 1
ATOM 3328 C C . GLU A 1 417 ? 22.580 11.488 -17.111 1.00 53.56 417 GLU A C 1
ATOM 3330 O O . GLU A 1 417 ? 23.452 12.353 -17.211 1.00 53.56 417 GLU A O 1
ATOM 3335 N N . ARG A 1 418 ? 21.958 11.265 -15.942 1.00 60.94 418 ARG A N 1
ATOM 3336 C CA . ARG A 1 418 ? 22.183 12.063 -14.727 1.00 60.94 418 ARG A CA 1
ATOM 3337 C C . ARG A 1 418 ? 23.506 11.761 -14.035 1.00 60.94 418 ARG A C 1
ATOM 3339 O O . ARG A 1 418 ? 23.986 10.630 -13.989 1.00 60.94 418 ARG A O 1
ATOM 3346 N N . SER A 1 419 ? 24.072 12.806 -13.448 1.00 60.97 419 SER A N 1
ATOM 3347 C CA . SER A 1 419 ? 25.349 12.791 -12.745 1.00 60.97 419 SER A CA 1
ATOM 3348 C C . SER A 1 419 ? 25.277 12.027 -11.419 1.00 60.97 419 SER A C 1
ATOM 3350 O O . SER A 1 419 ? 24.257 12.019 -10.727 1.00 60.97 419 SER A O 1
ATOM 3352 N N . SER A 1 420 ? 26.405 11.456 -10.983 1.00 67.88 420 SER A N 1
ATOM 3353 C CA . SER A 1 420 ? 26.513 10.849 -9.646 1.00 67.88 420 SER A CA 1
ATOM 3354 C C . SER A 1 420 ? 26.216 11.841 -8.508 1.00 67.88 420 SER A C 1
ATOM 3356 O O . SER A 1 420 ? 25.881 11.413 -7.407 1.00 67.88 420 SER A O 1
ATOM 3358 N N . SER A 1 421 ? 26.321 13.154 -8.755 1.00 72.25 421 SER A N 1
ATOM 3359 C CA . SER A 1 421 ? 25.931 14.203 -7.805 1.00 72.25 421 SER A CA 1
ATOM 3360 C C . SER A 1 421 ? 24.419 14.319 -7.615 1.00 72.25 421 SER A C 1
ATOM 3362 O O . SER A 1 421 ? 23.985 14.496 -6.484 1.00 72.25 421 SER A O 1
ATOM 3364 N N . GLU A 1 422 ? 23.617 14.180 -8.674 1.00 76.19 422 GLU A N 1
ATOM 3365 C CA . GLU A 1 422 ? 22.147 14.225 -8.574 1.00 76.19 422 GLU A CA 1
ATOM 3366 C C . GLU A 1 422 ? 21.606 13.005 -7.820 1.00 76.19 422 GLU A C 1
ATOM 3368 O O . GLU A 1 422 ? 20.730 13.136 -6.975 1.00 76.19 422 GLU A O 1
ATOM 3373 N N . GLN A 1 423 ? 22.196 11.827 -8.039 1.00 74.69 423 GLN A N 1
ATOM 3374 C CA . GLN A 1 423 ? 21.853 10.612 -7.285 1.00 74.69 423 GLN A CA 1
ATOM 3375 C C . GLN A 1 423 ? 22.202 10.743 -5.799 1.00 74.69 423 GLN A C 1
ATOM 3377 O O . GLN A 1 423 ? 21.445 10.310 -4.936 1.00 74.69 423 GLN A O 1
ATOM 3382 N N . LYS A 1 424 ? 23.345 11.367 -5.485 1.00 81.50 424 LYS A N 1
ATOM 3383 C CA . LYS A 1 424 ? 23.727 11.618 -4.092 1.00 81.50 424 LYS A CA 1
ATOM 3384 C C . LYS A 1 424 ? 22.814 12.649 -3.429 1.00 81.50 424 LYS A C 1
ATOM 3386 O O . LYS A 1 424 ? 22.556 12.529 -2.237 1.00 81.50 424 LYS A O 1
ATOM 3391 N N . GLN A 1 425 ? 22.336 13.634 -4.187 1.00 85.50 425 GLN A N 1
ATOM 3392 C CA . GLN A 1 425 ? 21.373 14.612 -3.694 1.00 85.50 425 GLN A CA 1
ATOM 3393 C C . GLN A 1 425 ? 20.035 13.943 -3.365 1.00 85.50 425 GLN A C 1
ATOM 3395 O O . GLN A 1 425 ? 19.599 14.064 -2.232 1.00 85.50 425 GLN A O 1
ATOM 3400 N N . ALA A 1 426 ? 19.481 13.135 -4.274 1.00 85.44 426 ALA A N 1
ATOM 3401 C CA . ALA A 1 426 ? 18.253 12.371 -4.031 1.00 85.44 426 ALA A CA 1
ATOM 3402 C C . ALA A 1 426 ? 18.354 11.451 -2.797 1.00 85.44 426 ALA A C 1
ATOM 3404 O O . ALA A 1 426 ? 17.433 11.379 -1.989 1.00 85.44 426 ALA A O 1
ATOM 3405 N N . GLU A 1 427 ? 19.500 10.786 -2.604 1.00 87.69 427 GLU A N 1
ATOM 3406 C CA . GLU A 1 427 ? 19.759 9.990 -1.397 1.00 87.69 427 GLU A CA 1
ATOM 3407 C C . GLU A 1 427 ? 19.746 10.851 -0.122 1.00 87.69 427 GLU A C 1
ATOM 3409 O O . GLU A 1 427 ? 19.178 10.448 0.892 1.00 87.69 427 GLU A O 1
ATOM 3414 N N . ASN A 1 428 ? 20.378 12.029 -0.155 1.00 88.19 428 ASN A N 1
ATOM 3415 C CA . ASN A 1 428 ? 20.398 12.942 0.987 1.00 88.19 428 ASN A CA 1
ATOM 3416 C C . ASN A 1 428 ? 19.003 13.506 1.278 1.00 88.19 428 ASN A C 1
ATOM 3418 O O . ASN A 1 428 ? 18.624 13.569 2.444 1.00 88.19 428 ASN A O 1
ATOM 3422 N N . ASP A 1 429 ? 18.258 13.879 0.237 1.00 87.94 429 ASP A N 1
ATOM 3423 C CA . ASP A 1 429 ? 16.901 14.409 0.350 1.00 87.94 429 ASP A CA 1
ATOM 3424 C C . ASP A 1 429 ? 15.987 13.360 0.994 1.00 87.94 429 ASP A C 1
ATOM 3426 O O . ASP A 1 429 ? 15.326 13.656 1.984 1.00 87.94 429 ASP A O 1
ATOM 3430 N N . PHE A 1 430 ? 16.051 12.097 0.552 1.00 91.19 430 PHE A N 1
ATOM 3431 C CA . PHE A 1 430 ? 15.327 10.988 1.183 1.00 91.19 430 PHE A CA 1
ATOM 3432 C C . PHE A 1 430 ? 15.607 10.862 2.690 1.00 91.19 430 PHE A C 1
ATOM 3434 O O . PHE A 1 430 ? 14.679 10.726 3.490 1.00 91.19 430 PHE A O 1
ATOM 3441 N N . TYR A 1 431 ? 16.876 10.920 3.110 1.00 91.00 431 TYR A N 1
ATOM 3442 C CA . TYR A 1 431 ? 17.207 10.850 4.538 1.00 91.00 431 TYR A CA 1
ATOM 3443 C C . TYR A 1 431 ? 16.778 12.099 5.318 1.00 91.00 431 TYR A C 1
ATOM 3445 O O . TYR A 1 431 ? 16.341 11.954 6.460 1.00 91.00 431 TYR A O 1
ATOM 3453 N N . ASP A 1 432 ? 16.861 13.293 4.724 1.00 88.62 432 ASP A N 1
ATOM 3454 C CA . ASP A 1 432 ? 16.342 14.529 5.326 1.00 88.62 432 ASP A CA 1
ATOM 3455 C C . ASP A 1 432 ? 14.824 14.438 5.552 1.00 88.62 432 ASP A C 1
ATOM 3457 O O . ASP A 1 432 ? 14.329 14.784 6.627 1.00 88.62 432 ASP A O 1
ATOM 3461 N N . TYR A 1 433 ? 14.084 13.880 4.589 1.00 86.31 433 TYR A N 1
ATOM 3462 C CA . TYR A 1 433 ? 12.648 13.629 4.724 1.00 86.31 433 TYR A CA 1
ATOM 3463 C C . TYR A 1 433 ? 12.330 12.641 5.848 1.00 86.31 433 TYR A C 1
ATOM 3465 O O . TYR A 1 433 ? 11.448 12.903 6.672 1.00 86.31 433 TYR A O 1
ATOM 3473 N N . LEU A 1 434 ? 13.074 11.535 5.941 1.00 90.25 434 LEU A N 1
ATOM 3474 C CA . LEU A 1 434 ? 12.931 10.576 7.039 1.00 90.25 434 LEU A CA 1
ATOM 3475 C C . LEU A 1 434 ? 13.207 11.214 8.410 1.00 90.25 434 LEU A C 1
ATOM 3477 O O . LEU A 1 434 ? 12.523 10.887 9.380 1.00 90.25 434 LEU A O 1
ATOM 3481 N N . GLU A 1 435 ? 14.190 12.112 8.505 1.00 88.69 435 GLU A N 1
ATOM 3482 C CA . GLU A 1 435 ? 14.505 12.830 9.745 1.00 88.69 435 GLU A CA 1
ATOM 3483 C C . GLU A 1 435 ? 13.397 13.825 10.116 1.00 88.69 435 GLU A C 1
ATOM 3485 O O . GLU A 1 435 ? 12.935 13.843 11.261 1.00 88.69 435 GLU A O 1
ATOM 3490 N N . ARG A 1 436 ? 12.900 14.605 9.147 1.00 85.88 436 ARG A N 1
ATOM 3491 C CA . ARG A 1 436 ? 11.783 15.536 9.365 1.00 85.88 436 ARG A CA 1
ATOM 3492 C C . ARG A 1 436 ? 10.495 14.823 9.773 1.00 85.88 436 ARG A C 1
ATOM 3494 O O . ARG A 1 436 ? 9.795 15.307 10.662 1.00 85.88 436 ARG A O 1
ATOM 3501 N N . GLY A 1 437 ? 10.213 13.673 9.164 1.00 82.31 437 GLY A N 1
ATOM 3502 C CA . GLY A 1 437 ? 9.002 12.889 9.398 1.00 82.31 437 GLY A CA 1
ATOM 3503 C C . GLY A 1 437 ? 8.990 12.064 10.691 1.00 82.31 437 GLY A C 1
ATOM 3504 O O . GLY A 1 437 ? 7.957 11.501 11.046 1.00 82.31 437 GLY A O 1
ATOM 3505 N N . GLU A 1 438 ? 10.103 11.986 11.432 1.00 79.31 438 GLU A N 1
ATOM 3506 C CA . GLU A 1 438 ? 10.217 11.120 12.619 1.00 79.31 438 GLU A CA 1
ATOM 3507 C C . GLU A 1 438 ? 9.261 11.522 13.760 1.00 79.31 438 GLU A C 1
ATOM 3509 O O . GLU A 1 438 ? 8.825 10.671 14.544 1.00 79.31 438 GLU A O 1
ATOM 3514 N N . LYS A 1 439 ? 8.932 12.818 13.855 1.00 71.44 439 LYS A N 1
ATOM 3515 C CA . LYS A 1 439 ? 8.102 13.387 14.933 1.00 71.44 439 LYS A CA 1
ATOM 3516 C C . LYS A 1 439 ? 6.707 13.806 14.481 1.00 71.44 439 LYS A C 1
ATOM 3518 O O . LYS A 1 439 ? 5.766 13.658 15.252 1.00 71.44 439 LYS A O 1
ATOM 3523 N N . GLU A 1 440 ? 6.574 14.324 13.266 1.00 75.31 440 GLU A N 1
ATOM 3524 C CA . GLU A 1 440 ? 5.315 14.811 12.698 1.00 75.31 440 GLU A CA 1
ATOM 3525 C C . GLU A 1 440 ? 5.296 14.510 11.198 1.00 75.31 440 GLU A C 1
ATOM 3527 O O . GLU A 1 440 ? 6.349 14.544 10.563 1.00 75.31 440 GLU A O 1
ATOM 3532 N N . ASN A 1 441 ? 4.129 14.200 10.626 1.00 80.56 441 ASN A N 1
ATOM 3533 C CA . ASN A 1 441 ? 4.050 13.920 9.196 1.00 80.56 441 ASN A CA 1
ATOM 3534 C C . ASN A 1 441 ? 4.401 15.167 8.378 1.00 80.56 441 ASN A C 1
ATOM 3536 O O . ASN A 1 441 ? 3.842 16.247 8.585 1.00 80.56 441 ASN A O 1
ATOM 3540 N N . VAL A 1 442 ? 5.316 14.996 7.425 1.00 69.81 442 VAL A N 1
ATOM 3541 C CA . VAL A 1 442 ? 5.644 16.024 6.435 1.00 69.81 442 VAL A CA 1
ATOM 3542 C C . VAL A 1 442 ? 4.459 16.150 5.474 1.00 69.81 442 VAL A C 1
ATOM 3544 O O . VAL A 1 442 ? 3.858 15.142 5.095 1.00 69.81 442 VAL A O 1
ATOM 3547 N N . LYS A 1 443 ? 4.070 17.387 5.162 1.00 57.81 443 LYS A N 1
ATOM 3548 C CA . LYS A 1 443 ? 2.925 17.669 4.291 1.00 57.81 443 LYS A CA 1
ATOM 3549 C C . LYS A 1 443 ? 3.275 17.525 2.830 1.00 57.81 443 LYS A C 1
ATOM 3551 O O . LYS A 1 443 ? 4.362 18.019 2.475 1.00 57.81 443 LYS A O 1
#

Sequence (443 aa):
MYSEVLSQAIAKLPEEYQNQVDTKSWSEDELLRLIQQEEDLISQLDDMNQKILRLTISADEKSELRQNNVTLIRGHHANKRVYETILDDLRSYDSYSVTLFNELETIKIQITTGLSQIGSSWNASSGTFTIPDDLSWATTLTSLSTSKKSVEDIEKADIINDYMQTYGFDRETATILFDLQQGIIKQAQKEDWSNQKVIYEFNRIVASFVYDAARWHGVAGTLSPDDESLKELCLKYGINSREYTILRAKIPDQHKNSESSKDFAHEAVQLSAFTEGSWGKSAFDMATVAHVMSTVGNNVYQYVNIFGTKIPIIVPMEKYEISFKGDIDSGRYDDADFNSDLDAINTYQRMCDADNVEDIFKINTKYNSDVITNQVNRVQEFYQNLGKGNITAGKEVTKYVVSAKTIGSSYIKHGNERSSSEQKQAENDFYDYLERGEKENVK

Organism: NCBI:txid315405

Radius of gyration: 26.57 Å; chains: 1; bounding box: 76×51×79 Å

pLDDT: mean 74.92, std 18.06, range [31.77, 98.56]

Foldseek 3Di:
DLVVLVVVLVVVLQVVCCVQANLDDDDLVNLVVLLVVLVVLLVVLVVVLVVLVVDPDDPVVSVVLNVLSVVSSVQSVLVSVSSVRSSVSVVVSVVVSVVSNPCSVVVVVVVVVVVVLQVVQQDPVVRDGHDDPDPVVVVVPPPDDDDDDDLVNDDPVLQLVLCCQQQNDDSLLSVLLVLLLVLLQVVCVVVVHALLVSLLLSLLLLLLLPDPDPLLCQQLVHDHLPDCVSVVSSVSSPQDPVSSVVSSPGLVVSQPDLVHQARSSLLSSLSSNVSSPSPDPDDDDVSVVLVCCLQSPVQDWDFDQDPNDTGTHGDSLVSPCSALLVCLLLLHADSRSLCSRLLSLLLNVVSNPDPGSVSSSSSSSVVSVCQVVVVDQSLQSSLCSCQVSDNVSSVVSVVCSNPGDGPSSVVSNVPHPDDPVSSVVSSVVSVVQSVVSVRGHDD

Secondary structure (DSSP, 8-state):
-HHHHHHHHHHHHHHHHHHHT-SS---HHHHHHHHHHHHHHHHHHHHHHHHHHTSSS-HHHHHHHHHHHHHHHHHHHHHHHHHHHHHHHHHHHHHHHGGGGTTHHHHHHHHHHHHHHHHHSEETTTTEE---S--HHHHTTTT---PPP-STT--HHHHHHHHHHHS---HHHHHHHHHHHHHHHHHHHHHT--HHHHHHHHHHHHHHTT--SHHHHHHH----TTSHHHHHHHHHTT--HHHHHHHHHHHHHHHT-TTSSS-HHHHHHHHHHHTTTTTTS-SS-HHHHHHHHHHHH--EEEEEEETTEEEEEEE-HHHHHTTHHHHHHHT---HHHHHHHHHHHHHHHHHHT-SSTTTHHHHHHHHHHHHHTTSS-HHHHHHHHHTTT-HHHHHHHHHHHHH---HHHHHHHHT----HHHHHHHHHHHHHHHHHTTTS---